Protein AF-0000000078359412 (afdb_homodimer)

Radius of gyration: 22.49 Å; Cα contacts (8 Å, |Δi|>4): 964; chains: 2; bounding box: 51×51×80 Å

Sequence (418 aa):
MTKSLPFSDDDPHHWLSSSSNHNRRIIRTLPKDHIPPPTRAHSATQLDSRILIFGGGDGPNHFDVLYYLDTISLTWTKPRVKGILPLTRRAHATVSYGTQLTIFGGGNGSRALFDAHALDLSDLSNLEWRDLAINGQSPFNRGYHSANLVGSRCIIFGGSDGGECFSDIHILDLGTFSLFRSRSGKEDPLPPQNADQMKKIKQSMGCFKMTKSLPFSDDDPHHWLSSSSNHNRRIIRTLPKDHIPPPTRAHSATQLDSRILIFGGGDGPNHFDVLYYLDTISLTWTKPRVKGILPLTRRAHATVSYGTQLTIFGGGNGSRALFDAHALDLSDLSNLEWRDLAINGQSPFNRGYHSANLVGSRCIIFGGSDGGECFSDIHILDLGTFSLFRSRSGKEDPLPPQNADQMKKIKQSMGCFK

InterPro domains:
  IPR015915 Kelch-type beta-propeller [G3DSA:2.120.10.80] (6-195)
  IPR015915 Kelch-type beta-propeller [SSF117281] (33-177)

Secondary structure (DSSP, 8-state):
--------------------------------SSSPPS-BS-EEEEETTEEEEE--BSSS-B---EEEEETTTTEEE---EEESPPPS-BS-EEEEETTEEEEE--B-SSSB---EEEEE-S-TTSEEEEEE--EES-----BS-EEEEETTEEEEE--B-SS-B---EEEEETTTTEEEEE-SSS--------THHHHHHHHT-----/--------------------------------SSSPPS-BS-EEEEETTEEEEE--BSSS-B---EEEEETTTTEEE---EEESPPPS-BS-EEEEETTEEEEE--B-SSSB---EEEEE-S-TTSEEEEEE--EES-----BS-EEEEETTEEEEE--B-SS-B---EEEEETTTTEEEEE-SSS--------THHHHHHHHT-----

Nearest PDB structures (foldseek):
  9bca-assembly2_B  TM=8.946E-01  e=3.350E-11  Homo sapiens
  6do5-assembly2_B  TM=9.035E-01  e=6.369E-11  Homo sapiens
  9d8p-assembly1_A  TM=8.694E-01  e=1.148E-10  Homo sapiens
  8ebm-assembly1_A  TM=8.588E-01  e=6.720E-11  Homo sapiens
  7kzn-assembly1_A  TM=8.459E-01  e=3.933E-11  Chlamydomonas reinhardtii

Foldseek 3Di:
DDPPPPPPLDDPCPVDDDDDPPPPPLPQPPPPDLDDDDFDQWDWDDDPQKIWTAWGDDNPAIHQFIWMARNVVRDIGGADEEEDTDAGFGQWEWDDDPQKIKIAWGDGNVWIGGWMKIWGRPDRNYIYIDTQDADDDRDDRFGNWYWDDDHQKTWIAWGDTVPDIGGWIKIQRNVVRYIDTDDPPDPPPPPPDPPVVVVVVVPPVDDPD/DPPPPPPPLDDPPPVDDDDDPPPPPLPQPPPPDLDDDDFDQWDWDDDPQKIWTAWGDDNPHIHQFIWMARNVVRDIGGADEEEDTDAGFGQWEWDDDPQKIKIAWGDGNVWIGGWMKIWGRPDRNYIYIDTQDADDDRDDRFGNWYWDDDHQKTWIAWGDTVPDIGGWIKIQRNVVRYIDTDDPPDPPPPPPPPPVVVVVVVPPVDDPD

pLDDT: mean 77.43, std 28.72, range [19.8, 98.88]

Solvent-accessible surface area (backbone atoms only — not comparable to full-atom values): 23215 Å² total; per-residue (Å²): 134,83,82,74,72,57,24,43,75,69,71,80,77,78,74,74,85,84,76,78,90,64,78,68,66,77,70,73,66,68,72,85,54,56,50,75,62,46,19,23,30,42,39,71,43,81,53,91,65,29,36,38,36,37,38,3,24,58,77,92,47,43,23,61,53,59,33,36,32,34,68,83,79,61,44,64,37,56,63,71,71,45,72,51,69,65,70,44,17,25,27,37,31,59,44,75,57,87,52,29,39,35,40,39,37,1,27,50,72,61,37,37,28,65,56,35,32,35,33,46,59,82,39,76,90,63,28,39,29,34,73,49,78,69,40,65,60,77,67,69,38,21,18,31,33,40,54,45,72,55,88,54,32,29,45,29,40,39,4,26,32,36,82,52,50,28,59,54,40,34,37,38,28,69,80,76,34,34,31,43,75,52,60,78,87,59,79,65,72,69,75,77,71,77,64,68,70,67,60,61,66,66,60,68,75,64,79,83,120,136,83,80,75,72,58,23,40,74,70,71,82,76,76,73,76,85,84,75,78,91,66,78,69,64,77,71,71,66,68,69,86,54,54,51,75,61,46,20,23,29,43,39,70,43,82,53,90,66,28,36,38,36,39,37,3,24,58,77,91,48,45,23,63,51,60,35,36,33,34,68,85,79,61,45,63,37,55,65,70,70,45,72,50,71,67,70,42,19,24,27,36,31,59,43,75,57,89,52,30,39,34,40,38,38,2,27,49,73,61,37,36,28,64,56,36,32,35,32,46,59,83,39,77,90,63,28,39,30,34,72,48,78,69,41,65,61,76,67,68,39,21,18,30,34,42,54,47,74,56,88,56,31,29,46,29,40,39,4,23,31,37,81,51,52,29,60,54,40,35,37,39,29,69,80,76,33,35,32,44,75,53,60,78,86,61,80,65,72,69,76,77,70,76,63,67,69,68,58,60,66,66,61,68,74,62,78,82,120

Structure (mmCIF, N/CA/C/O backbone):
data_AF-0000000078359412-model_v1
#
loop_
_entity.id
_entity.type
_entity.pdbx_description
1 polymer 'Uncharacterized protein'
#
loop_
_atom_site.group_PDB
_atom_site.id
_atom_site.type_symbol
_atom_site.label_atom_id
_atom_site.label_alt_id
_atom_site.label_comp_id
_atom_site.label_asym_id
_atom_site.label_entity_id
_atom_site.label_seq_id
_atom_site.pdbx_PDB_ins_code
_atom_site.Cartn_x
_atom_site.Cartn_y
_atom_site.Cartn_z
_atom_site.occupancy
_atom_site.B_iso_or_equiv
_atom_site.auth_seq_id
_atom_site.auth_comp_id
_atom_site.auth_asym_id
_atom_site.auth_atom_id
_atom_site.pdbx_PDB_model_num
ATOM 1 N N . MET A 1 1 ? 27.75 -8.844 23.922 1 19.8 1 MET A N 1
ATOM 2 C CA . MET A 1 1 ? 26.797 -9.836 23.438 1 19.8 1 MET A CA 1
ATOM 3 C C . MET A 1 1 ? 25.453 -9.188 23.094 1 19.8 1 MET A C 1
ATOM 5 O O . MET A 1 1 ? 24.734 -8.742 24 1 19.8 1 MET A O 1
ATOM 9 N N . THR A 1 2 ? 25.344 -8.375 22.016 1 21.2 2 THR A N 1
ATOM 10 C CA . THR A 1 2 ? 24.438 -7.309 21.594 1 21.2 2 THR A CA 1
ATOM 11 C C . THR A 1 2 ? 23.047 -7.859 21.281 1 21.2 2 THR A C 1
ATOM 13 O O . THR A 1 2 ? 22.906 -8.773 20.469 1 21.2 2 THR A O 1
ATOM 16 N N . LYS A 1 3 ? 22.062 -7.836 22.344 1 22.17 3 LYS A N 1
ATOM 17 C CA . LYS A 1 3 ? 20.688 -8.359 22.438 1 22.17 3 LYS A CA 1
ATOM 18 C C . LYS A 1 3 ? 19.859 -7.91 21.25 1 22.17 3 LYS A C 1
ATOM 20 O O . LYS A 1 3 ? 19.656 -6.711 21.031 1 22.17 3 LYS A O 1
ATOM 25 N N . SER A 1 4 ? 19.984 -8.547 20.141 1 25.55 4 SER A N 1
ATOM 26 C CA . SER A 1 4 ? 19.219 -8.281 18.922 1 25.55 4 SER A CA 1
ATOM 27 C C . SER A 1 4 ? 17.719 -8.391 19.172 1 25.55 4 SER A C 1
ATOM 29 O O . SER A 1 4 ? 17.234 -9.43 19.609 1 25.55 4 SER A O 1
ATOM 31 N N . LEU A 1 5 ? 17.109 -7.367 19.703 1 27.72 5 LEU A N 1
ATOM 32 C CA . LEU A 1 5 ? 15.672 -7.309 19.938 1 27.72 5 LEU A CA 1
ATOM 33 C C . LEU A 1 5 ? 14.898 -7.672 18.672 1 27.72 5 LEU A C 1
ATOM 35 O O . LEU A 1 5 ? 15.188 -7.152 17.594 1 27.72 5 LEU A O 1
ATOM 39 N N . PRO A 1 6 ? 14.281 -8.781 18.656 1 31.38 6 PRO A N 1
ATOM 40 C CA . PRO A 1 6 ? 13.5 -9.25 17.516 1 31.38 6 PRO A CA 1
ATOM 41 C C . PRO A 1 6 ? 12.453 -8.234 17.062 1 31.38 6 PRO A C 1
ATOM 43 O O . PRO A 1 6 ? 11.969 -7.438 17.859 1 31.38 6 PRO A O 1
ATOM 46 N N . PHE A 1 7 ? 12.648 -7.742 15.875 1 32.44 7 PHE A N 1
ATOM 47 C CA . PHE A 1 7 ? 11.664 -6.887 15.227 1 32.44 7 PHE A CA 1
ATOM 48 C C . PHE A 1 7 ? 10.25 -7.414 15.453 1 32.44 7 PHE A C 1
ATOM 50 O O . PHE A 1 7 ? 9.719 -8.156 14.625 1 32.44 7 PHE A O 1
ATOM 57 N N . SER A 1 8 ? 10.055 -7.848 16.812 1 28.45 8 SER A N 1
ATOM 58 C CA . SER A 1 8 ? 8.727 -8.383 17.094 1 28.45 8 SER A CA 1
ATOM 59 C C . SER A 1 8 ? 7.684 -7.273 17.172 1 28.45 8 SER A C 1
ATOM 61 O O . SER A 1 8 ? 7.922 -6.234 17.797 1 28.45 8 SER A O 1
ATOM 63 N N . ASP A 1 9 ? 6.965 -7.039 16.391 1 30.02 9 ASP A N 1
ATOM 64 C CA . ASP A 1 9 ? 5.773 -6.199 16.5 1 30.02 9 ASP A CA 1
ATOM 65 C C . ASP A 1 9 ? 4.984 -6.543 17.766 1 30.02 9 ASP A C 1
ATOM 67 O O . ASP A 1 9 ? 3.771 -6.32 17.828 1 30.02 9 ASP A O 1
ATOM 71 N N . ASP A 1 10 ? 5.637 -7.242 18.844 1 29.09 10 ASP A N 1
ATOM 72 C CA . ASP A 1 10 ? 4.805 -7.621 19.984 1 29.09 10 ASP A CA 1
ATOM 73 C C . ASP A 1 10 ? 4.523 -6.414 20.875 1 29.09 10 ASP A C 1
ATOM 75 O O . ASP A 1 10 ? 5.453 -5.789 21.391 1 29.09 10 ASP A O 1
ATOM 79 N N . ASP A 1 11 ? 3.607 -5.656 20.859 1 28.41 11 ASP A N 1
ATOM 80 C CA . ASP A 1 11 ? 3.156 -4.844 21.984 1 28.41 11 ASP A CA 1
ATOM 81 C C . ASP A 1 11 ? 2.92 -5.703 23.219 1 28.41 11 ASP A C 1
ATOM 83 O O . ASP A 1 11 ? 2.285 -6.758 23.141 1 28.41 11 ASP A O 1
ATOM 87 N N . PRO A 1 12 ? 3.703 -5.641 24.328 1 28.81 12 PRO A N 1
ATOM 88 C CA . PRO A 1 12 ? 3.4 -6.25 25.625 1 28.81 12 PRO A CA 1
ATOM 89 C C . PRO A 1 12 ? 1.941 -6.062 26.031 1 28.81 12 PRO A C 1
ATOM 91 O O . PRO A 1 12 ? 1.348 -5.016 25.766 1 28.81 12 PRO A O 1
ATOM 94 N N . HIS A 1 13 ? 1.202 -7.164 26.047 1 31.44 13 HIS A N 1
ATOM 95 C CA . HIS A 1 13 ? -0.1 -7.262 26.688 1 31.44 13 HIS A CA 1
ATOM 96 C C . HIS A 1 13 ? -0.025 -6.82 28.156 1 31.44 13 HIS A C 1
ATOM 98 O O . HIS A 1 13 ? 0.355 -7.605 29.016 1 31.44 13 HIS A O 1
ATOM 104 N N . HIS A 1 14 ? 0.466 -5.719 28.609 1 27.2 14 HIS A N 1
ATOM 105 C CA . HIS A 1 14 ? 0.038 -5.461 29.984 1 27.2 14 HIS A CA 1
ATOM 106 C C . HIS A 1 14 ? -1.481 -5.375 30.078 1 27.2 14 HIS A C 1
ATOM 108 O O . HIS A 1 14 ? -2.078 -4.371 29.688 1 27.2 14 HIS A O 1
ATOM 114 N N . TRP A 1 15 ? -2.209 -6.496 29.781 1 29.02 15 TRP A N 1
ATOM 115 C CA . TRP A 1 15 ? -3.637 -6.512 30.094 1 29.02 15 TRP A CA 1
ATOM 116 C C . TRP A 1 15 ? -3.879 -6.176 31.562 1 29.02 15 TRP A C 1
ATOM 118 O O . TRP A 1 15 ? -3.504 -6.941 32.438 1 29.02 15 TRP A O 1
ATOM 128 N N . LEU A 1 16 ? 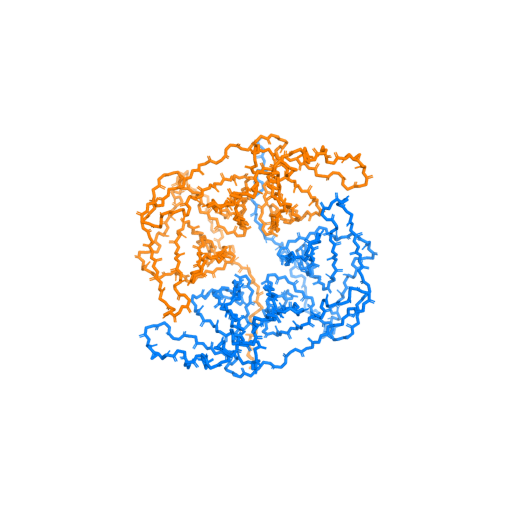-3.578 -4.965 32.125 1 25.2 16 LEU A N 1
ATOM 129 C CA . LEU A 1 16 ? -4.191 -4.738 33.438 1 25.2 16 LEU A CA 1
ATOM 130 C C . LEU A 1 16 ? -5.66 -5.156 33.438 1 25.2 16 LEU A C 1
ATOM 132 O O . LEU A 1 16 ? -6.281 -5.23 32.375 1 25.2 16 LEU A O 1
ATOM 136 N N . SER A 1 17 ? -6.367 -5.297 34.688 1 28.89 17 SER A N 1
ATOM 137 C CA . SER A 1 17 ? -7.582 -5.719 35.375 1 28.89 17 SER A CA 1
ATOM 138 C C . SER A 1 17 ? -8.828 -5.191 34.688 1 28.89 17 SER A C 1
ATOM 140 O O . SER A 1 17 ? -8.758 -4.227 33.906 1 28.89 17 SER A O 1
ATOM 142 N N . SER A 1 18 ? -10.148 -5.809 34.938 1 30.16 18 SER A N 1
ATOM 143 C CA . SER A 1 18 ? -11.594 -5.91 34.75 1 30.16 18 SER A CA 1
ATOM 144 C C . SER A 1 18 ? -12.258 -4.539 34.844 1 30.16 18 SER A C 1
ATOM 146 O O . SER A 1 18 ? -13.477 -4.441 34.938 1 30.16 18 SER A O 1
ATOM 148 N N . SER A 1 19 ? -11.641 -3.414 35.188 1 30.62 19 SER A N 1
ATOM 149 C CA . SER A 1 19 ? -12.672 -2.494 35.656 1 30.62 19 SER A CA 1
ATOM 150 C C . SER A 1 19 ? -13.727 -2.246 34.594 1 30.62 19 SER A C 1
ATOM 152 O O . SER A 1 19 ? -13.531 -2.586 33.406 1 30.62 19 SER A O 1
ATOM 154 N N . SER A 1 20 ? -14.688 -1.174 34.812 1 32.94 20 SER A N 1
ATOM 155 C CA . SER A 1 20 ? -15.969 -0.611 34.406 1 32.94 20 SER A CA 1
ATOM 156 C C . SER A 1 20 ? -16 -0.311 32.906 1 32.94 20 SER A C 1
ATOM 158 O O . SER A 1 20 ? -14.945 -0.174 32.281 1 32.94 20 SER A O 1
ATOM 160 N N . ASN A 1 21 ? -17.219 -0.463 32.219 1 34.25 21 ASN A N 1
ATOM 161 C CA . ASN A 1 21 ? -17.859 -0.141 30.938 1 34.25 21 ASN A CA 1
ATOM 162 C C . ASN A 1 21 ? -17.297 1.147 30.344 1 34.25 21 ASN A C 1
ATOM 164 O O . ASN A 1 21 ? -17.938 2.193 30.391 1 34.25 21 ASN A O 1
ATOM 168 N N . HIS A 1 22 ? -16.062 1.615 30.797 1 30.41 22 HIS A N 1
ATOM 169 C CA . HIS A 1 22 ? -15.766 2.977 30.359 1 30.41 22 HIS A CA 1
ATOM 170 C C . HIS A 1 22 ? -15.766 3.084 28.844 1 30.41 22 HIS A C 1
ATOM 172 O O . HIS A 1 22 ? -15.281 2.188 28.156 1 30.41 22 HIS A O 1
ATOM 178 N N . ASN A 1 23 ? -16.844 3.643 28.297 1 32.25 23 ASN A N 1
ATOM 179 C CA . ASN A 1 23 ? -16.922 4.324 27.016 1 32.25 23 ASN A CA 1
ATOM 180 C C . ASN A 1 23 ? -15.547 4.84 26.578 1 32.25 23 ASN A C 1
ATOM 182 O O . ASN A 1 23 ? -15.164 5.961 26.906 1 32.25 23 ASN A O 1
ATOM 186 N N . ARG A 1 24 ? -14.594 3.949 26.703 1 35.03 24 ARG A N 1
ATOM 187 C CA . ARG A 1 24 ? -13.305 4.508 26.328 1 35.03 24 ARG A CA 1
ATOM 188 C C . ARG A 1 24 ? -13.391 5.238 25 1 35.03 24 ARG A C 1
ATOM 190 O O . ARG A 1 24 ? -13.609 4.617 23.953 1 35.03 24 ARG A O 1
ATOM 197 N N . ARG A 1 25 ? -13.883 6.477 25.047 1 31.88 25 ARG A N 1
ATOM 198 C CA . ARG A 1 25 ? -13.711 7.391 23.922 1 31.88 25 ARG A CA 1
ATOM 199 C C . ARG A 1 25 ? -12.391 7.141 23.203 1 31.88 25 ARG A C 1
ATOM 201 O O . ARG A 1 25 ? -11.344 7.02 23.844 1 31.88 25 ARG A O 1
ATOM 208 N N . ILE A 1 26 ? -12.5 6.336 22.219 1 37.62 26 ILE A N 1
ATOM 209 C CA . ILE A 1 26 ? -11.336 6.285 21.344 1 37.62 26 ILE A CA 1
ATOM 210 C C . ILE A 1 26 ? -10.633 7.641 21.344 1 37.62 26 ILE A C 1
ATOM 212 O O . ILE A 1 26 ? -11.195 8.641 20.891 1 37.62 26 ILE A O 1
ATOM 216 N N . ILE A 1 27 ? -9.945 7.906 22.406 1 36.06 27 ILE A N 1
ATOM 217 C CA . ILE A 1 27 ? -9.18 9.148 22.438 1 36.06 27 ILE A CA 1
ATOM 218 C C . ILE A 1 27 ? -8.414 9.305 21.125 1 36.06 27 ILE A C 1
ATOM 220 O O . ILE A 1 27 ? -7.551 8.484 20.797 1 36.06 27 ILE A O 1
ATOM 224 N N . ARG A 1 28 ? -9.094 10.008 20.156 1 43.25 28 ARG A N 1
ATOM 225 C CA . ARG A 1 28 ? -8.414 10.516 18.969 1 43.25 28 ARG A CA 1
ATOM 226 C C . ARG A 1 28 ? -7.172 11.32 19.359 1 43.25 28 ARG A C 1
ATOM 228 O O . ARG A 1 28 ? -7.266 12.312 20.078 1 43.25 28 ARG A O 1
ATOM 235 N N . THR A 1 29 ? -6.082 10.703 19.641 1 43.22 29 THR A N 1
ATOM 236 C CA . THR A 1 29 ? -4.879 11.508 19.812 1 43.22 29 THR A CA 1
ATOM 237 C C . THR A 1 29 ? -4.527 12.25 18.531 1 43.22 29 THR A C 1
ATOM 239 O O . THR A 1 29 ? -4.32 11.633 17.484 1 43.22 29 THR A O 1
ATOM 242 N N . LEU A 1 30 ? -5.109 13.453 18.359 1 50.06 30 LEU A N 1
ATOM 243 C CA . LEU A 1 30 ? -4.738 14.297 17.219 1 50.06 30 LEU A CA 1
ATOM 244 C C . LEU A 1 30 ? -3.311 14.805 17.359 1 50.06 30 LEU A C 1
ATOM 246 O O . LEU A 1 30 ? -2.992 15.5 18.328 1 50.06 30 LEU A O 1
ATOM 250 N N . PRO A 1 31 ? -2.389 14.148 16.531 1 52.78 31 PRO A N 1
ATOM 251 C CA . PRO A 1 31 ? -1.135 14.906 16.516 1 52.78 31 PRO A CA 1
ATOM 252 C C . PRO A 1 31 ? -1.344 16.391 16.219 1 52.78 31 PRO A C 1
ATOM 254 O O . PRO A 1 31 ? -2.098 16.734 15.305 1 52.78 31 PRO A O 1
ATOM 257 N N . LYS A 1 32 ? -1.179 17.266 17.109 1 55.81 32 LYS A N 1
ATOM 258 C CA . LYS A 1 32 ? -1.361 18.703 16.969 1 55.81 32 LYS A CA 1
ATOM 259 C C . LYS A 1 32 ? -0.358 19.297 15.977 1 55.81 32 LYS A C 1
ATOM 261 O O . LYS A 1 32 ? -0.6 20.359 15.398 1 55.81 32 LYS A O 1
ATOM 266 N N . ASP A 1 33 ? 0.557 18.469 15.547 1 71.88 33 ASP A N 1
ATOM 267 C CA . ASP A 1 33 ? 1.655 19.016 14.758 1 71.88 33 ASP A CA 1
ATOM 268 C C . ASP A 1 33 ? 1.354 18.938 13.266 1 71.88 33 ASP A C 1
ATOM 270 O O . ASP A 1 33 ? 0.506 18.141 12.844 1 71.88 33 ASP A O 1
ATOM 274 N N . HIS A 1 34 ? 1.845 19.969 12.578 1 86.69 34 HIS A N 1
ATOM 275 C CA . HIS A 1 34 ? 1.709 20.062 11.133 1 86.69 34 HIS A CA 1
ATOM 276 C C . HIS A 1 34 ? 2.469 18.938 10.43 1 86.69 34 HIS A C 1
ATOM 278 O O . HIS A 1 34 ? 2.412 18.828 9.203 1 86.69 34 HIS A O 1
ATOM 284 N N . ILE A 1 35 ? 3.08 18.109 11.258 1 92 35 ILE A N 1
ATOM 285 C CA . ILE A 1 35 ? 3.84 17 10.695 1 92 35 ILE A CA 1
ATOM 286 C C . ILE A 1 35 ? 3.27 15.68 11.203 1 92 35 ILE A C 1
ATOM 288 O O . ILE A 1 35 ? 2.879 15.57 12.367 1 92 35 ILE A O 1
ATOM 292 N N . PRO A 1 36 ? 3.232 14.68 10.383 1 96 36 PRO A N 1
ATOM 293 C CA . PRO A 1 36 ? 2.746 13.383 10.859 1 96 36 PRO A CA 1
ATOM 294 C C . PRO A 1 36 ? 3.58 12.82 12.008 1 96 36 PRO A C 1
ATOM 296 O O . PRO A 1 36 ? 4.805 12.977 12.023 1 96 36 PRO A O 1
ATOM 299 N N . PRO A 1 37 ? 2.988 12.195 12.961 1 95.31 37 PRO A N 1
ATOM 300 C CA . PRO A 1 37 ? 3.752 11.453 13.969 1 95.31 37 PRO A CA 1
ATOM 301 C C . PRO A 1 37 ? 4.422 10.203 13.406 1 95.31 37 PRO A C 1
ATOM 303 O O . PRO A 1 37 ? 4.117 9.789 12.281 1 95.31 37 PRO A O 1
ATOM 306 N N . PRO A 1 38 ? 5.418 9.648 14.195 1 96 38 PRO A N 1
ATOM 307 C CA . PRO A 1 38 ? 5.867 8.312 13.789 1 96 38 PRO A CA 1
ATOM 308 C C . PRO A 1 38 ? 4.703 7.348 13.547 1 96 38 PRO A C 1
ATOM 310 O O . PRO A 1 38 ? 3.789 7.262 14.375 1 96 38 PRO A O 1
ATOM 313 N N . THR A 1 39 ? 4.707 6.707 12.391 1 98.06 39 THR A N 1
ATOM 314 C CA . THR A 1 39 ? 3.527 5.934 12.016 1 98.06 39 THR A CA 1
ATOM 315 C C . THR A 1 39 ? 3.904 4.797 11.07 1 98.06 39 THR A C 1
ATOM 317 O O . THR A 1 39 ? 4.875 4.906 10.32 1 98.06 39 THR A O 1
ATOM 320 N N . ARG A 1 40 ? 3.195 3.758 11.172 1 98.44 40 ARG A N 1
ATOM 321 C CA . ARG A 1 40 ? 3.273 2.639 10.242 1 98.44 40 ARG A CA 1
ATOM 322 C C . ARG A 1 40 ? 1.889 2.252 9.734 1 98.44 40 ARG A C 1
ATOM 324 O O . ARG A 1 40 ? 0.876 2.609 10.336 1 98.44 40 ARG A O 1
ATOM 331 N N . ALA A 1 41 ? 1.828 1.585 8.562 1 98.81 41 ALA A N 1
ATOM 332 C CA . ALA A 1 41 ? 0.606 1.026 7.988 1 98.81 41 ALA A CA 1
ATOM 333 C C . ALA A 1 41 ? -0.405 2.125 7.672 1 98.81 41 ALA A C 1
ATOM 335 O O . ALA A 1 41 ? -1.612 1.93 7.832 1 98.81 41 ALA A O 1
ATOM 336 N N . HIS A 1 42 ? 0.113 3.307 7.316 1 98.88 42 HIS A N 1
ATOM 337 C CA . HIS A 1 42 ? -0.664 4.395 6.734 1 98.88 42 HIS A CA 1
ATOM 338 C C . HIS A 1 42 ? -0.83 4.211 5.227 1 98.88 42 HIS A C 1
ATOM 340 O O . HIS A 1 42 ? -0.17 3.361 4.625 1 98.88 42 HIS A O 1
ATOM 346 N N . SER A 1 43 ? -1.779 4.906 4.668 1 98.88 43 SER A N 1
ATOM 347 C CA . SER A 1 43 ? -1.833 4.949 3.211 1 98.88 43 SER A CA 1
ATOM 348 C C . SER A 1 43 ? -1.084 6.16 2.666 1 98.88 43 SER A C 1
ATOM 350 O O . SER A 1 43 ? -0.896 7.148 3.375 1 98.88 43 SER A O 1
ATOM 352 N N . ALA A 1 44 ? -0.633 6.09 1.518 1 98.88 44 ALA A N 1
ATOM 353 C CA . ALA A 1 44 ? 0.09 7.133 0.798 1 98.88 44 ALA A CA 1
ATOM 354 C C . ALA A 1 44 ? -0.345 7.195 -0.664 1 98.88 44 ALA A C 1
ATOM 356 O O . ALA A 1 44 ? -0.082 6.27 -1.435 1 98.88 44 ALA A O 1
ATOM 357 N N . THR A 1 45 ? -0.97 8.273 -1.025 1 98.44 45 THR A N 1
ATOM 358 C CA . THR A 1 45 ? -1.498 8.43 -2.375 1 98.44 45 THR A CA 1
ATOM 359 C C . THR A 1 45 ? -0.865 9.633 -3.066 1 98.44 45 THR A C 1
ATOM 361 O O . THR A 1 45 ? -0.84 10.734 -2.51 1 98.44 45 THR A O 1
ATOM 364 N N . GLN A 1 46 ? -0.35 9.352 -4.242 1 97.12 46 GLN A N 1
ATOM 365 C CA . GLN A 1 46 ? 0.231 10.445 -5.02 1 97.12 46 GLN A CA 1
ATOM 366 C C . GLN A 1 46 ? -0.855 11.289 -5.676 1 97.12 46 GLN A C 1
ATOM 368 O O . GLN A 1 46 ? -1.797 10.758 -6.262 1 97.12 46 GLN A O 1
ATOM 373 N N . LEU A 1 47 ? -0.769 12.594 -5.516 1 96.38 47 LEU A N 1
ATOM 374 C CA . LEU A 1 47 ? -1.596 13.602 -6.172 1 96.38 47 LEU A CA 1
ATOM 375 C C . LEU A 1 47 ? -0.737 14.734 -6.719 1 96.38 47 LEU A C 1
ATOM 377 O O . LEU A 1 47 ? -0.362 15.648 -5.977 1 96.38 47 LEU A O 1
ATOM 381 N N . ASP A 1 48 ? -0.506 14.727 -8.055 1 92.94 48 ASP A N 1
ATOM 382 C CA . ASP A 1 48 ? 0.395 15.703 -8.664 1 92.94 48 ASP A CA 1
ATOM 383 C C . ASP A 1 48 ? 1.743 15.719 -7.945 1 92.94 48 ASP A C 1
ATOM 385 O O . ASP A 1 48 ? 2.432 14.703 -7.879 1 92.94 48 ASP A O 1
ATOM 389 N N . SER A 1 49 ? 2.111 16.875 -7.434 1 95.31 49 SER A N 1
ATOM 390 C CA . SER A 1 49 ? 3.404 17 -6.77 1 95.31 49 SER A CA 1
ATOM 391 C C . SER A 1 49 ? 3.275 16.797 -5.266 1 95.31 49 SER A C 1
ATOM 393 O O . SER A 1 49 ? 4.137 17.234 -4.496 1 95.31 49 SER A O 1
ATOM 395 N N . ARG A 1 50 ? 2.232 16.109 -4.879 1 97.38 50 ARG A N 1
ATOM 396 C CA . ARG A 1 50 ? 2.006 15.859 -3.459 1 97.38 50 ARG A CA 1
ATOM 397 C C . ARG A 1 50 ? 1.799 14.375 -3.189 1 97.38 50 ARG A C 1
ATOM 399 O O . ARG A 1 50 ? 1.422 13.617 -4.09 1 97.38 50 ARG A O 1
ATOM 406 N N . ILE A 1 51 ? 2.066 14.016 -1.983 1 98.25 51 ILE A N 1
ATOM 407 C CA . ILE A 1 51 ? 1.703 12.703 -1.456 1 98.25 51 ILE A CA 1
ATOM 408 C C . ILE A 1 51 ? 0.761 12.867 -0.266 1 98.25 51 ILE A C 1
ATOM 410 O O . ILE A 1 51 ? 1.105 13.523 0.721 1 98.25 51 ILE A O 1
ATOM 414 N N . LEU A 1 52 ? -0.454 12.344 -0.359 1 98.62 52 LEU A N 1
ATOM 415 C CA . LEU A 1 52 ? -1.428 12.344 0.727 1 98.62 52 LEU A CA 1
ATOM 416 C C . LEU A 1 52 ? -1.207 11.156 1.659 1 98.62 52 LEU A C 1
ATOM 418 O O . LEU A 1 52 ? -1.187 10.008 1.214 1 98.62 52 LEU A O 1
ATOM 422 N N . ILE A 1 53 ? -1.019 11.43 2.92 1 98.44 53 ILE A N 1
ATOM 423 C CA . ILE A 1 53 ? -0.838 10.422 3.955 1 98.44 53 ILE A CA 1
ATOM 424 C C . ILE A 1 53 ? -2.068 10.375 4.859 1 98.44 53 ILE A C 1
ATOM 426 O O . ILE A 1 53 ? -2.543 11.422 5.32 1 98.44 53 ILE A O 1
ATOM 430 N N . PHE A 1 54 ? -2.588 9.211 5.086 1 98.5 54 PHE A N 1
ATOM 431 C CA . PHE A 1 54 ? -3.746 9.109 5.961 1 98.5 54 PHE A CA 1
ATOM 432 C C . PHE A 1 54 ? -3.611 7.91 6.898 1 98.5 54 PHE A C 1
ATOM 434 O O . PHE A 1 54 ? -3.225 6.824 6.473 1 98.5 54 PHE A O 1
ATOM 441 N N . GLY A 1 55 ? -3.975 8.125 8.148 1 98.31 55 GLY A N 1
ATOM 442 C CA . GLY A 1 55 ? -4.094 7.062 9.133 1 98.31 55 GLY A CA 1
ATOM 443 C C . GLY A 1 55 ? -2.754 6.512 9.578 1 98.31 55 GLY A C 1
ATOM 444 O O . GLY A 1 55 ? -1.791 7.266 9.742 1 98.31 55 GLY A O 1
ATOM 445 N N . GLY A 1 56 ? -2.732 5.25 9.828 1 98.5 56 GLY A N 1
ATOM 446 C CA . GLY A 1 56 ? -1.579 4.598 10.43 1 98.5 56 GLY A CA 1
ATOM 447 C C . GLY A 1 56 ? -1.631 4.574 11.945 1 98.5 56 GLY A C 1
ATOM 448 O O . GLY A 1 56 ? -2.678 4.84 12.539 1 98.5 56 GLY A O 1
ATOM 449 N N . GLY A 1 57 ? -0.507 4.129 12.484 1 97.62 57 GLY A N 1
ATOM 450 C CA . GLY A 1 57 ? -0.389 4.059 13.93 1 97.62 57 GLY A CA 1
ATOM 451 C C . GLY A 1 57 ? 1.036 3.84 14.398 1 97.62 57 GLY A C 1
ATOM 452 O O . GLY A 1 57 ? 1.943 3.652 13.586 1 97.62 57 GLY A O 1
ATOM 453 N N . ASP A 1 58 ? 1.143 3.9 15.727 1 95.62 58 ASP A N 1
ATOM 454 C CA . ASP A 1 58 ? 2.471 3.736 16.312 1 95.62 58 ASP A CA 1
ATOM 455 C C . ASP A 1 58 ? 2.473 2.637 17.375 1 95.62 58 ASP A C 1
ATOM 457 O O . ASP A 1 58 ? 3.232 2.703 18.344 1 95.62 58 ASP A O 1
ATOM 461 N N . GLY A 1 59 ? 1.689 1.703 17.172 1 92.19 59 GLY A N 1
ATOM 462 C CA . GLY A 1 59 ? 1.446 0.65 18.156 1 92.19 59 GLY A CA 1
ATOM 463 C C . GLY A 1 59 ? 0.123 0.803 18.875 1 92.19 59 GLY A C 1
ATOM 464 O O . GLY A 1 59 ? -0.932 0.472 18.328 1 92.19 59 GLY A O 1
ATOM 465 N N . PRO A 1 60 ? 0.182 1.456 20.016 1 90.75 60 PRO A N 1
ATOM 466 C CA . PRO A 1 60 ? -1.081 1.598 20.75 1 90.75 60 PRO A CA 1
ATOM 467 C C . PRO A 1 60 ? -2.016 2.625 20.109 1 90.75 60 PRO A C 1
ATOM 469 O O . PRO A 1 60 ? -3.234 2.549 20.281 1 90.75 60 PRO A O 1
ATOM 472 N N . ASN A 1 61 ? -1.418 3.525 19.422 1 94.12 61 ASN A N 1
ATOM 473 C CA . ASN A 1 61 ? -2.23 4.598 18.859 1 94.12 61 ASN A CA 1
ATOM 474 C C . ASN A 1 61 ? -2.545 4.348 17.391 1 94.12 61 ASN A C 1
ATOM 476 O O . ASN A 1 61 ? -1.692 3.861 16.641 1 94.12 61 ASN A O 1
ATOM 480 N N . HIS A 1 62 ? -3.762 4.625 17.047 1 96.81 62 HIS A N 1
ATOM 481 C CA . HIS A 1 62 ? -4.219 4.672 15.664 1 96.81 62 HIS A CA 1
ATOM 482 C C . HIS A 1 62 ? -4.621 6.09 15.266 1 96.81 62 HIS A C 1
ATOM 484 O O . HIS A 1 62 ? -5.148 6.844 16.078 1 96.81 62 HIS A O 1
ATOM 490 N N . PHE A 1 63 ? -4.406 6.426 14.008 1 97.25 63 PHE A N 1
ATOM 491 C CA . PHE A 1 63 ? -4.598 7.816 13.602 1 97.25 63 PHE A CA 1
ATOM 492 C C . PHE A 1 63 ? -5.691 7.93 12.555 1 97.25 63 PHE A C 1
ATOM 494 O O . PHE A 1 63 ? -6.051 6.941 11.914 1 97.25 63 PHE A O 1
ATOM 501 N N . ASP A 1 64 ? -6.266 9.109 12.375 1 97.44 64 ASP A N 1
ATOM 502 C CA . ASP A 1 64 ? -7.312 9.414 11.406 1 97.44 64 ASP A CA 1
ATOM 503 C C . ASP A 1 64 ? -7.098 10.789 10.773 1 97.44 64 ASP A C 1
ATOM 505 O O . ASP A 1 64 ? -8.062 11.484 10.445 1 97.44 64 ASP A O 1
ATOM 509 N N . VAL A 1 65 ? -5.887 11.18 10.664 1 97 65 VAL A N 1
ATOM 510 C CA . VAL A 1 65 ? -5.539 12.523 10.203 1 97 65 VAL A CA 1
ATOM 511 C C . VAL A 1 65 ? -4.98 12.453 8.789 1 97 65 VAL A C 1
ATOM 513 O O . VAL A 1 65 ? -4.23 11.531 8.453 1 97 65 VAL A O 1
ATOM 516 N N . LEU A 1 66 ? -5.328 13.469 8.047 1 97.94 66 LEU A N 1
ATOM 517 C CA . LEU A 1 66 ? -4.781 13.656 6.707 1 97.94 66 LEU A CA 1
ATOM 518 C C . LEU A 1 66 ? -3.627 14.656 6.73 1 97.94 66 LEU A C 1
ATOM 520 O O . LEU A 1 66 ? -3.725 15.711 7.367 1 97.94 66 LEU A O 1
ATOM 524 N N . TYR A 1 67 ? -2.543 14.281 6.074 1 97.44 67 TYR A N 1
ATOM 525 C CA . TYR A 1 67 ? -1.43 15.172 5.766 1 97.44 67 TYR A CA 1
ATOM 526 C C . TYR A 1 67 ? -1.092 15.125 4.277 1 97.44 67 TYR A C 1
ATOM 528 O O . TYR A 1 67 ? -1.416 14.156 3.594 1 97.44 67 TYR A O 1
ATOM 536 N N . TYR A 1 68 ? -0.556 16.109 3.779 1 96.25 68 TYR A N 1
ATOM 537 C CA . TYR A 1 68 ? 0.114 15.867 2.508 1 96.25 68 TYR A CA 1
ATOM 538 C C . TYR A 1 68 ? 1.504 16.484 2.494 1 96.25 68 TYR A C 1
ATOM 540 O O . TYR A 1 68 ? 1.753 17.484 3.186 1 96.25 68 TYR A O 1
ATOM 548 N N . LEU A 1 69 ? 2.383 15.867 1.821 1 96.25 69 LEU A N 1
ATOM 549 C CA . LEU A 1 69 ? 3.775 16.234 1.595 1 96.25 69 LEU A CA 1
ATOM 550 C C . LEU A 1 69 ? 3.953 16.859 0.212 1 96.25 69 LEU A C 1
ATOM 552 O O . LEU A 1 69 ? 3.566 16.266 -0.795 1 96.25 69 LEU A O 1
ATOM 556 N N . ASP A 1 70 ? 4.504 18.109 0.176 1 94.94 70 ASP A N 1
ATOM 557 C CA . ASP A 1 70 ? 4.992 18.641 -1.092 1 94.94 70 ASP A CA 1
ATOM 558 C C . ASP A 1 70 ? 6.285 17.953 -1.515 1 94.94 70 ASP A C 1
ATOM 560 O O . ASP A 1 70 ? 7.277 17.969 -0.781 1 94.94 70 ASP A O 1
ATOM 564 N N . THR A 1 71 ? 6.285 17.344 -2.689 1 94.62 71 THR A N 1
ATOM 565 C CA . THR A 1 71 ? 7.402 16.469 -3.031 1 94.62 71 THR A CA 1
ATOM 566 C C . THR A 1 71 ? 8.578 17.281 -3.574 1 94.62 71 THR A C 1
ATOM 568 O O . THR A 1 71 ? 9.68 16.75 -3.742 1 94.62 71 THR A O 1
ATOM 571 N N . ILE A 1 72 ? 8.359 18.469 -3.85 1 90.69 72 ILE A N 1
ATOM 572 C CA . ILE A 1 72 ? 9.43 19.344 -4.309 1 90.69 72 ILE A CA 1
ATOM 573 C C . ILE A 1 72 ? 10.141 19.969 -3.109 1 90.69 72 ILE A C 1
ATOM 575 O O . ILE A 1 72 ? 11.359 19.828 -2.955 1 90.69 72 ILE A O 1
ATOM 579 N N . SER A 1 73 ? 9.398 20.547 -2.197 1 90.38 73 SER A N 1
ATOM 580 C CA . SER A 1 73 ? 9.984 21.234 -1.05 1 90.38 73 SER A CA 1
ATOM 581 C C . SER A 1 73 ? 10.141 20.281 0.137 1 90.38 73 SER A C 1
ATOM 583 O O . SER A 1 73 ? 10.82 20.609 1.109 1 90.38 73 SER A O 1
ATOM 585 N N . LEU A 1 74 ? 9.477 19.156 0.088 1 92.44 74 LEU A N 1
ATOM 586 C CA . LEU A 1 74 ? 9.438 18.172 1.172 1 92.44 74 LEU A CA 1
ATOM 587 C C . LEU A 1 74 ? 8.93 18.812 2.461 1 92.44 74 LEU A C 1
ATOM 589 O O . LEU A 1 74 ? 9.523 18.625 3.525 1 92.44 74 LEU A O 1
ATOM 593 N N . THR A 1 75 ? 7.898 19.594 2.305 1 92.56 75 THR A N 1
ATOM 594 C CA . THR A 1 75 ? 7.23 20.203 3.443 1 92.56 75 THR A CA 1
ATOM 595 C C . THR A 1 75 ? 5.844 19.594 3.654 1 92.56 75 THR A C 1
ATOM 597 O O . THR A 1 75 ? 5.133 19.312 2.689 1 92.56 75 THR A O 1
ATOM 600 N N . TRP A 1 76 ? 5.477 19.531 4.953 1 95.31 76 TRP A N 1
ATOM 601 C CA . TRP A 1 76 ? 4.199 18.922 5.332 1 95.31 76 TRP A CA 1
ATOM 602 C C . TRP A 1 76 ? 3.123 19.984 5.492 1 95.31 76 TRP A C 1
ATOM 604 O O . TRP A 1 76 ? 3.412 21.125 5.898 1 95.31 76 TRP A O 1
ATOM 614 N N . THR A 1 77 ? 1.969 19.594 5.188 1 94.81 77 THR A N 1
ATOM 615 C CA . THR A 1 77 ? 0.774 20.375 5.488 1 94.81 77 THR A CA 1
ATOM 616 C C . THR A 1 77 ? -0.304 19.5 6.113 1 94.81 77 THR A C 1
ATOM 618 O O . THR A 1 77 ? -0.528 18.375 5.664 1 94.81 77 THR A O 1
ATOM 621 N N . LYS A 1 78 ? -0.843 20 7.168 1 96.81 78 LYS A N 1
ATOM 622 C CA . LYS A 1 78 ? -2.07 19.422 7.719 1 96.81 78 LYS A CA 1
ATOM 623 C C . LYS A 1 78 ? -3.289 20.25 7.301 1 96.81 78 LYS A C 1
ATOM 625 O O . LYS A 1 78 ? -3.588 21.281 7.91 1 96.81 78 LYS A O 1
ATOM 630 N N . PRO A 1 79 ? -3.98 19.734 6.332 1 96.5 79 PRO A N 1
ATOM 631 C CA . PRO A 1 79 ? -5.094 20.562 5.844 1 96.5 79 PRO A CA 1
ATOM 632 C C . PRO A 1 79 ? -6.305 20.516 6.773 1 96.5 79 PRO A C 1
ATOM 634 O O . PRO A 1 79 ? -6.453 19.594 7.562 1 96.5 79 PRO A O 1
ATOM 637 N N . ARG A 1 80 ? -7.074 21.562 6.613 1 95.44 80 ARG A N 1
ATOM 638 C CA . ARG A 1 80 ? -8.398 21.516 7.227 1 95.44 80 ARG A CA 1
ATOM 639 C C . ARG A 1 80 ? -9.328 20.594 6.441 1 95.44 80 ARG A C 1
ATOM 641 O O . ARG A 1 80 ? -9.391 20.672 5.211 1 95.44 80 ARG A O 1
ATOM 648 N N . VAL A 1 81 ? -9.977 19.703 7.145 1 97.31 81 VAL A N 1
ATOM 649 C CA . VAL A 1 81 ? -10.914 18.781 6.512 1 97.31 81 VAL A CA 1
ATOM 650 C C . VAL A 1 81 ? -12.25 18.812 7.25 1 97.31 81 VAL A C 1
ATOM 652 O O . VAL A 1 81 ? -12.281 19 8.469 1 97.31 81 VAL A O 1
ATOM 655 N N . LYS A 1 82 ? -13.32 18.688 6.535 1 97.81 82 LYS A N 1
ATOM 656 C CA . LYS A 1 82 ? -14.656 18.656 7.121 1 97.81 82 LYS A CA 1
ATOM 657 C C . LYS A 1 82 ? -15.406 17.391 6.695 1 97.81 82 LYS A C 1
ATOM 659 O O . LYS A 1 82 ? -14.836 16.516 6.039 1 97.81 82 LYS A O 1
ATOM 664 N N . GLY A 1 83 ? -16.656 17.219 7.207 1 97.81 83 GLY A N 1
ATOM 665 C CA . GLY A 1 83 ? -17.516 16.109 6.844 1 97.81 83 GLY A CA 1
ATOM 666 C C . GLY A 1 83 ? -17.453 14.945 7.812 1 97.81 83 GLY A C 1
ATOM 667 O O . GLY A 1 83 ? -17.172 15.141 9 1 97.81 83 GLY A O 1
ATOM 668 N N . ILE A 1 84 ? -17.781 13.75 7.281 1 97.56 84 ILE A N 1
ATOM 669 C CA . ILE A 1 84 ? -17.812 12.547 8.102 1 97.56 84 ILE A CA 1
ATOM 670 C C . ILE A 1 84 ? -16.453 11.852 8.047 1 97.56 84 ILE A C 1
ATOM 672 O O . ILE A 1 84 ? -16.172 11.086 7.125 1 97.56 84 ILE A O 1
ATOM 676 N N . LEU A 1 85 ? -15.672 12.039 9.016 1 96.12 85 LEU A N 1
ATOM 677 C CA . LEU A 1 85 ? -14.305 11.539 9.047 1 96.12 85 LEU A CA 1
ATOM 678 C C . LEU A 1 85 ? -14.281 10.031 9.242 1 96.12 85 LEU A C 1
ATOM 680 O O . LEU A 1 85 ? -15.047 9.484 10.031 1 96.12 85 LEU A O 1
ATOM 684 N N . PRO A 1 86 ? -13.406 9.344 8.5 1 97.44 86 PRO A N 1
ATOM 685 C CA . PRO A 1 86 ? -13.211 7.926 8.812 1 97.44 86 PRO A CA 1
ATOM 686 C C . PRO A 1 86 ? -12.734 7.699 10.242 1 97.44 86 PRO A C 1
ATOM 688 O O . PRO A 1 86 ? -12.062 8.555 10.82 1 97.44 86 PRO A O 1
ATOM 691 N N . LEU A 1 87 ? -13.008 6.551 10.82 1 96.38 87 LEU A N 1
ATOM 692 C CA . LEU A 1 87 ? -12.438 6.137 12.102 1 96.38 87 LEU A CA 1
ATOM 693 C C . LEU A 1 87 ? -10.922 6.02 12.008 1 96.38 87 LEU A C 1
ATOM 695 O O . LEU A 1 87 ? -10.375 5.84 10.914 1 96.38 87 LEU A O 1
ATOM 699 N N . THR A 1 88 ? -10.336 6.141 13.203 1 97.88 88 THR A N 1
ATOM 700 C CA . THR A 1 88 ? -8.906 5.836 13.242 1 97.88 88 THR A CA 1
ATOM 701 C C . THR A 1 88 ? -8.641 4.449 12.664 1 97.88 88 THR A C 1
ATOM 703 O O . THR A 1 88 ? -9.406 3.516 12.898 1 97.88 88 THR A O 1
ATOM 706 N N . ARG A 1 89 ? -7.531 4.379 11.898 1 98.25 89 ARG A N 1
ATOM 707 C CA . ARG A 1 89 ? -7.27 3.08 11.289 1 98.25 89 ARG A CA 1
ATOM 708 C C . ARG A 1 89 ? -5.82 2.977 10.828 1 98.25 89 ARG A C 1
ATOM 710 O O . ARG A 1 89 ? -5.176 3.992 10.555 1 98.25 89 ARG A O 1
ATOM 717 N N . ARG A 1 90 ? -5.324 1.782 10.766 1 98.44 90 ARG A N 1
ATOM 718 C CA . ARG A 1 90 ? -4.137 1.394 10.016 1 98.44 90 ARG A CA 1
ATOM 719 C C . ARG A 1 90 ? -4.445 0.253 9.055 1 98.44 90 ARG A C 1
ATOM 721 O O . ARG A 1 90 ? -5.531 -0.327 9.094 1 98.44 90 ARG A O 1
ATOM 728 N N . ALA A 1 91 ? -3.584 0.021 8.078 1 98.75 91 ALA A N 1
ATOM 729 C CA . ALA A 1 91 ? -3.627 -1.152 7.207 1 98.75 91 ALA A CA 1
ATOM 730 C C . ALA A 1 91 ? -4.852 -1.118 6.301 1 98.75 91 ALA A C 1
ATOM 732 O O . ALA A 1 91 ? -5.375 -2.166 5.914 1 98.75 91 ALA A O 1
ATOM 733 N N . HIS A 1 92 ? -5.379 0.078 6.051 1 98.81 92 HIS A N 1
ATOM 734 C CA . HIS A 1 92 ? -6.426 0.274 5.055 1 98.81 92 HIS A CA 1
ATOM 735 C C . HIS A 1 92 ? -5.836 0.445 3.658 1 98.81 92 HIS A C 1
ATOM 737 O O . HIS A 1 92 ? -4.617 0.543 3.504 1 98.81 92 HIS A O 1
ATOM 743 N N . ALA A 1 93 ? -6.699 0.394 2.666 1 98.56 93 ALA A N 1
ATOM 744 C CA . ALA A 1 93 ? -6.289 0.668 1.291 1 98.56 93 ALA A CA 1
ATOM 745 C C . ALA A 1 93 ? -6.949 1.942 0.768 1 98.56 93 ALA A C 1
ATOM 747 O O . ALA A 1 93 ? -8.031 2.322 1.224 1 98.56 93 ALA A O 1
ATOM 748 N N . THR A 1 94 ? -6.281 2.574 -0.143 1 98.69 94 THR A N 1
ATOM 749 C CA . THR A 1 94 ? -6.82 3.746 -0.822 1 98.69 94 THR A CA 1
ATOM 750 C C . THR A 1 94 ? -6.773 3.564 -2.336 1 98.69 94 THR A C 1
ATOM 752 O O . THR A 1 94 ? -5.848 2.943 -2.863 1 98.69 94 THR A O 1
ATOM 755 N N . VAL A 1 95 ? -7.754 4.059 -3.023 1 97.88 95 VAL A N 1
ATOM 756 C CA . VAL A 1 95 ? -7.75 4.148 -4.48 1 97.88 95 VAL A CA 1
ATOM 757 C C . VAL A 1 95 ? -8.273 5.516 -4.914 1 97.88 95 VAL A C 1
ATOM 759 O O . VAL A 1 95 ? -9.117 6.105 -4.238 1 97.88 95 VAL A O 1
ATOM 762 N N . SER A 1 96 ? -7.715 6 -6.008 1 97.38 96 SER A N 1
ATOM 763 C CA . SER A 1 96 ? -8.18 7.246 -6.609 1 97.38 96 SER A CA 1
ATOM 764 C C . SER A 1 96 ? -9.062 6.977 -7.824 1 97.38 96 SER A C 1
ATOM 766 O O . SER A 1 96 ? -8.609 6.371 -8.805 1 97.38 96 SER A O 1
ATOM 768 N N . TYR A 1 97 ? -10.289 7.402 -7.789 1 97.31 97 TYR A N 1
ATOM 769 C CA . TYR A 1 97 ? -11.25 7.312 -8.883 1 97.31 97 TYR A CA 1
ATOM 770 C C . TYR A 1 97 ? -11.742 8.695 -9.281 1 97.31 97 TYR A C 1
ATOM 772 O O . TYR A 1 97 ? -12.547 9.305 -8.578 1 97.31 97 TYR A O 1
ATOM 780 N N . GLY A 1 98 ? -11.242 9.18 -10.445 1 96 98 GLY A N 1
ATOM 781 C CA . GLY A 1 98 ? -11.461 10.578 -10.742 1 96 98 GLY A CA 1
ATOM 782 C C . GLY A 1 98 ? -10.812 11.516 -9.734 1 96 98 GLY A C 1
ATOM 783 O O . GLY A 1 98 ? -9.617 11.422 -9.477 1 96 98 GLY A O 1
ATOM 784 N N . THR A 1 99 ? -11.664 12.414 -9.164 1 96.81 99 THR A N 1
ATOM 785 C CA . THR A 1 99 ? -11.141 13.352 -8.172 1 96.81 99 THR A CA 1
ATOM 786 C C . THR A 1 99 ? -11.398 12.836 -6.758 1 96.81 99 THR A C 1
ATOM 788 O O . THR A 1 99 ? -11.148 13.539 -5.777 1 96.81 99 THR A O 1
ATOM 791 N N . GLN A 1 100 ? -11.836 11.602 -6.684 1 97.75 100 GLN A N 1
ATOM 792 C CA . GLN A 1 100 ? -12.188 11.078 -5.371 1 97.75 100 GLN A CA 1
ATOM 793 C C . GLN A 1 100 ? -11.125 10.109 -4.855 1 97.75 100 GLN A C 1
ATOM 795 O O . GLN A 1 100 ? -10.742 9.172 -5.559 1 97.75 100 GLN A O 1
ATOM 800 N N . LEU A 1 101 ? -10.688 10.375 -3.682 1 98.44 101 LEU A N 1
ATOM 801 C CA . LEU A 1 101 ? -9.906 9.391 -2.941 1 98.44 101 LEU A CA 1
ATOM 802 C C . LEU A 1 101 ? -10.812 8.523 -2.07 1 98.44 101 LEU A C 1
ATOM 804 O O . LEU A 1 101 ? -11.539 9.039 -1.219 1 98.44 101 LEU A O 1
ATOM 808 N N . THR A 1 102 ? -10.812 7.23 -2.312 1 98.31 102 THR A N 1
ATOM 809 C CA . THR A 1 102 ? -11.594 6.309 -1.501 1 98.31 102 THR A CA 1
ATOM 810 C C . THR A 1 102 ? -10.695 5.527 -0.543 1 98.31 102 THR A C 1
ATOM 812 O O . THR A 1 102 ? -9.648 5.027 -0.942 1 98.31 102 THR A O 1
ATOM 815 N N . ILE A 1 103 ? -11.031 5.504 0.706 1 98.12 103 ILE A N 1
ATOM 816 C CA . ILE A 1 103 ? -10.383 4.691 1.727 1 98.12 103 ILE A CA 1
ATOM 817 C C . ILE A 1 103 ? -11.297 3.529 2.115 1 98.12 103 ILE A C 1
ATOM 819 O O . ILE A 1 103 ? -12.508 3.703 2.252 1 98.12 103 ILE A O 1
ATOM 823 N N . PHE A 1 104 ? -10.719 2.363 2.258 1 96.38 104 PHE A N 1
ATOM 824 C CA . PHE A 1 104 ? -11.508 1.183 2.576 1 96.38 104 PHE A CA 1
ATOM 825 C C . PHE A 1 104 ? -10.75 0.26 3.521 1 96.38 104 PHE A C 1
ATOM 827 O O . PHE A 1 104 ? -9.57 -0.015 3.314 1 96.38 104 PHE A O 1
ATOM 834 N N . GLY A 1 105 ? -11.5 -0.209 4.547 1 97.44 105 GLY A N 1
ATOM 835 C CA . GLY A 1 105 ? -11 -1.26 5.418 1 97.44 105 GLY A CA 1
ATOM 836 C C . GLY A 1 105 ? -9.969 -0.766 6.414 1 97.44 105 GLY A C 1
ATOM 837 O O . GLY A 1 105 ? -10.031 0.376 6.871 1 97.44 105 GLY A O 1
ATOM 838 N N . GLY A 1 106 ? -9.086 -1.656 6.816 1 98.25 106 GLY A N 1
ATOM 839 C CA . GLY A 1 106 ? -8.133 -1.411 7.887 1 98.25 106 GLY A CA 1
ATOM 840 C C . GLY A 1 106 ? -8.609 -1.917 9.234 1 98.25 106 GLY A C 1
ATOM 841 O O . GLY A 1 106 ? -9.5 -2.771 9.305 1 98.25 106 GLY A O 1
ATOM 842 N N . GLY A 1 107 ? -7.895 -1.46 10.188 1 98.06 107 GLY A N 1
ATOM 843 C CA . GLY A 1 107 ? -8.25 -1.78 11.562 1 98.06 107 GLY A CA 1
ATOM 844 C C . GLY A 1 107 ? -8.055 -0.618 12.516 1 98.06 107 GLY A C 1
ATOM 845 O O . GLY A 1 107 ? -7.113 0.165 12.359 1 98.06 107 GLY A O 1
ATOM 846 N N . ASN A 1 108 ? -8.836 -0.611 13.523 1 96.62 108 ASN A N 1
ATOM 847 C CA . ASN A 1 108 ? -8.781 0.524 14.445 1 96.62 108 ASN A CA 1
ATOM 848 C C . ASN A 1 108 ? -8.211 0.127 15.797 1 96.62 108 ASN A C 1
ATOM 850 O O . ASN A 1 108 ? -8.406 0.83 16.797 1 96.62 108 ASN A O 1
ATOM 854 N N . GLY A 1 109 ? -7.543 -0.979 15.836 1 93.25 109 GLY A N 1
ATOM 855 C CA . GLY A 1 109 ? -6.996 -1.497 17.078 1 93.25 109 GLY A CA 1
ATOM 856 C C . GLY A 1 109 ? -7.898 -2.521 17.75 1 93.25 109 GLY A C 1
ATOM 857 O O . GLY A 1 109 ? -7.434 -3.578 18.172 1 93.25 109 GLY A O 1
ATOM 858 N N . SER A 1 110 ? -9.18 -2.258 17.719 1 93.44 110 SER A N 1
ATOM 859 C CA . SER A 1 110 ? -10.148 -3.152 18.344 1 93.44 110 SER A CA 1
ATOM 860 C C . SER A 1 110 ? -10.68 -4.172 17.344 1 93.44 110 SER A C 1
ATOM 862 O O . SER A 1 110 ? -11.016 -5.301 17.719 1 93.44 110 SER A O 1
ATOM 864 N N . ARG A 1 111 ? -10.812 -3.783 16.125 1 94.62 111 ARG A N 1
ATOM 865 C CA . ARG A 1 111 ? -11.367 -4.68 15.117 1 94.62 111 ARG A CA 1
ATOM 866 C C . ARG A 1 111 ? -10.945 -4.254 13.719 1 94.62 111 ARG A C 1
ATOM 868 O O . ARG A 1 111 ? -10.562 -3.102 13.5 1 94.62 111 ARG A O 1
ATOM 875 N N . ALA A 1 112 ? -11.047 -5.219 12.812 1 97.19 112 ALA A N 1
ATOM 876 C CA . ALA A 1 112 ? -10.969 -4.891 11.391 1 97.19 112 ALA A CA 1
ATOM 877 C C . ALA A 1 112 ? -12.219 -4.152 10.922 1 97.19 112 ALA A C 1
ATOM 879 O O . ALA A 1 112 ? -13.312 -4.383 11.445 1 97.19 112 ALA A O 1
ATOM 880 N N . LEU A 1 113 ? -12.039 -3.275 9.992 1 96.06 113 LEU A N 1
ATOM 881 C CA . LEU A 1 113 ? -13.109 -2.412 9.508 1 96.06 113 LEU A CA 1
ATOM 882 C C . LEU A 1 113 ? -13.562 -2.832 8.109 1 96.06 113 LEU A C 1
ATOM 884 O O . LEU A 1 113 ? -12.797 -3.449 7.367 1 96.06 113 LEU A O 1
ATOM 888 N N . PHE A 1 114 ? -14.789 -2.518 7.75 1 93.12 114 PHE A N 1
ATOM 889 C CA . PHE A 1 114 ? -15.359 -2.771 6.434 1 93.12 114 PHE A CA 1
ATOM 890 C C . PHE A 1 114 ? -15.969 -1.502 5.855 1 93.12 114 PHE A C 1
ATOM 892 O O . PHE A 1 114 ? -16.562 -1.529 4.773 1 93.12 114 PHE A O 1
ATOM 899 N N . ASP A 1 115 ? -15.727 -0.422 6.398 1 94.56 115 ASP A N 1
ATOM 900 C CA . ASP A 1 115 ? -16.328 0.824 5.941 1 94.56 115 ASP A CA 1
ATOM 901 C C . ASP A 1 115 ? -15.508 1.46 4.824 1 94.56 115 ASP A C 1
ATOM 903 O O . ASP A 1 115 ? -14.344 1.106 4.629 1 94.56 115 ASP A O 1
ATOM 907 N N . ALA A 1 116 ? -16.172 2.301 4.098 1 96.06 116 ALA A N 1
ATOM 908 C CA . ALA A 1 116 ? -15.555 3.076 3.023 1 96.06 116 ALA A CA 1
ATOM 909 C C . ALA A 1 116 ? -15.906 4.555 3.139 1 96.06 116 ALA A C 1
ATOM 911 O O . ALA A 1 116 ? -17.047 4.906 3.471 1 96.06 116 ALA A O 1
ATOM 912 N N . HIS A 1 117 ? -14.922 5.387 2.902 1 98.12 117 HIS A N 1
ATOM 913 C CA . HIS A 1 117 ? -15.094 6.836 2.859 1 98.12 117 HIS A CA 1
ATOM 914 C C . HIS A 1 117 ? -14.445 7.43 1.615 1 98.12 117 HIS A C 1
ATOM 916 O O . HIS A 1 117 ? -13.477 6.875 1.089 1 98.12 117 HIS A O 1
ATOM 922 N N . ALA A 1 118 ? -14.977 8.531 1.198 1 98.38 118 ALA A N 1
ATOM 923 C CA . ALA A 1 118 ? -14.422 9.234 0.047 1 98.38 118 ALA A CA 1
ATOM 924 C C . ALA A 1 118 ? -14.047 10.672 0.408 1 98.38 118 ALA A C 1
ATOM 926 O O . ALA A 1 118 ? -14.734 11.312 1.207 1 98.38 118 ALA A O 1
ATOM 927 N N . LEU A 1 119 ? -13 11.086 -0.136 1 98.75 119 LEU A N 1
ATOM 928 C CA . LEU A 1 119 ? -12.523 12.461 -0.042 1 98.75 119 LEU A CA 1
ATOM 929 C C . LEU A 1 119 ? -12.445 13.109 -1.422 1 98.75 119 LEU A C 1
ATOM 931 O O . LEU A 1 119 ? -11.797 12.578 -2.324 1 98.75 119 LEU A O 1
ATOM 935 N N . ASP A 1 120 ? -13.094 14.258 -1.57 1 97.62 120 ASP A N 1
ATOM 936 C CA . ASP A 1 120 ? -13.047 14.992 -2.834 1 97.62 120 ASP A CA 1
ATOM 937 C C . ASP A 1 120 ? -11.766 15.82 -2.938 1 97.62 120 ASP A C 1
ATOM 939 O O . ASP A 1 120 ? -11.555 16.75 -2.152 1 97.62 120 ASP A O 1
ATOM 943 N N . LEU A 1 121 ? -10.953 15.531 -3.969 1 97.88 121 LEU A N 1
ATOM 944 C CA . LEU A 1 121 ? -9.641 16.156 -4.078 1 97.88 121 LEU A CA 1
ATOM 945 C C . LEU A 1 121 ? -9.633 17.234 -5.145 1 97.88 121 LEU A C 1
ATOM 947 O O . LEU A 1 121 ? -8.578 17.75 -5.516 1 97.88 121 LEU A O 1
ATOM 951 N N . SER A 1 122 ? -10.789 17.625 -5.625 1 96.62 122 SER A N 1
ATOM 952 C CA . SER A 1 122 ? -10.875 18.609 -6.691 1 96.62 122 SER A CA 1
ATOM 953 C C . SER A 1 122 ? -10.406 19.984 -6.211 1 96.62 122 SER A C 1
ATOM 955 O O . SER A 1 122 ? -9.961 20.797 -7.012 1 96.62 122 SER A O 1
ATOM 957 N N . ASP A 1 123 ? -10.562 20.234 -4.867 1 97.12 123 ASP A N 1
ATOM 958 C CA . ASP A 1 123 ? -10.164 21.484 -4.238 1 97.12 123 ASP A CA 1
ATOM 959 C C . ASP A 1 123 ? -9.539 21.234 -2.865 1 97.12 123 ASP A C 1
ATOM 961 O O . ASP A 1 123 ? -10.258 21.016 -1.884 1 97.12 123 ASP A O 1
ATOM 965 N N . LEU A 1 124 ? -8.242 21.391 -2.822 1 95.56 124 LEU A N 1
ATOM 966 C CA . LEU A 1 124 ? -7.527 21.047 -1.595 1 95.56 124 LEU A CA 1
ATOM 967 C C . LEU A 1 124 ? -7.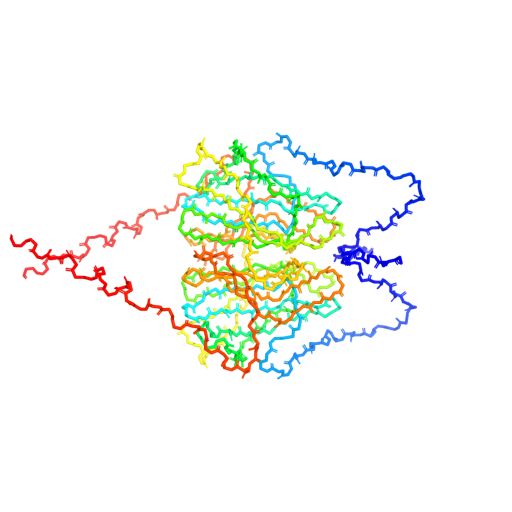836 22.062 -0.495 1 95.56 124 LEU A C 1
ATOM 969 O O . LEU A 1 124 ? -7.531 21.828 0.677 1 95.56 124 LEU A O 1
ATOM 973 N N . SER A 1 125 ? -8.398 23.188 -0.794 1 96.06 125 SER A N 1
ATOM 974 C CA . SER A 1 125 ? -8.773 24.188 0.207 1 96.06 125 SER A CA 1
ATOM 975 C C . SER A 1 125 ? -10.156 23.891 0.779 1 96.06 125 SER A C 1
ATOM 977 O O . SER A 1 125 ? -10.602 24.531 1.727 1 96.06 125 SER A O 1
ATOM 979 N N . ASN A 1 126 ? -10.805 22.922 0.18 1 97.62 126 ASN A N 1
ATOM 980 C CA . ASN A 1 126 ? -12.148 22.562 0.605 1 97.62 126 ASN A CA 1
ATOM 981 C C . ASN A 1 126 ? -12.328 21.047 0.659 1 97.62 126 ASN A C 1
ATOM 983 O O . ASN A 1 126 ? -13.242 20.5 0.037 1 97.62 126 ASN A O 1
ATOM 987 N N . LEU A 1 127 ? -11.625 20.422 1.519 1 98.31 127 LEU A N 1
ATOM 988 C CA . LEU A 1 127 ? -11.641 18.969 1.618 1 98.31 127 LEU A CA 1
ATOM 989 C C . LEU A 1 127 ? -12.789 18.484 2.498 1 98.31 127 LEU A C 1
ATOM 991 O O . LEU A 1 127 ? -12.961 18.969 3.619 1 98.31 127 LEU A O 1
ATOM 995 N N . GLU A 1 128 ? -13.516 17.516 1.969 1 98.25 128 GLU A N 1
ATOM 996 C CA . GLU A 1 128 ? -14.664 17 2.703 1 98.25 128 GLU A CA 1
ATOM 997 C C . GLU A 1 128 ? -14.75 15.484 2.588 1 98.25 128 GLU A C 1
ATOM 999 O O . GLU A 1 128 ? -14.836 14.938 1.483 1 98.25 128 GLU A O 1
ATOM 1004 N N . TRP A 1 129 ? -14.773 14.82 3.754 1 98.44 129 TRP A N 1
ATOM 1005 C CA . TRP A 1 129 ? -14.984 13.375 3.803 1 98.44 129 TRP A CA 1
ATOM 1006 C C . TRP A 1 129 ? -16.469 13.039 3.732 1 98.44 129 TRP A C 1
ATOM 1008 O O . TRP A 1 129 ? -17.297 13.719 4.348 1 98.44 129 TRP A O 1
ATOM 1018 N N . ARG A 1 130 ? -16.719 11.984 3.084 1 97.88 130 ARG A N 1
ATOM 1019 C CA . ARG A 1 130 ? -18.062 11.422 3.061 1 97.88 130 ARG A CA 1
ATOM 1020 C C . ARG A 1 130 ? -18.031 9.914 3.314 1 97.88 130 ARG A C 1
ATOM 1022 O O . ARG A 1 130 ? -17.141 9.219 2.84 1 97.88 130 ARG A O 1
ATOM 1029 N N . ASP A 1 131 ? -19.047 9.508 4.004 1 96.94 131 ASP A N 1
ATOM 1030 C CA . ASP A 1 131 ? -19.234 8.07 4.152 1 96.94 131 ASP A CA 1
ATOM 1031 C C . ASP A 1 131 ? -19.844 7.465 2.893 1 96.94 131 ASP A C 1
ATOM 1033 O O . ASP A 1 131 ? -20.75 8.047 2.285 1 96.94 131 ASP A O 1
ATOM 1037 N N . LEU A 1 132 ? -19.25 6.344 2.473 1 94.75 132 LEU A N 1
ATOM 1038 C CA . LEU A 1 132 ? -19.812 5.645 1.318 1 94.75 132 LEU A CA 1
ATOM 1039 C C . LEU A 1 132 ? -20.672 4.461 1.759 1 94.75 132 LEU A C 1
ATOM 1041 O O . LEU A 1 132 ? -20.188 3.57 2.463 1 94.75 132 LEU A O 1
ATOM 1045 N N . ALA A 1 133 ? -21.891 4.457 1.382 1 93.12 133 ALA A N 1
ATOM 1046 C CA . ALA A 1 133 ? -22.75 3.299 1.595 1 93.12 133 ALA A CA 1
ATOM 1047 C C . ALA A 1 133 ? -22.516 2.229 0.536 1 93.12 133 ALA A C 1
ATOM 1049 O O . ALA A 1 133 ? -22.844 2.416 -0.636 1 93.12 133 ALA A O 1
ATOM 1050 N N . ILE A 1 134 ? -21.844 1.21 0.925 1 91.94 134 ILE A N 1
ATOM 1051 C CA . ILE A 1 134 ? -21.531 0.13 -0.002 1 91.94 134 ILE A CA 1
ATOM 1052 C C . ILE A 1 134 ? -22.609 -0.943 0.061 1 91.94 134 ILE A C 1
ATOM 1054 O O . ILE A 1 134 ? -22.938 -1.446 1.14 1 91.94 134 ILE A O 1
ATOM 1058 N N . ASN A 1 135 ? -23.188 -1.256 -1.146 1 89.44 135 ASN A N 1
ATOM 1059 C CA . ASN A 1 135 ? -24.172 -2.32 -1.248 1 89.44 135 ASN A CA 1
ATOM 1060 C C . ASN A 1 135 ? -23.531 -3.67 -1.529 1 89.44 135 ASN A C 1
ATOM 1062 O O . ASN A 1 135 ? -22.5 -3.738 -2.211 1 89.44 135 ASN A O 1
ATOM 1066 N N . GLY A 1 136 ? -24.297 -4.738 -1.165 1 82.69 136 GLY A N 1
ATOM 1067 C CA . GLY A 1 136 ? -23.828 -6.078 -1.487 1 82.69 136 GLY A CA 1
ATOM 1068 C C . GLY A 1 136 ? -23.422 -6.879 -0.264 1 82.69 136 GLY A C 1
ATOM 1069 O O . GLY A 1 136 ? -23.812 -6.555 0.857 1 82.69 136 GLY A O 1
ATOM 1070 N N . GLN A 1 137 ? -22.859 -8.047 -0.667 1 68.12 137 GLN A N 1
ATOM 1071 C CA . GLN A 1 137 ? -22.469 -8.969 0.389 1 68.12 137 GLN A CA 1
ATOM 1072 C C . GLN A 1 137 ? -21.406 -8.352 1.296 1 68.12 137 GLN A C 1
ATOM 1074 O O . GLN A 1 137 ? -20.562 -7.582 0.836 1 68.12 137 GLN A O 1
ATOM 1079 N N . SER A 1 138 ? -21.781 -8.539 2.504 1 60.75 138 SER A N 1
ATOM 1080 C CA . SER A 1 138 ? -20.922 -7.906 3.5 1 60.75 138 SER A CA 1
ATOM 1081 C C . SER A 1 138 ? -19.453 -8.234 3.242 1 60.75 138 SER A C 1
ATOM 1083 O O . SER A 1 138 ? -19.078 -9.398 3.143 1 60.75 138 SER A O 1
ATOM 1085 N N . PRO A 1 139 ? -18.875 -7.207 2.695 1 60.69 139 PRO A N 1
ATOM 1086 C CA . PRO A 1 139 ? -17.422 -7.359 2.818 1 60.69 139 PRO A CA 1
ATOM 1087 C C . PRO A 1 139 ? -16.984 -7.695 4.242 1 60.69 139 PRO A C 1
ATOM 1089 O O . PRO A 1 139 ? -17.719 -7.422 5.199 1 60.69 139 PRO A O 1
ATOM 1092 N N . PHE A 1 140 ? -16.016 -8.508 4.223 1 78.81 140 PHE A N 1
ATOM 1093 C CA . PHE A 1 140 ? -15.523 -8.945 5.523 1 78.81 140 PHE A CA 1
ATOM 1094 C C . PHE A 1 140 ? -14.445 -8 6.043 1 78.81 140 PHE A C 1
ATOM 1096 O O . PHE A 1 140 ? -13.633 -7.492 5.266 1 78.81 140 PHE A O 1
ATOM 1103 N N . ASN A 1 141 ? -14.648 -7.547 7.176 1 94.5 141 ASN A N 1
ATOM 1104 C CA . ASN A 1 141 ? -13.672 -6.738 7.902 1 94.5 141 ASN A CA 1
ATOM 1105 C C . ASN A 1 141 ? -12.25 -7.246 7.676 1 94.5 141 ASN A C 1
ATOM 1107 O O . ASN A 1 141 ? -11.953 -8.414 7.934 1 94.5 141 ASN A O 1
ATOM 1111 N N . ARG A 1 142 ? -11.445 -6.293 7.082 1 97.44 142 ARG A N 1
ATOM 1112 C CA . ARG A 1 142 ? -10.062 -6.723 6.891 1 97.44 142 ARG A CA 1
ATOM 1113 C C . ARG A 1 142 ? -9.117 -5.527 6.805 1 97.44 142 ARG A C 1
ATOM 1115 O O . ARG A 1 142 ? -9.531 -4.43 6.422 1 97.44 142 ARG A O 1
ATOM 1122 N N . GLY A 1 143 ? -7.957 -5.715 7.211 1 98.31 143 GLY A N 1
ATOM 1123 C CA . GLY A 1 143 ? -6.809 -4.863 6.941 1 98.31 143 GLY A CA 1
ATOM 1124 C C . GLY A 1 143 ? -5.68 -5.59 6.234 1 98.31 143 GLY A C 1
ATOM 1125 O O . GLY A 1 143 ? -5.777 -6.793 5.969 1 98.31 143 GLY A O 1
ATOM 1126 N N . TYR A 1 144 ? -4.699 -4.84 5.789 1 98.62 144 TYR A N 1
ATOM 1127 C CA . TYR A 1 144 ? -3.502 -5.375 5.148 1 98.62 144 TYR A CA 1
ATOM 1128 C C . TYR A 1 144 ? -3.852 -6.086 3.848 1 98.62 144 TYR A C 1
ATOM 1130 O O . TYR A 1 144 ? -3.152 -7.012 3.43 1 98.62 144 TYR A O 1
ATOM 1138 N N . HIS A 1 145 ? -4.973 -5.707 3.264 1 98.44 145 HIS A N 1
ATOM 1139 C CA . HIS A 1 145 ? -5.371 -6.121 1.922 1 98.44 145 HIS A CA 1
ATOM 1140 C C . HIS A 1 145 ? -4.852 -5.145 0.871 1 98.44 145 HIS A C 1
ATOM 1142 O O . HIS A 1 145 ? -4.395 -4.051 1.206 1 98.44 145 HIS A O 1
ATOM 1148 N N . SER A 1 146 ? -4.828 -5.598 -0.315 1 98.5 146 SER A N 1
ATOM 1149 C CA . SER A 1 146 ? -4.531 -4.684 -1.412 1 98.5 146 SER A CA 1
ATOM 1150 C C . SER A 1 146 ? -5.805 -4.223 -2.111 1 98.5 146 SER A C 1
ATOM 1152 O O . SER A 1 146 ? -6.852 -4.863 -1.992 1 98.5 146 SER A O 1
ATOM 1154 N N . ALA A 1 147 ? -5.75 -3.164 -2.75 1 98.19 147 ALA A N 1
ATOM 1155 C CA . ALA A 1 147 ? -6.801 -2.605 -3.594 1 98.19 147 ALA A CA 1
ATOM 1156 C C . ALA A 1 147 ? -6.215 -1.938 -4.832 1 98.19 147 ALA A C 1
ATOM 1158 O O . ALA A 1 147 ? -5.352 -1.062 -4.727 1 98.19 147 ALA A O 1
ATOM 1159 N N . ASN A 1 148 ? -6.621 -2.395 -5.988 1 98.06 148 ASN A N 1
ATOM 1160 C CA . ASN A 1 148 ? -6.203 -1.821 -7.262 1 98.06 148 ASN A CA 1
ATOM 1161 C C . ASN A 1 148 ? -7.406 -1.408 -8.109 1 98.06 148 ASN A C 1
ATOM 1163 O O . ASN A 1 148 ? -8.352 -2.182 -8.273 1 98.06 148 ASN A O 1
ATOM 1167 N N . LEU A 1 149 ? -7.32 -0.2 -8.625 1 97.31 149 LEU A N 1
ATOM 1168 C CA . LEU A 1 149 ? -8.43 0.299 -9.422 1 97.31 149 LEU A CA 1
ATOM 1169 C C . LEU A 1 149 ? -8.25 -0.065 -10.891 1 97.31 149 LEU A C 1
ATOM 1171 O O . LEU A 1 149 ? -7.199 0.21 -11.477 1 97.31 149 LEU A O 1
ATOM 1175 N N . VAL A 1 150 ? -9.219 -0.708 -11.516 1 96.06 150 VAL A N 1
ATOM 1176 C CA . VAL A 1 150 ? -9.344 -0.98 -12.945 1 96.06 150 VAL A CA 1
ATOM 1177 C C . VAL A 1 150 ? -10.68 -0.447 -13.453 1 96.06 150 VAL A C 1
ATOM 1179 O O . VAL A 1 150 ? -11.727 -1.05 -13.211 1 96.06 150 VAL A O 1
ATOM 1182 N N . GLY A 1 151 ? -10.594 0.656 -14.258 1 95.56 151 GLY A N 1
ATOM 1183 C CA . GLY A 1 151 ? -11.836 1.372 -14.5 1 95.56 151 GLY A CA 1
ATOM 1184 C C . GLY A 1 151 ? -12.477 1.905 -13.234 1 95.56 151 GLY A C 1
ATOM 1185 O O . GLY A 1 151 ? -11.844 2.641 -12.477 1 95.56 151 GLY A O 1
ATOM 1186 N N . SER A 1 152 ? -13.766 1.524 -13.039 1 97.06 152 SER A N 1
ATOM 1187 C CA . SER A 1 152 ? -14.445 1.922 -11.805 1 97.06 152 SER A CA 1
ATOM 1188 C C . SER A 1 152 ? -14.367 0.82 -10.758 1 97.06 152 SER A C 1
ATOM 1190 O O . SER A 1 152 ? -14.852 0.993 -9.633 1 97.06 152 SER A O 1
ATOM 1192 N N . ARG A 1 153 ? -13.703 -0.248 -11.086 1 95.56 153 ARG A N 1
ATOM 1193 C CA . ARG A 1 153 ? -13.711 -1.415 -10.211 1 95.56 153 ARG A CA 1
ATOM 1194 C C . ARG A 1 153 ? -12.43 -1.484 -9.383 1 95.56 153 ARG A C 1
ATOM 1196 O O . ARG A 1 153 ? -11.328 -1.495 -9.938 1 95.56 153 ARG A O 1
ATOM 1203 N N . CYS A 1 154 ? -12.656 -1.488 -8.133 1 96.06 154 CYS A N 1
ATOM 1204 C CA . CYS A 1 154 ? -11.562 -1.725 -7.195 1 96.06 154 CYS A CA 1
ATOM 1205 C C . CYS A 1 154 ? -11.43 -3.207 -6.871 1 96.06 154 CYS A C 1
ATOM 1207 O O . CYS A 1 154 ? -12.32 -3.795 -6.258 1 96.06 154 CYS A O 1
ATOM 1209 N N . ILE A 1 155 ? -10.367 -3.826 -7.324 1 96.19 155 ILE A N 1
ATOM 1210 C CA . ILE A 1 155 ? -10.094 -5.234 -7.055 1 96.19 155 ILE A CA 1
ATOM 1211 C C . ILE A 1 155 ? -9.352 -5.375 -5.727 1 96.19 155 ILE A C 1
ATOM 1213 O O . ILE A 1 155 ? -8.219 -4.922 -5.594 1 96.19 155 ILE A O 1
ATOM 1217 N N . ILE A 1 156 ? -9.984 -5.973 -4.766 1 96.44 156 ILE A N 1
ATOM 1218 C CA . ILE A 1 156 ? -9.469 -6.156 -3.412 1 96.44 156 ILE A CA 1
ATOM 1219 C C . ILE A 1 156 ? -9.008 -7.598 -3.225 1 96.44 156 ILE A C 1
ATOM 1221 O O . ILE A 1 156 ? -9.727 -8.539 -3.564 1 96.44 156 ILE A O 1
ATOM 1225 N N . PHE A 1 157 ? -7.801 -7.754 -2.711 1 96.31 157 PHE A N 1
ATOM 1226 C CA . PHE A 1 157 ? -7.27 -9.102 -2.523 1 96.31 157 PHE A CA 1
ATOM 1227 C C . PHE A 1 157 ? -6.633 -9.242 -1.146 1 96.31 157 PHE A C 1
ATOM 1229 O O . PHE A 1 157 ? -5.898 -8.359 -0.702 1 96.31 157 PHE A O 1
ATOM 1236 N N . GLY A 1 158 ? -6.895 -10.352 -0.512 1 97.12 158 GLY A N 1
ATOM 1237 C CA . GLY A 1 158 ? -6.191 -10.773 0.691 1 97.12 158 GLY A CA 1
ATOM 1238 C C . GLY A 1 158 ? -6.566 -9.953 1.914 1 97.12 158 GLY A C 1
ATOM 1239 O O . GLY A 1 158 ? -7.695 -9.477 2.023 1 97.12 158 GLY A O 1
ATOM 1240 N N . GLY A 1 159 ? -5.648 -9.891 2.811 1 97.88 159 GLY A N 1
ATOM 1241 C CA . GLY A 1 159 ? -5.867 -9.211 4.078 1 97.88 159 GLY A CA 1
ATOM 1242 C C . GLY A 1 159 ? -6.203 -10.156 5.215 1 97.88 159 GLY A C 1
ATOM 1243 O O . GLY A 1 159 ? -6.062 -11.375 5.078 1 97.88 159 GLY A O 1
ATOM 1244 N N . SER A 1 160 ? -6.504 -9.531 6.27 1 97.69 160 SER A N 1
ATOM 1245 C CA . SER A 1 160 ? -6.812 -10.273 7.488 1 97.69 160 SER A CA 1
ATOM 1246 C C . SER A 1 160 ? -7.809 -9.516 8.359 1 97.69 160 SER A C 1
ATOM 1248 O O . SER A 1 160 ? -7.84 -8.281 8.352 1 97.69 160 SER A O 1
ATOM 1250 N N . ASP A 1 161 ? -8.539 -10.297 9.156 1 95.31 161 ASP A N 1
ATOM 1251 C CA . ASP A 1 161 ? -9.414 -9.664 10.133 1 95.31 161 ASP A CA 1
ATOM 1252 C C . ASP A 1 161 ? -8.82 -9.742 11.531 1 95.31 161 ASP A C 1
ATOM 1254 O O . ASP A 1 161 ? -9.492 -9.438 12.523 1 95.31 161 ASP A O 1
ATOM 1258 N N . GLY A 1 162 ? -7.582 -10.094 11.602 1 92.56 162 GLY A N 1
ATOM 1259 C CA . GLY A 1 162 ? -6.922 -10.273 12.883 1 92.56 162 GLY A CA 1
ATOM 1260 C C . GLY A 1 162 ? -6.855 -11.727 13.312 1 92.56 162 GLY A C 1
ATOM 1261 O O . GLY A 1 162 ? -5.887 -12.148 13.953 1 92.56 162 GLY A O 1
ATOM 1262 N N . GLY A 1 163 ? -7.832 -12.484 12.969 1 90.56 163 GLY A N 1
ATOM 1263 C CA . GLY A 1 163 ? -7.875 -13.906 13.273 1 90.56 163 GLY A CA 1
ATOM 1264 C C . GLY A 1 163 ? -7.445 -14.773 12.109 1 90.56 163 GLY A C 1
ATOM 1265 O O . GLY A 1 163 ? -6.652 -15.703 12.281 1 90.56 163 GLY A O 1
ATOM 1266 N N . GLU A 1 164 ? -7.887 -14.469 10.984 1 93.81 164 GLU A N 1
ATOM 1267 C CA . GLU A 1 164 ? -7.582 -15.242 9.781 1 93.81 164 GLU A CA 1
ATOM 1268 C C . GLU A 1 164 ? -7.051 -14.336 8.672 1 93.81 164 GLU A C 1
ATOM 1270 O O . GLU A 1 164 ? -7.328 -13.141 8.648 1 93.81 164 GLU A O 1
ATOM 1275 N N . CYS A 1 165 ? -6.27 -14.953 7.805 1 96 165 CYS A N 1
ATOM 1276 C CA . CYS A 1 165 ? -5.895 -14.305 6.547 1 96 165 CYS A CA 1
ATOM 1277 C C . CYS A 1 165 ? -6.75 -14.828 5.395 1 96 165 CYS A C 1
ATOM 1279 O O . CYS A 1 165 ? -7.297 -15.93 5.469 1 96 165 CYS A O 1
ATOM 1281 N N . PHE A 1 166 ? -6.82 -14.039 4.352 1 94.19 166 PHE A N 1
ATOM 1282 C CA . PHE A 1 166 ? -7.723 -14.359 3.252 1 94.19 166 PHE A CA 1
ATOM 1283 C C . PHE A 1 166 ? -6.957 -14.453 1.937 1 94.19 166 PHE A C 1
ATOM 1285 O O . PHE A 1 166 ? -5.883 -13.867 1.796 1 94.19 166 PHE A O 1
ATOM 1292 N N . SER A 1 167 ? -7.492 -15.195 0.983 1 94.12 167 SER A N 1
ATOM 1293 C CA . SER A 1 167 ? -6.98 -15.25 -0.383 1 94.12 167 SER A CA 1
ATOM 1294 C C . SER A 1 167 ? -8.086 -14.984 -1.397 1 94.12 167 SER A C 1
ATOM 1296 O O . SER A 1 167 ? -7.957 -15.336 -2.572 1 94.12 167 SER A O 1
ATOM 1298 N N . ASP A 1 168 ? -9.156 -14.391 -0.944 1 92.12 168 ASP A N 1
ATOM 1299 C CA . ASP A 1 168 ? -10.297 -14.133 -1.819 1 92.12 168 ASP A CA 1
ATOM 1300 C C . ASP A 1 168 ? -10.141 -12.797 -2.547 1 92.12 168 ASP A C 1
ATOM 1302 O O . ASP A 1 168 ? -9.297 -11.977 -2.174 1 92.12 168 ASP A O 1
ATOM 1306 N N . ILE A 1 169 ? -10.891 -12.688 -3.623 1 94.12 169 ILE A N 1
ATOM 1307 C CA . ILE A 1 169 ? -10.992 -11.461 -4.406 1 94.12 169 ILE A CA 1
ATOM 1308 C C . ILE A 1 169 ? -12.383 -10.852 -4.234 1 94.12 169 ILE A C 1
ATOM 1310 O O . ILE A 1 169 ? -13.391 -11.539 -4.387 1 94.12 169 ILE A O 1
ATOM 1314 N N . HIS A 1 170 ? -12.43 -9.633 -3.834 1 94 170 HIS A N 1
ATOM 1315 C CA . HIS A 1 170 ? -13.648 -8.828 -3.855 1 94 170 HIS A CA 1
ATOM 1316 C C . HIS A 1 170 ? -13.531 -7.676 -4.848 1 94 170 HIS A C 1
ATOM 1318 O O . HIS A 1 170 ? -12.445 -7.137 -5.051 1 94 170 HIS A O 1
ATOM 1324 N N . ILE A 1 171 ? -14.664 -7.355 -5.41 1 93.31 171 ILE A N 1
ATOM 1325 C CA . ILE A 1 171 ? -14.711 -6.211 -6.316 1 93.31 171 ILE A CA 1
ATOM 1326 C C . ILE A 1 171 ? -15.625 -5.129 -5.73 1 93.31 171 ILE A C 1
ATOM 1328 O O . ILE A 1 171 ? -16.812 -5.367 -5.504 1 93.31 171 ILE A O 1
ATOM 1332 N N . LEU A 1 172 ? -15.086 -4.027 -5.441 1 94.25 172 LEU A N 1
ATOM 1333 C CA . LEU A 1 172 ? -15.852 -2.834 -5.09 1 94.25 172 LEU A CA 1
ATOM 1334 C C . LEU A 1 172 ? -16.016 -1.915 -6.293 1 94.25 172 LEU A C 1
ATOM 1336 O O . LEU A 1 172 ? -15.039 -1.313 -6.754 1 94.25 172 LEU A O 1
ATOM 1340 N N . ASP A 1 173 ? -17.188 -1.819 -6.82 1 94.62 173 ASP A N 1
ATOM 1341 C CA . ASP A 1 173 ? -17.469 -0.935 -7.949 1 94.62 173 ASP A CA 1
ATOM 1342 C C . ASP A 1 173 ? -17.781 0.481 -7.473 1 94.62 173 ASP A C 1
ATOM 1344 O O . ASP A 1 173 ? -18.812 0.708 -6.824 1 94.62 173 ASP A O 1
ATOM 1348 N N . LEU A 1 174 ? -16.969 1.416 -7.785 1 96.5 174 LEU A N 1
ATOM 1349 C CA . LEU A 1 174 ? -17.109 2.783 -7.293 1 96.5 174 LEU A CA 1
ATOM 1350 C C . LEU A 1 174 ? -18.078 3.578 -8.164 1 96.5 174 LEU A C 1
ATOM 1352 O O . LEU A 1 174 ? -18.453 4.699 -7.812 1 96.5 174 LEU A O 1
ATOM 1356 N N . GLY A 1 175 ? -18.469 2.992 -9.281 1 96.12 175 GLY A N 1
ATOM 1357 C CA . GLY A 1 175 ? -19.531 3.592 -10.07 1 96.12 175 GLY A CA 1
ATOM 1358 C C . GLY A 1 175 ? -20.906 3.34 -9.492 1 96.12 175 GLY A C 1
ATOM 1359 O O . GLY A 1 175 ? -21.781 4.219 -9.531 1 96.12 175 GLY A O 1
ATOM 1360 N N . THR A 1 176 ? -21.078 2.182 -8.891 1 94.69 176 THR A N 1
ATOM 1361 C CA . THR A 1 176 ? -22.391 1.805 -8.383 1 94.69 176 THR A CA 1
ATOM 1362 C C . THR A 1 176 ? -22.359 1.673 -6.859 1 94.69 176 THR A C 1
ATOM 1364 O O . THR A 1 176 ? -23.406 1.484 -6.227 1 94.69 176 THR A O 1
ATOM 1367 N N . PHE A 1 177 ? -21.234 1.743 -6.305 1 94.38 177 PHE A N 1
ATOM 1368 C CA . PHE A 1 177 ? -21.016 1.561 -4.875 1 94.38 177 PHE A CA 1
ATOM 1369 C C . PHE A 1 177 ? -21.562 0.215 -4.414 1 94.38 177 PHE A C 1
ATOM 1371 O O . PHE A 1 177 ? -22.312 0.147 -3.443 1 94.38 177 PHE A O 1
ATOM 1378 N N . SER A 1 178 ? -21.109 -0.769 -5.113 1 93.06 178 SER A N 1
ATOM 1379 C CA . SER A 1 178 ? -21.469 -2.145 -4.793 1 93.06 178 SER A CA 1
ATOM 1380 C C . SER A 1 178 ? -20.234 -3.025 -4.629 1 93.06 178 SER A C 1
ATOM 1382 O O . SER A 1 178 ? -19.234 -2.832 -5.32 1 93.06 178 SER A O 1
ATOM 1384 N N . LEU A 1 179 ? -20.391 -3.949 -3.717 1 92.88 179 LEU A N 1
ATOM 1385 C CA . LEU A 1 179 ? -19.328 -4.891 -3.416 1 92.88 179 LEU A CA 1
ATOM 1386 C C . LEU A 1 179 ? -19.766 -6.328 -3.664 1 92.88 179 LEU A C 1
ATOM 1388 O O . LEU A 1 179 ? -20.859 -6.727 -3.229 1 92.88 179 LEU A O 1
ATOM 1392 N N . PHE A 1 180 ? -18.891 -7.094 -4.367 1 88.56 180 PHE A N 1
ATOM 1393 C CA . PHE A 1 180 ? -19.203 -8.508 -4.551 1 88.56 180 PHE A CA 1
ATOM 1394 C C . PHE A 1 180 ? -17.953 -9.359 -4.477 1 88.56 180 PHE A C 1
ATOM 1396 O O . PHE A 1 180 ? -16.859 -8.891 -4.801 1 88.56 180 PHE A O 1
ATOM 1403 N N . ARG A 1 181 ? -18.109 -10.57 -4.012 1 89.56 181 ARG A N 1
ATOM 1404 C CA . ARG A 1 181 ? -17.016 -11.531 -3.934 1 89.56 181 ARG A CA 1
ATOM 1405 C C . ARG A 1 181 ? -16.875 -12.297 -5.246 1 89.56 181 ARG A C 1
ATOM 1407 O O . ARG A 1 181 ? -17.859 -12.766 -5.816 1 89.56 181 ARG A O 1
ATOM 1414 N N . SER A 1 182 ? -15.539 -12.211 -5.668 1 81.94 182 SER A N 1
ATOM 1415 C CA . SER A 1 182 ? -15.312 -13 -6.875 1 81.94 182 SER A CA 1
ATOM 1416 C C . SER A 1 182 ? -15.07 -14.469 -6.535 1 81.94 182 SER A C 1
ATOM 1418 O O . SER A 1 182 ? -14.391 -14.781 -5.559 1 81.94 182 SER A O 1
ATOM 1420 N N . ARG A 1 183 ? -15.836 -15.391 -7.012 1 62.44 183 ARG A N 1
ATOM 1421 C CA . ARG A 1 183 ? -15.625 -16.828 -6.82 1 62.44 183 ARG A CA 1
ATOM 1422 C C . ARG A 1 183 ? -14.539 -17.344 -7.754 1 62.44 183 ARG A C 1
ATOM 1424 O O . ARG A 1 183 ? -14.562 -17.078 -8.953 1 62.44 183 ARG A O 1
ATOM 1431 N N . SER A 1 184 ? -13.32 -17.328 -7.289 1 51.69 184 SER A N 1
ATOM 1432 C CA . SER A 1 184 ? -12.273 -18 -8.062 1 51.69 184 SER A CA 1
ATOM 1433 C C . SER A 1 184 ? -12.805 -19.281 -8.703 1 51.69 184 SER A C 1
ATOM 1435 O O . SER A 1 184 ? -13.602 -20 -8.102 1 51.69 184 SER A O 1
ATOM 1437 N N . GLY A 1 185 ? -12.773 -19.562 -10.133 1 46.25 185 GLY A N 1
ATOM 1438 C CA . GLY A 1 185 ? -13.086 -20.734 -10.945 1 46.25 185 GLY A CA 1
ATOM 1439 C C . GLY A 1 185 ? -14.453 -20.656 -11.594 1 46.25 185 GLY A C 1
ATOM 1440 O O . GLY A 1 185 ? -14.742 -21.391 -12.539 1 46.25 185 GLY A O 1
ATOM 1441 N N . LYS A 1 186 ? -15.492 -20.281 -10.781 1 39.88 186 LYS A N 1
ATOM 1442 C CA . LYS A 1 186 ? -16.719 -20.297 -11.562 1 39.88 186 LYS A CA 1
ATOM 1443 C C . LYS A 1 186 ? -16.875 -19 -12.352 1 39.88 186 LYS A C 1
ATOM 1445 O O . LYS A 1 186 ? -16.609 -17.906 -11.828 1 39.88 186 LYS A O 1
ATOM 1450 N N . GLU A 1 187 ? -16.688 -19.078 -13.617 1 39.62 187 GLU A N 1
ATOM 1451 C CA . GLU A 1 187 ? -16.922 -18.078 -14.656 1 39.62 187 GLU A CA 1
ATOM 1452 C C . GLU A 1 187 ? -18.109 -17.188 -14.328 1 39.62 187 GLU A C 1
ATOM 1454 O O . GLU A 1 187 ? -19.25 -17.531 -14.672 1 39.62 187 GLU A O 1
ATOM 1459 N N . ASP A 1 188 ? -18.391 -16.797 -13.297 1 38.25 188 ASP A N 1
ATOM 1460 C CA . ASP A 1 188 ? -19.422 -15.781 -13.484 1 38.25 188 ASP A CA 1
ATOM 1461 C C . ASP A 1 188 ? -18.859 -14.555 -14.195 1 38.25 188 ASP A C 1
ATOM 1463 O O . ASP A 1 188 ? -17.938 -13.906 -13.695 1 38.25 188 ASP A O 1
ATOM 1467 N N . PRO A 1 189 ? -19.047 -14.461 -15.516 1 39.28 189 PRO A N 1
ATOM 1468 C CA . PRO A 1 189 ? -18.609 -13.266 -16.234 1 39.28 189 PRO A CA 1
ATOM 1469 C C . PRO A 1 189 ? -18.953 -11.977 -15.508 1 39.28 189 PRO A C 1
ATOM 1471 O O . PRO A 1 189 ? -19.984 -11.898 -14.828 1 39.28 189 PRO A O 1
ATOM 1474 N N . LEU A 1 190 ? -17.938 -11.273 -15.07 1 46.16 190 LEU A N 1
ATOM 1475 C CA . LEU A 1 190 ? -18.297 -9.906 -14.703 1 46.16 190 LEU A CA 1
ATOM 1476 C C . LEU A 1 190 ? -19.359 -9.352 -15.648 1 46.16 190 LEU A C 1
ATOM 1478 O O . LEU A 1 190 ? -19.344 -9.656 -16.844 1 46.16 190 LEU A O 1
ATOM 1482 N N . PRO A 1 191 ? -20.469 -8.992 -15.32 1 41.41 191 PRO A N 1
ATOM 1483 C CA . PRO A 1 191 ? -21.359 -8.391 -16.312 1 41.41 191 PRO A CA 1
ATOM 1484 C C . PRO A 1 191 ? -20.625 -7.469 -17.281 1 41.41 191 PRO A C 1
ATOM 1486 O O . PRO A 1 191 ? -19.641 -6.836 -16.906 1 41.41 191 PRO A O 1
ATOM 1489 N N . PRO A 1 192 ? -20.734 -7.723 -18.656 1 34.88 192 PRO A N 1
ATOM 1490 C CA . PRO A 1 192 ? -20.094 -6.871 -19.672 1 34.88 192 PRO A CA 1
ATOM 1491 C C . PRO A 1 192 ? -20.141 -5.391 -19.297 1 34.88 192 PRO A C 1
ATOM 1493 O O . PRO A 1 192 ? -21.141 -4.926 -18.734 1 34.88 192 PRO A O 1
ATOM 1496 N N . GLN A 1 193 ? -19.016 -4.824 -19.078 1 36.16 193 GLN A N 1
ATOM 1497 C CA . GLN A 1 193 ? -18.984 -3.367 -19.094 1 36.16 193 GLN A CA 1
ATOM 1498 C C . GLN A 1 193 ? -19.734 -2.805 -20.297 1 36.16 193 GLN A C 1
ATOM 1500 O O . GLN A 1 193 ? -19.547 -3.273 -21.422 1 36.16 193 GLN A O 1
ATOM 1505 N N . ASN A 1 194 ? -20.812 -2.328 -20.281 1 31.08 194 ASN A N 1
ATOM 1506 C CA . ASN A 1 194 ? -21.344 -1.594 -21.422 1 31.08 194 ASN A CA 1
ATOM 1507 C C . ASN A 1 194 ? -20.25 -0.815 -22.141 1 31.08 194 ASN A C 1
ATOM 1509 O O . ASN A 1 194 ? -19.688 0.136 -21.594 1 31.08 194 ASN A O 1
ATOM 1513 N N . ALA A 1 195 ? -19.469 -1.381 -23.047 1 33.38 195 ALA A N 1
ATOM 1514 C CA . ALA A 1 195 ? -18.594 -0.791 -24.062 1 33.38 195 ALA A CA 1
ATOM 1515 C C . ALA A 1 195 ? -19.266 0.38 -24.766 1 33.38 195 ALA A C 1
ATOM 1517 O O . ALA A 1 195 ? -18.641 1.069 -25.578 1 33.38 195 ALA A O 1
ATOM 1518 N N . ASP A 1 196 ? -20.484 0.579 -24.75 1 30.95 196 ASP A N 1
ATOM 1519 C CA . ASP A 1 196 ? -21.172 1.637 -25.484 1 30.95 196 ASP A CA 1
ATOM 1520 C C . ASP A 1 196 ? -20.672 3.016 -25.047 1 30.95 196 ASP A C 1
ATOM 1522 O O . ASP A 1 196 ? -20.797 3.988 -25.797 1 30.95 196 ASP A O 1
ATOM 1526 N N . GLN A 1 197 ? -20.234 3.162 -23.844 1 28.84 197 GLN A N 1
ATOM 1527 C CA . GLN A 1 197 ? -19.969 4.566 -23.562 1 28.84 197 GLN A CA 1
ATOM 1528 C C . GLN A 1 197 ? -18.594 4.98 -24.078 1 28.84 197 GLN A C 1
ATOM 1530 O O . GLN A 1 197 ? -18.266 6.168 -24.109 1 28.84 197 GLN A O 1
ATOM 1535 N N . MET A 1 198 ? -17.625 3.975 -24.359 1 27.05 198 MET A N 1
ATOM 1536 C CA . MET A 1 198 ? -16.359 4.512 -24.844 1 27.05 198 MET A CA 1
ATOM 1537 C C . MET A 1 198 ? -16.438 4.781 -26.344 1 27.05 198 MET A C 1
ATOM 1539 O O . MET A 1 198 ? -15.508 5.355 -26.922 1 27.05 198 MET A O 1
ATOM 1543 N N . LYS A 1 199 ? -17.312 4.188 -27.094 1 27.84 199 LYS A N 1
ATOM 1544 C CA . LYS A 1 199 ? -17.312 4.492 -28.531 1 27.84 199 LYS A CA 1
ATOM 1545 C C . LYS A 1 199 ? -17.641 5.961 -28.781 1 27.84 199 LYS A C 1
ATOM 1547 O O . LYS A 1 199 ? -17.344 6.496 -29.844 1 27.84 199 LYS A O 1
ATOM 1552 N N . LYS A 1 200 ? -18.531 6.504 -27.953 1 27.67 200 LYS A N 1
ATOM 1553 C CA . LYS A 1 200 ? -19.031 7.785 -28.438 1 27.67 200 LYS A CA 1
ATOM 1554 C C . LYS A 1 200 ? -17.984 8.875 -28.312 1 27.67 200 LYS A C 1
ATOM 1556 O O . LYS A 1 200 ? -18.172 9.992 -28.812 1 27.67 200 LYS A O 1
ATOM 1561 N N . ILE A 1 201 ? -16.938 8.648 -27.484 1 25.14 201 ILE A N 1
ATOM 1562 C CA . ILE A 1 201 ? -16.141 9.875 -27.406 1 25.14 201 ILE A CA 1
ATOM 1563 C C . ILE A 1 201 ? -15.242 9.984 -28.641 1 25.14 201 ILE A C 1
ATOM 1565 O O . ILE A 1 201 ? -14.508 10.961 -28.797 1 25.14 201 ILE A O 1
ATOM 1569 N N . LYS A 1 202 ? -15.039 8.852 -29.406 1 27.72 202 LYS A N 1
ATOM 1570 C CA . LYS A 1 202 ? -14.141 9.102 -30.531 1 27.72 202 LYS A CA 1
ATOM 1571 C C . LYS A 1 202 ? -14.805 10.008 -31.578 1 27.72 202 LYS A C 1
ATOM 1573 O O . LYS A 1 202 ? -14.133 10.531 -32.469 1 27.72 202 LYS A O 1
ATOM 1578 N N . GLN A 1 203 ? -16.125 9.961 -31.625 1 27.62 203 GLN A N 1
ATOM 1579 C CA . GLN A 1 203 ? -16.625 10.586 -32.844 1 27.62 203 GLN A CA 1
ATOM 1580 C C . GLN A 1 203 ? -16.484 12.109 -32.781 1 27.62 203 GLN A C 1
ATOM 1582 O O . GLN A 1 203 ? -16.547 12.781 -33.812 1 27.62 203 GLN A O 1
ATOM 1587 N N . SER A 1 204 ? -16.609 12.68 -31.609 1 29.02 204 SER A N 1
ATOM 1588 C CA . SER A 1 204 ? -16.922 14.102 -31.75 1 29.02 204 SER A CA 1
ATOM 1589 C C . SER A 1 204 ? -15.672 14.914 -32.094 1 29.02 204 SER A C 1
ATOM 1591 O O . SER A 1 204 ? -15.742 16.141 -32.219 1 29.02 204 SER A O 1
ATOM 1593 N N . MET A 1 205 ? -14.438 14.398 -32.031 1 25.09 205 MET A N 1
ATOM 1594 C CA . MET A 1 205 ? -13.438 15.391 -32.406 1 25.09 205 MET A CA 1
ATOM 1595 C C . MET A 1 205 ? -13.359 15.555 -33.906 1 25.09 205 MET A C 1
ATOM 1597 O O . MET A 1 205 ? -12.828 14.68 -34.594 1 25.09 205 MET A O 1
ATOM 1601 N N . GLY A 1 206 ? -14.609 15.82 -34.562 1 25.83 206 GLY A N 1
ATOM 1602 C CA . GLY A 1 206 ? -14.602 16.266 -35.938 1 25.83 206 GLY A CA 1
ATOM 1603 C C . GLY A 1 206 ? -13.586 17.359 -36.219 1 25.83 206 GLY A C 1
ATOM 1604 O O . GLY A 1 206 ? -13.148 18.047 -35.281 1 25.83 206 GLY A O 1
ATOM 1605 N N . CYS A 1 207 ? -12.984 17.328 -37.531 1 23.22 207 CYS A N 1
ATOM 1606 C CA . CYS A 1 207 ? -12.062 18.047 -38.375 1 23.22 207 CYS A CA 1
ATOM 1607 C C . CYS A 1 207 ? -12.523 19.484 -38.594 1 23.22 207 CYS A C 1
ATOM 1609 O O . CYS A 1 207 ? -13.625 19.734 -39.062 1 23.22 207 CYS A O 1
ATOM 1611 N N . PHE A 1 208 ? -12.484 20.344 -37.531 1 21.73 208 PHE A N 1
ATOM 1612 C CA . PHE A 1 208 ? -12.609 21.703 -38 1 21.73 208 PHE A CA 1
ATOM 1613 C C . PHE A 1 208 ? -11.617 21.984 -39.125 1 21.73 208 PHE A C 1
ATOM 1615 O O . PHE A 1 208 ? -10.406 21.875 -38.938 1 21.73 208 PHE A O 1
ATOM 1622 N N . LYS A 1 209 ? -12.141 21.531 -40.375 1 22.09 209 LYS A N 1
ATOM 1623 C CA . LYS A 1 209 ? -11.695 22.234 -41.562 1 22.09 209 LYS A CA 1
ATOM 1624 C C . LYS A 1 209 ? -12.016 23.719 -41.5 1 22.09 209 LYS A C 1
ATOM 1626 O O . LYS A 1 209 ? -13.07 24.109 -40.969 1 22.09 209 LYS A O 1
ATOM 1631 N N . MET B 1 1 ? -23.703 -15.414 24.281 1 20.08 1 MET B N 1
ATOM 1632 C CA . MET B 1 1 ? -22.797 -14.312 24.625 1 20.08 1 MET B CA 1
ATOM 1633 C C . MET B 1 1 ? -21.531 -14.367 23.781 1 20.08 1 MET B C 1
ATOM 1635 O O . MET B 1 1 ? -20.703 -15.258 23.953 1 20.08 1 MET B O 1
ATOM 1639 N N . THR B 1 2 ? -21.578 -14.047 22.453 1 21.44 2 THR B N 1
ATOM 1640 C CA . THR B 1 2 ? -20.734 -14.328 21.297 1 21.44 2 THR B CA 1
ATOM 1641 C C . THR B 1 2 ? -19.391 -13.602 21.422 1 21.44 2 THR B C 1
ATOM 1643 O O . THR B 1 2 ? -19.359 -12.383 21.578 1 21.44 2 THR B O 1
ATOM 1646 N N . LYS B 1 3 ? -18.266 -14.305 22 1 22.42 3 LYS B N 1
ATOM 1647 C CA . LYS B 1 3 ? -16.906 -13.891 22.328 1 22.42 3 LYS B CA 1
ATOM 1648 C C . LYS B 1 3 ? -16.234 -13.211 21.141 1 22.42 3 LYS B C 1
ATOM 1650 O O . LYS B 1 3 ? -16.062 -13.82 20.094 1 22.42 3 LYS B O 1
ATOM 1655 N N . SER B 1 4 ? -16.516 -11.969 20.938 1 25.77 4 SER B N 1
ATOM 1656 C CA . SER B 1 4 ? -15.906 -11.148 19.891 1 25.77 4 SER B CA 1
ATOM 1657 C C . SER B 1 4 ? -14.383 -11.156 19.984 1 25.77 4 SER B C 1
ATOM 1659 O O . SER B 1 4 ? -13.828 -10.789 21.031 1 25.77 4 SER B O 1
ATOM 1661 N N . LEU B 1 5 ? -13.727 -12.133 19.469 1 28.14 5 LEU B N 1
ATOM 1662 C CA . LEU B 1 5 ? -12.273 -12.227 19.422 1 28.14 5 LEU B CA 1
ATOM 1663 C C . LEU B 1 5 ? -11.664 -10.953 18.859 1 28.14 5 LEU B C 1
ATOM 1665 O O . LEU B 1 5 ? -12.102 -10.461 17.812 1 28.14 5 LEU B O 1
ATOM 1669 N N . PRO B 1 6 ? -11.023 -10.203 19.656 1 31.5 6 PRO B N 1
ATOM 1670 C CA . PRO B 1 6 ? -10.383 -8.953 19.234 1 31.5 6 PRO B CA 1
ATOM 1671 C C . PRO B 1 6 ? -9.453 -9.148 18.031 1 31.5 6 PRO B C 1
ATOM 1673 O O . PRO B 1 6 ? -8.891 -10.227 17.844 1 31.5 6 PRO B O 1
ATOM 1676 N N . PHE B 1 7 ? -9.828 -8.539 16.953 1 32.81 7 PHE B N 1
ATOM 1677 C CA . PHE B 1 7 ? -8.969 -8.484 15.766 1 32.81 7 PHE B CA 1
ATOM 1678 C C . PHE B 1 7 ? -7.52 -8.234 16.156 1 32.81 7 PHE B C 1
ATOM 1680 O O . PHE B 1 7 ? -7.07 -7.086 16.188 1 32.81 7 PHE B O 1
ATOM 1687 N N . SER B 1 8 ? -7.148 -9 17.312 1 28.7 8 SER B N 1
ATOM 1688 C CA . SER B 1 8 ? -5.77 -8.805 17.75 1 28.7 8 SER B CA 1
ATOM 1689 C C . SER B 1 8 ? -4.789 -9.508 16.812 1 28.7 8 SER B C 1
ATOM 1691 O O . SER B 1 8 ? -5.012 -10.656 16.422 1 28.7 8 SER B O 1
ATOM 1693 N N . ASP B 1 9 ? -4.18 -9.008 16.062 1 30.33 9 ASP B N 1
ATOM 1694 C CA . ASP B 1 9 ? -3.039 -9.562 15.344 1 30.33 9 ASP B CA 1
ATOM 1695 C C . ASP B 1 9 ? -2.1 -10.305 16.297 1 30.33 9 ASP B C 1
ATOM 1697 O O . ASP B 1 9 ? -0.904 -10.43 16.016 1 30.33 9 ASP B O 1
ATOM 1701 N N . ASP B 1 10 ? -2.572 -10.688 17.594 1 29.19 10 ASP B N 1
ATOM 1702 C CA . ASP B 1 10 ? -1.594 -11.312 18.469 1 29.19 10 ASP B CA 1
ATOM 1703 C C . ASP B 1 10 ? -1.342 -12.766 18.078 1 29.19 10 ASP B C 1
ATOM 1705 O O . ASP B 1 10 ? -2.273 -13.57 18.031 1 29.19 10 ASP B O 1
ATOM 1709 N N . ASP B 1 11 ? -0.474 -13.227 17.375 1 28.09 11 ASP B N 1
ATOM 1710 C CA . ASP B 1 11 ? 0.001 -14.602 17.391 1 28.09 11 ASP B CA 1
ATOM 1711 C C . ASP B 1 11 ? 0.383 -15.047 18.797 1 28.09 11 ASP B C 1
ATOM 1713 O O . ASP B 1 11 ? 1.069 -14.312 19.516 1 28.09 11 ASP B O 1
ATOM 1717 N N . PRO B 1 12 ? -0.314 -15.953 19.516 1 28.61 12 PRO B N 1
ATOM 1718 C CA . PRO B 1 12 ? 0.123 -16.594 20.766 1 28.61 12 PRO B CA 1
ATOM 1719 C C . PRO B 1 12 ? 1.595 -17 20.734 1 28.61 12 PRO B C 1
ATOM 1721 O O . PRO B 1 12 ? 2.098 -17.438 19.688 1 28.61 12 PRO B O 1
ATOM 1724 N N . HIS B 1 13 ? 2.42 -16.297 21.5 1 31.42 13 HIS B N 1
ATOM 1725 C CA . HIS B 1 13 ? 3.771 -16.719 21.844 1 31.42 13 HIS B CA 1
ATOM 1726 C C . HIS B 1 13 ? 3.771 -18.125 22.438 1 31.42 13 HIS B C 1
ATOM 1728 O O . HIS B 1 13 ? 3.535 -18.297 23.625 1 31.42 13 HIS B O 1
ATOM 1734 N N . HIS B 1 14 ? 3.238 -19.172 21.922 1 27.3 14 HIS B N 1
ATOM 1735 C CA . HIS B 1 14 ? 3.725 -20.391 22.547 1 27.3 14 HIS B CA 1
ATOM 1736 C C . HIS B 1 14 ? 5.227 -20.562 22.359 1 27.3 14 HIS B C 1
ATOM 1738 O O . HIS B 1 14 ? 5.672 -21.047 21.312 1 27.3 14 HIS B O 1
ATOM 1744 N N . TRP B 1 15 ? 6.074 -19.531 22.656 1 29.28 15 TRP B N 1
ATOM 1745 C CA . TRP B 1 15 ? 7.492 -19.875 22.625 1 29.28 15 TRP B CA 1
ATOM 1746 C C . TRP B 1 15 ? 7.812 -20.969 23.641 1 29.28 15 TRP B C 1
ATOM 1748 O O . TRP B 1 15 ? 7.73 -20.734 24.859 1 29.28 15 TRP B O 1
ATOM 1758 N N . LEU B 1 16 ? 7.324 -22.25 23.562 1 25.48 16 LEU B N 1
ATOM 1759 C CA . LEU B 1 16 ? 7.984 -23.25 24.406 1 25.48 16 LEU B CA 1
ATOM 1760 C C . LEU B 1 16 ? 9.492 -23.031 24.422 1 25.48 16 LEU B C 1
ATOM 1762 O O . LEU B 1 16 ? 10.039 -22.344 23.547 1 25.48 16 LEU B O 1
ATOM 1766 N N . SER B 1 17 ? 10.367 -24.094 25.031 1 28.5 17 SER B N 1
ATOM 1767 C CA . SER B 1 17 ? 11.641 -24.453 25.641 1 28.5 17 SER B CA 1
ATOM 1768 C C . SER B 1 17 ? 12.805 -24.203 24.688 1 28.5 17 SER B C 1
ATOM 1770 O O . SER B 1 17 ? 12.609 -24.094 23.469 1 28.5 17 SER B O 1
ATOM 1772 N N . SER B 1 18 ? 14.219 -24.125 25.203 1 29.73 18 SER B N 1
ATOM 1773 C CA . SER B 1 18 ? 15.664 -24 25.047 1 29.73 18 SER B CA 1
ATOM 1774 C C . SER B 1 18 ? 16.172 -24.844 23.891 1 29.73 18 SER B C 1
ATOM 1776 O O . SER B 1 18 ? 17.375 -25.047 23.734 1 29.73 18 SER B O 1
ATOM 1778 N N . SER B 1 19 ? 15.422 -25.734 23.234 1 30.47 19 SER B N 1
ATOM 1779 C CA . SER B 1 19 ? 16.359 -26.688 22.641 1 30.47 19 SER B CA 1
ATOM 1780 C C . SER B 1 19 ? 17.328 -26 21.688 1 30.47 19 SER B C 1
ATOM 1782 O O . SER B 1 19 ? 17.094 -24.844 21.281 1 30.47 19 SER B O 1
ATOM 1784 N N . SER B 1 20 ? 18.203 -26.828 20.859 1 32.69 20 SER B N 1
ATOM 1785 C CA . SER B 1 20 ? 19.406 -26.875 20.031 1 32.69 20 SER B CA 1
ATOM 1786 C C . SER B 1 20 ? 19.328 -25.891 18.875 1 32.69 20 SER B C 1
ATOM 1788 O O . SER B 1 20 ? 18.234 -25.469 18.484 1 32.69 20 SER B O 1
ATOM 1790 N N . ASN B 1 21 ? 20.531 -25.375 18.328 1 33.81 21 ASN B N 1
ATOM 1791 C CA . ASN B 1 21 ? 21.094 -24.609 17.219 1 33.81 21 ASN B CA 1
ATOM 1792 C C . ASN B 1 21 ? 20.312 -24.828 15.93 1 33.81 21 ASN B C 1
ATOM 1794 O O . ASN B 1 21 ? 20.781 -25.531 15.031 1 33.81 21 ASN B O 1
ATOM 1798 N N . HIS B 1 22 ? 19.031 -25.391 15.984 1 30.36 22 HIS B N 1
ATOM 1799 C CA . HIS B 1 22 ? 18.547 -25.844 14.688 1 30.36 22 HIS B CA 1
ATOM 1800 C C . HIS B 1 22 ? 18.453 -24.688 13.695 1 30.36 22 HIS B C 1
ATOM 1802 O O . HIS B 1 22 ? 17.969 -23.609 14.039 1 30.36 22 HIS B O 1
ATOM 1808 N N . ASN B 1 23 ? 19.422 -24.594 12.812 1 31.98 23 ASN B N 1
ATOM 1809 C CA . ASN B 1 23 ? 19.391 -23.953 11.5 1 31.98 23 ASN B CA 1
ATOM 1810 C C . ASN B 1 23 ? 17.969 -23.922 10.938 1 31.98 23 ASN B C 1
ATOM 1812 O O . ASN B 1 23 ? 17.516 -24.875 10.289 1 31.98 23 ASN B O 1
ATOM 1816 N N . ARG B 1 24 ? 17.094 -23.469 11.797 1 34.69 24 ARG B N 1
ATOM 1817 C CA . ARG B 1 24 ? 15.742 -23.516 11.234 1 34.69 24 ARG B CA 1
ATOM 1818 C C . ARG B 1 24 ? 15.711 -22.891 9.836 1 34.69 24 ARG B C 1
ATOM 1820 O O . ARG B 1 24 ? 15.953 -21.703 9.68 1 34.69 24 ARG B O 1
ATOM 1827 N N . ARG B 1 25 ? 16.094 -23.688 8.82 1 31.25 25 ARG B N 1
ATOM 1828 C CA . ARG B 1 25 ? 15.836 -23.375 7.422 1 31.25 25 ARG B CA 1
ATOM 1829 C C . ARG B 1 25 ? 14.516 -22.625 7.258 1 31.25 25 ARG B C 1
ATOM 1831 O O . ARG B 1 25 ? 13.508 -23 7.852 1 31.25 25 ARG B O 1
ATOM 1838 N N . ILE B 1 26 ? 14.656 -21.344 7.242 1 35.81 26 ILE B N 1
ATOM 1839 C CA . ILE B 1 26 ? 13.477 -20.594 6.805 1 35.81 26 ILE B CA 1
ATOM 1840 C C . ILE B 1 26 ? 12.68 -21.438 5.809 1 35.81 26 ILE B C 1
ATOM 1842 O O . ILE B 1 26 ? 13.164 -21.734 4.715 1 35.81 26 ILE B O 1
ATOM 1846 N N . ILE B 1 27 ? 12.047 -22.453 6.297 1 33.91 27 ILE B N 1
ATOM 1847 C CA . ILE B 1 27 ? 11.203 -23.25 5.41 1 33.91 27 ILE B CA 1
ATOM 1848 C C . ILE B 1 27 ? 10.359 -22.328 4.539 1 33.91 27 ILE B C 1
ATOM 1850 O O . ILE B 1 27 ? 9.523 -21.578 5.047 1 33.91 27 ILE B O 1
ATOM 1854 N N . ARG B 1 28 ? 10.938 -21.953 3.359 1 39.81 28 ARG B N 1
ATOM 1855 C CA . ARG B 1 28 ? 10.164 -21.359 2.275 1 39.81 28 ARG B CA 1
ATOM 1856 C C . ARG B 1 28 ? 8.93 -22.203 1.962 1 39.81 28 ARG B C 1
ATOM 1858 O O . ARG B 1 28 ? 9.039 -23.375 1.607 1 39.81 28 ARG B O 1
ATOM 1865 N N . THR B 1 29 ? 7.914 -22.109 2.721 1 40.5 29 THR B N 1
ATOM 1866 C CA . THR B 1 29 ? 6.695 -22.781 2.293 1 40.5 29 THR B CA 1
ATOM 1867 C C . THR B 1 29 ? 6.227 -22.25 0.944 1 40.5 29 THR B C 1
ATOM 1869 O O . THR B 1 29 ? 5.945 -21.062 0.808 1 40.5 29 THR B O 1
ATOM 1872 N N . LEU B 1 30 ? 6.785 -22.781 -0.158 1 47.25 30 LEU B N 1
ATOM 1873 C CA . LEU B 1 30 ? 6.301 -22.438 -1.49 1 47.25 30 LEU B CA 1
ATOM 1874 C C . LEU B 1 30 ? 4.863 -22.906 -1.684 1 47.25 30 LEU B C 1
ATOM 1876 O O . LEU B 1 30 ? 4.578 -24.094 -1.599 1 47.25 30 LEU B O 1
ATOM 1880 N N . PRO B 1 31 ? 3.924 -21.859 -1.529 1 50.34 31 PRO B N 1
ATOM 1881 C CA . PRO B 1 31 ? 2.629 -22.328 -2.016 1 50.34 31 PRO B CA 1
ATOM 1882 C C . PRO B 1 31 ? 2.725 -23 -3.387 1 50.34 31 PRO B C 1
ATOM 1884 O O . PRO B 1 31 ? 3.387 -22.469 -4.289 1 50.34 31 PRO B O 1
ATOM 1887 N N . LYS B 1 32 ? 2.686 -24.25 -3.527 1 54.12 32 LYS B N 1
ATOM 1888 C CA . LYS B 1 32 ? 2.789 -25.031 -4.762 1 54.12 32 LYS B CA 1
ATOM 1889 C C . LYS B 1 32 ? 1.682 -24.641 -5.742 1 54.12 32 LYS B C 1
ATOM 1891 O O . LYS B 1 32 ? 1.837 -24.812 -6.953 1 54.12 32 LYS B O 1
ATOM 1896 N N . ASP B 1 33 ? 0.719 -23.859 -5.258 1 68.94 33 ASP B N 1
ATOM 1897 C CA . ASP B 1 33 ? -0.471 -23.656 -6.078 1 68.94 33 ASP B CA 1
ATOM 1898 C C . ASP B 1 33 ? -0.342 -22.391 -6.93 1 68.94 33 ASP B C 1
ATOM 1900 O O . ASP B 1 33 ? 0.487 -21.531 -6.641 1 68.94 33 ASP B O 1
ATOM 1904 N N . HIS B 1 34 ? -0.957 -22.5 -8.109 1 85.38 34 HIS B N 1
ATOM 1905 C CA . HIS B 1 34 ? -1.007 -21.406 -9.062 1 85.38 34 HIS B CA 1
ATOM 1906 C C . HIS B 1 34 ? -1.786 -20.219 -8.5 1 85.38 34 HIS B C 1
ATOM 1908 O O . HIS B 1 34 ? -1.879 -19.172 -9.141 1 85.38 34 HIS B O 1
ATOM 1914 N N . ILE B 1 35 ? -2.236 -20.422 -7.242 1 91.62 35 ILE B N 1
ATOM 1915 C CA . ILE B 1 35 ? -3.004 -19.344 -6.613 1 91.62 35 ILE B CA 1
ATOM 1916 C C . ILE B 1 35 ? -2.309 -18.906 -5.328 1 91.62 35 ILE B C 1
ATOM 1918 O O . ILE B 1 35 ? -1.799 -19.734 -4.57 1 91.62 35 ILE B O 1
ATOM 1922 N N . PRO B 1 36 ? -2.311 -17.641 -5.023 1 95.94 36 PRO B N 1
ATOM 1923 C CA . PRO B 1 36 ? -1.702 -17.203 -3.771 1 95.94 36 PRO B CA 1
ATOM 1924 C C . PRO B 1 36 ? -2.377 -17.797 -2.539 1 95.94 36 PRO B C 1
ATOM 1926 O O . PRO B 1 36 ? -3.6 -17.969 -2.521 1 95.94 36 PRO B O 1
ATOM 1929 N N . PRO B 1 37 ? -1.657 -18.125 -1.525 1 95.19 37 PRO B N 1
ATOM 1930 C CA . PRO B 1 37 ? -2.264 -18.5 -0.245 1 95.19 37 PRO B CA 1
ATOM 1931 C C . PRO B 1 37 ? -2.92 -17.312 0.465 1 95.19 37 PRO B C 1
ATOM 1933 O O . PRO B 1 37 ? -2.713 -16.172 0.074 1 95.19 37 PRO B O 1
ATOM 1936 N N . PRO B 1 38 ? -3.785 -17.656 1.495 1 95.94 38 PRO B N 1
ATOM 1937 C CA . PRO B 1 38 ? -4.203 -16.531 2.342 1 95.94 38 PRO B CA 1
ATOM 1938 C C . PRO B 1 38 ? -3.025 -15.688 2.822 1 95.94 38 PRO B C 1
ATOM 1940 O O . PRO B 1 38 ? -2.018 -16.234 3.285 1 95.94 38 PRO B O 1
ATOM 1943 N N . THR B 1 39 ? -3.119 -14.375 2.629 1 98.06 39 THR B N 1
ATOM 1944 C CA . THR B 1 39 ? -1.951 -13.539 2.877 1 98.06 39 THR B CA 1
ATOM 1945 C C . THR B 1 39 ? -2.373 -12.117 3.232 1 98.06 39 THR B C 1
ATOM 1947 O O . THR B 1 39 ? -3.43 -11.648 2.803 1 98.06 39 THR B O 1
ATOM 1950 N N . ARG B 1 40 ? -1.602 -11.523 4.035 1 98.44 40 ARG B N 1
ATOM 1951 C CA . ARG B 1 40 ? -1.725 -10.102 4.355 1 98.44 40 ARG B CA 1
ATOM 1952 C C . ARG B 1 40 ? -0.388 -9.391 4.195 1 98.44 40 ARG B C 1
ATOM 1954 O O . ARG B 1 40 ? 0.665 -10.031 4.168 1 98.44 40 ARG B O 1
ATOM 1961 N N . ALA B 1 41 ? -0.43 -8.055 4.004 1 98.81 41 ALA B N 1
ATOM 1962 C CA . ALA B 1 41 ? 0.748 -7.188 3.953 1 98.81 41 ALA B CA 1
ATOM 1963 C C . ALA B 1 41 ? 1.657 -7.57 2.789 1 98.81 41 ALA B C 1
ATOM 1965 O O . ALA B 1 41 ? 2.883 -7.496 2.9 1 98.81 41 ALA B O 1
ATOM 1966 N N . HIS B 1 42 ? 1.037 -8.055 1.7 1 98.88 42 HIS B N 1
ATOM 1967 C CA . HIS B 1 42 ? 1.685 -8.227 0.405 1 98.88 42 HIS B CA 1
ATOM 1968 C C . HIS B 1 42 ? 1.694 -6.922 -0.385 1 98.88 42 HIS B C 1
ATOM 1970 O O . HIS B 1 42 ? 1.021 -5.961 -0.01 1 98.88 42 HIS B O 1
ATOM 1976 N N . SER B 1 43 ? 2.541 -6.867 -1.368 1 98.88 43 SER B N 1
ATOM 1977 C CA . SER B 1 43 ? 2.434 -5.746 -2.295 1 98.88 43 SER B CA 1
ATOM 1978 C C . SER B 1 43 ? 1.564 -6.102 -3.498 1 98.88 43 SER B C 1
ATOM 1980 O O . SER B 1 43 ? 1.405 -7.281 -3.826 1 98.88 43 SER B O 1
ATOM 1982 N N . ALA B 1 44 ? 0.988 -5.176 -4.086 1 98.88 44 ALA B N 1
ATOM 1983 C CA . ALA B 1 44 ? 0.136 -5.293 -5.266 1 98.88 44 ALA B CA 1
ATOM 1984 C C . ALA B 1 44 ? 0.405 -4.156 -6.25 1 98.88 44 ALA B C 1
ATOM 1986 O O . ALA B 1 44 ? 0.115 -2.994 -5.961 1 98.88 44 ALA B O 1
ATOM 1987 N N . THR B 1 45 ? 0.924 -4.512 -7.387 1 98.44 45 THR B N 1
ATOM 1988 C CA . THR B 1 45 ? 1.289 -3.521 -8.391 1 98.44 45 THR B CA 1
ATOM 1989 C C . THR B 1 45 ? 0.518 -3.754 -9.688 1 98.44 45 THR B C 1
ATOM 1991 O O . THR B 1 45 ? 0.494 -4.871 -10.211 1 98.44 45 THR B O 1
ATOM 1994 N N . GLN B 1 46 ? -0.108 -2.688 -10.133 1 97.19 46 GLN B N 1
ATOM 1995 C CA . GLN B 1 46 ? -0.831 -2.781 -11.398 1 97.19 46 GLN B CA 1
ATOM 1996 C C . GLN B 1 46 ? 0.128 -2.729 -12.586 1 97.19 46 GLN B C 1
ATOM 1998 O O . GLN B 1 46 ? 1.028 -1.888 -12.625 1 97.19 46 GLN B O 1
ATOM 2003 N N . LEU B 1 47 ? -0.005 -3.664 -13.508 1 96.38 47 LEU B N 1
ATOM 2004 C CA . LEU B 1 47 ? 0.687 -3.721 -14.789 1 96.38 47 LEU B CA 1
ATOM 2005 C C . LEU B 1 47 ? -0.289 -4.039 -15.914 1 96.38 47 LEU B C 1
ATOM 2007 O O . LEU B 1 47 ? -0.627 -5.203 -16.141 1 96.38 47 LEU B O 1
ATOM 2011 N N . ASP B 1 48 ? -0.667 -2.986 -16.688 1 92.88 48 ASP B N 1
ATOM 2012 C CA . ASP B 1 48 ? -1.685 -3.162 -17.719 1 92.88 48 ASP B CA 1
ATOM 2013 C C . ASP B 1 48 ? -2.943 -3.811 -17.141 1 92.88 48 ASP B C 1
ATOM 2015 O O . ASP B 1 48 ? -3.557 -3.275 -16.219 1 92.88 48 ASP B O 1
ATOM 2019 N N . SER B 1 49 ? -3.322 -4.938 -17.719 1 95.25 49 SER B N 1
ATOM 2020 C CA . SER B 1 49 ? -4.535 -5.613 -17.266 1 95.25 49 SER B CA 1
ATOM 2021 C C . SER B 1 49 ? -4.227 -6.668 -16.203 1 95.25 49 SER B C 1
ATOM 2023 O O . SER B 1 49 ? -5.016 -7.59 -15.992 1 95.25 49 SER B O 1
ATOM 2025 N N . ARG B 1 50 ? -3.107 -6.48 -15.531 1 97.31 50 ARG B N 1
ATOM 2026 C CA . ARG B 1 50 ? -2.709 -7.43 -14.5 1 97.31 50 ARG B CA 1
ATOM 2027 C C . ARG B 1 50 ? -2.395 -6.715 -13.188 1 97.31 50 ARG B C 1
ATOM 2029 O O . ARG B 1 50 ? -2.076 -5.523 -13.188 1 97.31 50 ARG B O 1
ATOM 2036 N N . ILE B 1 51 ? -2.508 -7.457 -12.141 1 98.25 51 ILE B N 1
ATOM 2037 C CA . ILE B 1 51 ? -2.018 -7.043 -10.828 1 98.25 51 ILE B CA 1
ATOM 2038 C C . ILE B 1 51 ? -0.96 -8.031 -10.344 1 98.25 51 ILE B C 1
ATOM 2040 O O . ILE B 1 51 ? -1.232 -9.227 -10.211 1 98.25 51 ILE B O 1
ATOM 2044 N N . LEU B 1 52 ? 0.271 -7.566 -10.125 1 98.56 52 LEU B N 1
ATOM 2045 C CA . LEU B 1 52 ? 1.357 -8.367 -9.578 1 98.56 52 LEU B CA 1
ATOM 2046 C C . LEU B 1 52 ? 1.308 -8.383 -8.055 1 98.56 52 LEU B C 1
ATOM 2048 O O . LEU B 1 52 ? 1.303 -7.328 -7.418 1 98.56 52 LEU B O 1
ATOM 2052 N N . ILE B 1 53 ? 1.24 -9.555 -7.48 1 98.44 53 ILE B N 1
ATOM 2053 C CA . ILE B 1 53 ? 1.232 -9.758 -6.035 1 98.44 53 ILE B CA 1
ATOM 2054 C C . ILE B 1 53 ? 2.555 -10.375 -5.59 1 98.44 53 ILE B C 1
ATOM 2056 O O . ILE B 1 53 ? 3.02 -11.352 -6.184 1 98.44 53 ILE B O 1
ATOM 2060 N N . PHE B 1 54 ? 3.164 -9.805 -4.59 1 98.5 54 PHE B N 1
ATOM 2061 C CA . PHE B 1 54 ? 4.418 -10.367 -4.102 1 98.5 54 PHE B CA 1
ATOM 2062 C C . PHE B 1 54 ? 4.453 -10.375 -2.578 1 98.5 54 PHE B C 1
ATOM 2064 O O . PHE B 1 54 ? 4.074 -9.391 -1.939 1 98.5 54 PHE B O 1
ATOM 2071 N N . GLY B 1 55 ? 4.93 -11.469 -2.031 1 98.31 55 GLY B N 1
ATOM 2072 C CA . GLY B 1 55 ? 5.211 -11.57 -0.609 1 98.31 55 GLY B CA 1
ATOM 2073 C C . GLY B 1 55 ? 3.961 -11.648 0.243 1 98.31 55 GLY B C 1
ATOM 2074 O O . GLY B 1 55 ? 2.98 -12.289 -0.142 1 98.31 55 GLY B O 1
ATOM 2075 N N . GLY B 1 56 ? 4.031 -11.07 1.382 1 98.5 56 GLY B N 1
ATOM 2076 C CA . GLY B 1 56 ? 2.99 -11.203 2.389 1 98.5 56 GLY B CA 1
ATOM 2077 C C . GLY B 1 56 ? 3.215 -12.367 3.328 1 98.5 56 GLY B C 1
ATOM 2078 O O . GLY B 1 56 ? 4.312 -12.93 3.381 1 98.5 56 GLY B O 1
ATOM 2079 N N . GLY B 1 57 ? 2.188 -12.586 4.125 1 97.62 57 GLY B N 1
ATOM 2080 C CA . GLY B 1 57 ? 2.238 -13.68 5.074 1 97.62 57 GLY B CA 1
ATOM 2081 C C . GLY B 1 57 ? 0.889 -14 5.695 1 97.62 57 GLY B C 1
ATOM 2082 O O . GLY B 1 57 ? -0.092 -13.289 5.449 1 97.62 57 GLY B O 1
ATOM 2083 N N . ASP B 1 58 ? 0.932 -15.086 6.473 1 95.75 58 ASP B N 1
ATOM 2084 C CA . ASP B 1 58 ? -0.311 -15.508 7.105 1 95.75 58 ASP B CA 1
ATOM 2085 C C . ASP B 1 58 ? -0.136 -15.656 8.617 1 95.75 58 ASP B C 1
ATOM 2087 O O . ASP B 1 58 ? -0.791 -16.5 9.242 1 95.75 58 ASP B O 1
ATOM 2091 N N . GLY B 1 59 ? 0.669 -14.883 9.133 1 92.06 59 GLY B N 1
ATOM 2092 C CA . GLY B 1 59 ? 1.078 -14.977 10.531 1 92.06 59 GLY B CA 1
ATOM 2093 C C . GLY B 1 59 ? 2.461 -15.57 10.703 1 92.06 59 GLY B C 1
ATOM 2094 O O . GLY B 1 59 ? 3.467 -14.891 10.508 1 92.06 59 GLY B O 1
ATOM 2095 N N . PRO B 1 60 ? 2.484 -16.875 10.898 1 90.94 60 PRO B N 1
ATOM 2096 C CA . PRO B 1 60 ? 3.809 -17.469 11.094 1 90.94 60 PRO B CA 1
ATOM 2097 C C . PRO B 1 60 ? 4.609 -17.547 9.797 1 90.94 60 PRO B C 1
ATOM 2099 O O . PRO B 1 60 ? 5.844 -17.594 9.828 1 90.94 60 PRO B O 1
ATOM 2102 N N . ASN B 1 61 ? 3.893 -17.609 8.742 1 94.38 61 ASN B N 1
ATOM 2103 C CA . ASN B 1 61 ? 4.578 -17.781 7.461 1 94.38 61 ASN B CA 1
ATOM 2104 C C . ASN B 1 61 ? 4.742 -16.453 6.727 1 94.38 61 ASN B C 1
ATOM 2106 O O . ASN B 1 61 ? 3.844 -15.609 6.75 1 94.38 61 ASN B O 1
ATOM 2110 N N . HIS B 1 62 ? 5.898 -16.297 6.156 1 96.88 62 HIS B N 1
ATOM 2111 C CA . HIS B 1 62 ? 6.195 -15.211 5.223 1 96.88 62 HIS B CA 1
ATOM 2112 C C . HIS B 1 62 ? 6.473 -15.758 3.824 1 96.88 62 HIS B C 1
ATOM 2114 O O . HIS B 1 62 ? 7.043 -16.844 3.674 1 96.88 62 HIS B O 1
ATOM 2120 N N . PHE B 1 63 ? 6.098 -14.984 2.822 1 97.25 63 PHE B N 1
ATOM 2121 C CA . PHE B 1 63 ? 6.168 -15.516 1.467 1 97.25 63 PHE B CA 1
ATOM 2122 C C . PHE B 1 63 ? 7.133 -14.703 0.614 1 97.25 63 PHE B C 1
ATOM 2124 O O . PHE B 1 63 ? 7.469 -13.57 0.955 1 97.25 63 PHE B O 1
ATOM 2131 N N . ASP B 1 64 ? 7.625 -15.273 -0.49 1 97.38 64 ASP B N 1
ATOM 2132 C CA . ASP B 1 64 ? 8.539 -14.648 -1.436 1 97.38 64 ASP B CA 1
ATOM 2133 C C . ASP B 1 64 ? 8.188 -15.016 -2.873 1 97.38 64 ASP B C 1
ATOM 2135 O O . ASP B 1 64 ? 9.07 -15.133 -3.727 1 97.38 64 ASP B O 1
ATOM 2139 N N . VAL B 1 65 ? 6.945 -15.219 -3.113 1 97 65 VAL B N 1
ATOM 2140 C CA . VAL B 1 65 ? 6.477 -15.703 -4.41 1 97 65 VAL B CA 1
ATOM 2141 C C . VAL B 1 65 ? 5.77 -14.578 -5.156 1 97 65 VAL B C 1
ATOM 2143 O O . VAL B 1 65 ? 5.035 -13.789 -4.551 1 97 65 VAL B O 1
ATOM 2146 N N . LEU B 1 66 ? 5.98 -14.602 -6.441 1 97.88 66 LEU B N 1
ATOM 2147 C CA . LEU B 1 66 ? 5.277 -13.703 -7.352 1 97.88 66 LEU B CA 1
ATOM 2148 C C . LEU B 1 66 ? 4.082 -14.398 -7.992 1 97.88 66 LEU B C 1
ATOM 2150 O O . LEU B 1 66 ? 4.195 -15.539 -8.438 1 97.88 66 LEU B O 1
ATOM 2154 N N . TYR B 1 67 ? 2.953 -13.711 -7.977 1 97.38 67 TYR B N 1
ATOM 2155 C CA . TYR B 1 67 ? 1.764 -14.07 -8.742 1 97.38 67 TYR B CA 1
ATOM 2156 C C . TYR B 1 67 ? 1.265 -12.898 -9.57 1 97.38 67 TYR B C 1
ATOM 2158 O O . TYR B 1 67 ? 1.562 -11.742 -9.258 1 97.38 67 TYR B O 1
ATOM 2166 N N . TYR B 1 68 ? 0.623 -13.141 -10.586 1 96.12 68 TYR B N 1
ATOM 2167 C CA . TYR B 1 68 ? -0.17 -12.023 -11.094 1 96.12 68 TYR B CA 1
ATOM 2168 C C . TYR B 1 68 ? -1.586 -12.477 -11.438 1 96.12 68 TYR B C 1
ATOM 2170 O O . TYR B 1 68 ? -1.812 -13.641 -11.766 1 96.12 68 TYR B O 1
ATOM 2178 N N . LEU B 1 69 ? -2.5 -11.609 -11.25 1 96.12 69 LEU B N 1
ATOM 2179 C CA . LEU B 1 69 ? -3.928 -11.734 -11.523 1 96.12 69 LEU B CA 1
ATOM 2180 C C . LEU B 1 69 ? -4.293 -11.039 -12.836 1 96.12 69 LEU B C 1
ATOM 2182 O O . LEU B 1 69 ? -3.988 -9.859 -13.023 1 96.12 69 LEU B O 1
ATOM 2186 N N . ASP B 1 70 ? -4.906 -11.812 -13.781 1 94.62 70 ASP B N 1
ATOM 2187 C CA . ASP B 1 70 ? -5.566 -11.164 -14.914 1 94.62 70 ASP B CA 1
ATOM 2188 C C . ASP B 1 70 ? -6.859 -10.477 -14.484 1 94.62 70 ASP B C 1
ATOM 2190 O O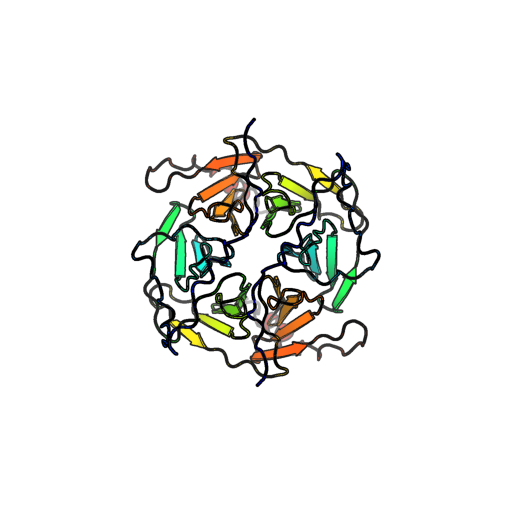 . ASP B 1 70 ? -7.758 -11.125 -13.938 1 94.62 70 ASP B O 1
ATOM 2194 N N . THR B 1 71 ? -6.961 -9.188 -14.719 1 94.38 71 THR B N 1
ATOM 2195 C CA . THR B 1 71 ? -8.062 -8.438 -14.117 1 94.38 71 THR B CA 1
ATOM 2196 C C . THR B 1 71 ? -9.328 -8.578 -14.945 1 94.38 71 THR B C 1
ATOM 2198 O O . THR B 1 71 ? -10.414 -8.188 -14.508 1 94.38 71 THR B O 1
ATOM 2201 N N . ILE B 1 72 ? -9.211 -9.062 -16.078 1 90.62 72 ILE B N 1
ATOM 2202 C CA . ILE B 1 72 ? -10.375 -9.297 -16.922 1 90.62 72 ILE B CA 1
ATOM 2203 C C . ILE B 1 72 ? -10.977 -10.664 -16.609 1 90.62 72 ILE B C 1
ATOM 2205 O O . ILE B 1 72 ? -12.156 -10.766 -16.266 1 90.62 72 ILE B O 1
ATOM 2209 N N . SER B 1 73 ? -10.164 -11.703 -16.578 1 89.81 73 SER B N 1
ATOM 2210 C CA . SER B 1 73 ? -10.656 -13.055 -16.359 1 89.81 73 SER B CA 1
ATOM 2211 C C . SER B 1 73 ? -10.625 -13.414 -14.875 1 89.81 73 SER B C 1
ATOM 2213 O O . SER B 1 73 ? -11.211 -14.422 -14.461 1 89.81 73 SER B O 1
ATOM 2215 N N . LEU B 1 74 ? -9.914 -12.648 -14.094 1 91.88 74 LEU B N 1
ATOM 2216 C CA . LEU B 1 74 ? -9.711 -12.898 -12.672 1 91.88 74 LEU B CA 1
ATOM 2217 C C . LEU B 1 74 ? -9.094 -14.273 -12.445 1 91.88 74 LEU B C 1
ATOM 2219 O O . LEU B 1 74 ? -9.547 -15.031 -11.586 1 91.88 74 LEU B O 1
ATOM 2223 N N . THR B 1 75 ? -8.125 -14.57 -13.266 1 92.12 75 THR B N 1
ATOM 2224 C CA . THR B 1 75 ? -7.371 -15.812 -13.141 1 92.12 75 THR B CA 1
ATOM 2225 C C . THR B 1 75 ? -5.941 -15.523 -12.688 1 92.12 75 THR B C 1
ATOM 2227 O O . THR B 1 75 ? -5.324 -14.555 -13.133 1 92.12 75 THR B O 1
ATOM 2230 N N . TRP B 1 76 ? -5.422 -16.484 -11.891 1 95.06 76 TRP B N 1
ATOM 2231 C CA . TRP B 1 76 ? -4.078 -16.344 -11.328 1 95.06 76 TRP B CA 1
ATOM 2232 C C . TRP B 1 76 ? -3.051 -17.062 -12.195 1 95.06 76 TRP B C 1
ATOM 2234 O O . TRP B 1 76 ? -3.357 -18.094 -12.805 1 95.06 76 TRP B O 1
ATOM 2244 N N . THR B 1 77 ? -1.911 -16.516 -12.18 1 94.56 77 THR B N 1
ATOM 2245 C CA . THR B 1 77 ? -0.735 -17.172 -12.742 1 94.56 77 THR B CA 1
ATOM 2246 C C . THR B 1 77 ? 0.453 -17.062 -11.797 1 94.56 77 THR B C 1
ATOM 2248 O O . THR B 1 77 ? 0.687 -16 -11.211 1 94.56 77 THR B O 1
ATOM 2251 N N . LYS B 1 78 ? 1.084 -18.172 -11.609 1 96.69 78 LYS B N 1
ATOM 2252 C CA . LYS B 1 78 ? 2.395 -18.188 -10.961 1 96.69 78 LYS B CA 1
ATOM 2253 C C . LYS B 1 78 ? 3.512 -18.297 -12 1 96.69 78 LYS B C 1
ATOM 2255 O O . LYS B 1 78 ? 3.818 -19.391 -12.469 1 96.69 78 LYS B O 1
ATOM 2260 N N . PRO B 1 79 ? 4.113 -17.188 -12.266 1 96.44 79 PRO B N 1
ATOM 2261 C CA . PRO B 1 79 ? 5.121 -17.25 -13.328 1 96.44 79 PRO B CA 1
ATOM 2262 C C . PRO B 1 79 ? 6.426 -17.891 -12.859 1 96.44 79 PRO B C 1
ATOM 2264 O O . PRO B 1 79 ? 6.707 -17.938 -11.664 1 96.44 79 PRO B O 1
ATOM 2267 N N . ARG B 1 80 ? 7.117 -18.375 -13.867 1 95.38 80 ARG B N 1
ATOM 2268 C CA . ARG B 1 80 ? 8.5 -18.75 -13.594 1 95.38 80 ARG B CA 1
ATOM 2269 C C . ARG B 1 80 ? 9.383 -17.516 -13.461 1 95.38 80 ARG B C 1
ATOM 2271 O O . ARG B 1 80 ? 9.305 -16.594 -14.273 1 95.38 80 ARG B O 1
ATOM 2278 N N . VAL B 1 81 ? 10.148 -17.484 -12.398 1 97.25 81 VAL B N 1
ATOM 2279 C CA . VAL B 1 81 ? 11.055 -16.375 -12.164 1 97.25 81 VAL B CA 1
ATOM 2280 C C . VAL B 1 81 ? 12.461 -16.891 -11.891 1 97.25 81 VAL B C 1
ATOM 2282 O O . VAL B 1 81 ? 12.633 -17.969 -11.305 1 97.25 81 VAL B O 1
ATOM 2285 N N . LYS B 1 82 ? 13.445 -16.203 -12.359 1 97.81 82 LYS B N 1
ATOM 2286 C CA . LYS B 1 82 ? 14.844 -16.562 -12.117 1 97.81 82 LYS B CA 1
ATOM 2287 C C . LYS B 1 82 ? 15.602 -15.414 -11.469 1 97.81 82 LYS B C 1
ATOM 2289 O O . LYS B 1 82 ? 15.008 -14.383 -11.125 1 97.81 82 LYS B O 1
ATOM 2294 N N . GLY B 1 83 ? 16.922 -15.633 -11.164 1 97.81 83 GLY B N 1
ATOM 2295 C CA . GLY B 1 83 ? 17.797 -14.609 -10.609 1 97.81 83 GLY B CA 1
ATOM 2296 C C . GLY B 1 83 ? 17.891 -14.664 -9.094 1 97.81 83 GLY B C 1
ATOM 2297 O O . GLY B 1 83 ? 17.734 -15.734 -8.5 1 97.81 83 GLY B O 1
ATOM 2298 N N . ILE B 1 84 ? 18.234 -13.492 -8.508 1 97.56 84 ILE B N 1
ATOM 2299 C CA . ILE B 1 84 ? 18.406 -13.391 -7.066 1 97.56 84 ILE B CA 1
ATOM 2300 C C . ILE B 1 84 ? 17.094 -13 -6.406 1 97.56 84 ILE B C 1
ATOM 2302 O O . ILE B 1 84 ? 16.75 -11.812 -6.332 1 97.56 84 ILE B O 1
ATOM 2306 N N . LEU B 1 85 ? 16.422 -13.922 -5.871 1 96.19 85 LEU B N 1
ATOM 2307 C CA . LEU B 1 85 ? 15.086 -13.719 -5.309 1 96.19 85 LEU B CA 1
ATOM 2308 C C . LEU B 1 85 ? 15.164 -12.93 -4.004 1 96.19 85 LEU B C 1
ATOM 2310 O O . LEU B 1 85 ? 16.047 -13.18 -3.176 1 96.19 85 LEU B O 1
ATOM 2314 N N . PRO B 1 86 ? 14.25 -11.969 -3.818 1 97.5 86 PRO B N 1
ATOM 2315 C CA . PRO B 1 86 ? 14.172 -11.352 -2.492 1 97.5 86 PRO B CA 1
ATOM 2316 C C . PRO B 1 86 ? 13.867 -12.367 -1.39 1 97.5 86 PRO B C 1
ATOM 2318 O O . PRO B 1 86 ? 13.211 -13.383 -1.64 1 97.5 86 PRO B O 1
ATOM 2321 N N . LEU B 1 87 ? 14.266 -12.102 -0.164 1 96.25 87 LEU B N 1
ATOM 2322 C CA . LEU B 1 87 ? 13.859 -12.883 0.999 1 96.25 87 LEU B CA 1
ATOM 2323 C C . LEU B 1 87 ? 12.352 -12.82 1.203 1 96.25 87 LEU B C 1
ATOM 2325 O O . LEU B 1 87 ? 11.703 -11.883 0.743 1 96.25 87 LEU B O 1
ATOM 2329 N N . THR B 1 88 ? 11.898 -13.867 1.898 1 97.94 88 THR B N 1
ATOM 2330 C CA . THR B 1 88 ? 10.5 -13.781 2.322 1 97.94 88 THR B CA 1
ATOM 2331 C C . THR B 1 88 ? 10.25 -12.484 3.09 1 97.94 88 THR B C 1
ATOM 2333 O O . THR B 1 88 ? 11.094 -12.047 3.877 1 97.94 88 THR B O 1
ATOM 2336 N N . ARG B 1 89 ? 9.078 -11.898 2.807 1 98.31 89 ARG B N 1
ATOM 2337 C CA . ARG B 1 89 ? 8.82 -10.633 3.48 1 98.31 89 ARG B CA 1
ATOM 2338 C C . ARG B 1 89 ? 7.34 -10.281 3.443 1 98.31 89 ARG B C 1
ATOM 2340 O O . ARG B 1 89 ? 6.613 -10.734 2.553 1 98.31 89 ARG B O 1
ATOM 2347 N N . ARG B 1 90 ? 6.906 -9.523 4.387 1 98.44 90 ARG B N 1
ATOM 2348 C CA . ARG B 1 90 ? 5.664 -8.758 4.359 1 98.44 90 ARG B CA 1
ATOM 2349 C C . ARG B 1 90 ? 5.922 -7.281 4.637 1 98.44 90 ARG B C 1
ATOM 2351 O O . ARG B 1 90 ? 7.035 -6.895 4.992 1 98.44 90 ARG B O 1
ATOM 2358 N N . ALA B 1 91 ? 4.965 -6.422 4.34 1 98.75 91 ALA B N 1
ATOM 2359 C CA . ALA B 1 91 ? 4.977 -5.012 4.727 1 98.75 91 ALA B CA 1
ATOM 2360 C C . ALA B 1 91 ? 6.09 -4.254 4.012 1 98.75 91 ALA B C 1
ATOM 2362 O O . ALA B 1 91 ? 6.625 -3.279 4.543 1 98.75 91 ALA B O 1
ATOM 2363 N N . HIS B 1 92 ? 6.523 -4.77 2.852 1 98.81 92 HIS B N 1
ATOM 2364 C CA . HIS B 1 92 ? 7.441 -4.055 1.976 1 98.81 92 HIS B CA 1
ATOM 2365 C C . HIS B 1 92 ? 6.695 -3.1 1.052 1 98.81 92 HIS B C 1
ATOM 2367 O O . HIS B 1 92 ? 5.461 -3.109 1.009 1 98.81 92 HIS B O 1
ATOM 2373 N N . ALA B 1 93 ? 7.434 -2.24 0.404 1 98.5 93 ALA B N 1
ATOM 2374 C CA . ALA B 1 93 ? 6.863 -1.353 -0.605 1 98.5 93 ALA B CA 1
ATOM 2375 C C . ALA B 1 93 ? 7.391 -1.692 -1.996 1 98.5 93 ALA B C 1
ATOM 2377 O O . ALA B 1 93 ? 8.492 -2.23 -2.135 1 98.5 93 ALA B O 1
ATOM 2378 N N . THR B 1 94 ? 6.598 -1.402 -2.975 1 98.69 94 THR B N 1
ATOM 2379 C CA . THR B 1 94 ? 6.992 -1.564 -4.371 1 98.69 94 THR B CA 1
ATOM 2380 C C . THR B 1 94 ? 6.785 -0.267 -5.145 1 98.69 94 THR B C 1
ATOM 2382 O O . THR B 1 94 ? 5.844 0.483 -4.871 1 98.69 94 THR B O 1
ATOM 2385 N N . VAL B 1 95 ? 7.656 0.018 -6.059 1 97.88 95 VAL B N 1
ATOM 2386 C CA . VAL B 1 95 ? 7.484 1.108 -7.016 1 97.88 95 VAL B CA 1
ATOM 2387 C C . VAL B 1 95 ? 7.883 0.638 -8.414 1 97.88 95 VAL B C 1
ATOM 2389 O O . VAL B 1 95 ? 8.766 -0.21 -8.562 1 97.88 95 VAL B O 1
ATOM 2392 N N . SER B 1 96 ? 7.18 1.168 -9.391 1 97.31 96 SER B N 1
ATOM 2393 C CA . SER B 1 96 ? 7.508 0.9 -10.789 1 97.31 96 SER B CA 1
ATOM 2394 C C . SER B 1 96 ? 8.258 2.07 -11.414 1 97.31 96 SER B C 1
ATOM 2396 O O . SER B 1 96 ? 7.738 3.188 -11.477 1 97.31 96 SER B O 1
ATOM 2398 N N . TYR B 1 97 ? 9.453 1.843 -11.867 1 97.25 97 TYR B N 1
ATOM 2399 C CA . TYR B 1 97 ? 10.289 2.809 -12.57 1 97.25 97 TYR B CA 1
ATOM 2400 C C . TYR B 1 97 ? 10.664 2.297 -13.953 1 97.25 97 TYR B C 1
ATOM 2402 O O . TYR B 1 97 ? 11.508 1.406 -14.086 1 97.25 97 TYR B O 1
ATOM 2410 N N . GLY B 1 98 ? 10.016 2.889 -14.977 1 95.94 98 GLY B N 1
ATOM 2411 C CA . GLY B 1 98 ? 10.125 2.271 -16.297 1 95.94 98 GLY B CA 1
ATOM 2412 C C . GLY B 1 98 ? 9.547 0.87 -16.344 1 95.94 98 GLY B C 1
ATOM 2413 O O . GLY B 1 98 ? 8.391 0.657 -15.977 1 95.94 98 GLY B O 1
ATOM 2414 N N . THR B 1 99 ? 10.406 -0.088 -16.797 1 96.81 99 THR B N 1
ATOM 2415 C CA . THR B 1 99 ? 9.953 -1.474 -16.875 1 96.81 99 THR B CA 1
ATOM 2416 C C . THR B 1 99 ? 10.398 -2.252 -15.633 1 96.81 99 THR B C 1
ATOM 2418 O O . THR B 1 99 ? 10.234 -3.473 -15.57 1 96.81 99 THR B O 1
ATOM 2421 N N . GLN B 1 100 ? 10.891 -1.529 -14.672 1 97.75 100 GLN B N 1
ATOM 2422 C CA . GLN B 1 100 ? 11.422 -2.213 -13.492 1 97.75 100 GLN B CA 1
ATOM 2423 C C . GLN B 1 100 ? 10.469 -2.08 -12.305 1 97.75 100 GLN B C 1
ATOM 2425 O O . GLN B 1 100 ? 10.062 -0.973 -11.953 1 97.75 100 GLN B O 1
ATOM 2430 N N . LEU B 1 101 ? 10.156 -3.189 -11.742 1 98.44 101 LEU B N 1
ATOM 2431 C CA . LEU B 1 101 ? 9.516 -3.205 -10.438 1 98.44 101 LEU B CA 1
ATOM 2432 C C . LEU B 1 101 ? 10.555 -3.309 -9.32 1 98.44 101 LEU B C 1
ATOM 2434 O O . LEU B 1 101 ? 11.344 -4.258 -9.289 1 98.44 101 LEU B O 1
ATOM 2438 N N . THR B 1 102 ? 10.602 -2.32 -8.461 1 98.31 102 THR B N 1
ATOM 2439 C CA . THR B 1 102 ? 11.523 -2.346 -7.332 1 98.31 102 THR B CA 1
ATOM 2440 C C . THR B 1 102 ? 10.781 -2.664 -6.035 1 98.31 102 THR B C 1
ATOM 2442 O O . THR B 1 102 ? 9.719 -2.092 -5.766 1 98.31 102 THR B O 1
ATOM 2445 N N . ILE B 1 103 ? 11.25 -3.615 -5.289 1 98.12 103 ILE B N 1
ATOM 2446 C CA . ILE B 1 103 ? 10.758 -3.943 -3.955 1 98.12 103 ILE B CA 1
ATOM 2447 C C . ILE B 1 103 ? 11.773 -3.484 -2.908 1 98.12 103 ILE B C 1
ATOM 2449 O O . ILE B 1 103 ? 12.984 -3.635 -3.096 1 98.12 103 ILE B O 1
ATOM 2453 N N . PHE B 1 104 ? 11.281 -2.906 -1.842 1 96.31 104 PHE B N 1
ATOM 2454 C CA . PHE B 1 104 ? 12.164 -2.389 -0.805 1 96.31 104 PHE B CA 1
ATOM 2455 C C . PHE B 1 104 ? 11.562 -2.611 0.579 1 96.31 104 PHE B C 1
ATOM 2457 O O . PHE B 1 104 ? 10.383 -2.352 0.796 1 96.31 104 PHE B O 1
ATOM 2464 N N . GLY B 1 105 ? 12.445 -3.084 1.484 1 97.44 105 GLY B N 1
ATOM 2465 C CA . GLY B 1 105 ? 12.102 -3.148 2.896 1 97.44 105 GLY B CA 1
ATOM 2466 C C . GLY B 1 105 ? 11.164 -4.289 3.229 1 97.44 105 GLY B C 1
ATOM 2467 O O . GLY B 1 105 ? 11.211 -5.348 2.598 1 97.44 105 GLY B O 1
ATOM 2468 N N . GLY B 1 106 ? 10.398 -4.105 4.273 1 98.25 106 GLY B N 1
ATOM 2469 C CA . GLY B 1 106 ? 9.555 -5.148 4.84 1 98.25 106 GLY B CA 1
ATOM 2470 C C . GLY B 1 106 ? 10.203 -5.867 6.008 1 98.25 106 GLY B C 1
ATOM 2471 O O . GLY B 1 106 ? 11.148 -5.352 6.613 1 98.25 106 GLY B O 1
ATOM 2472 N N . GLY B 1 107 ? 9.562 -6.926 6.316 1 98.06 107 GLY B N 1
ATOM 2473 C CA . GLY B 1 107 ? 10.078 -7.789 7.363 1 98.06 107 GLY B CA 1
ATOM 2474 C C . GLY B 1 107 ? 9.922 -9.266 7.055 1 98.06 107 GLY B C 1
ATOM 2475 O O . GLY B 1 107 ? 8.93 -9.68 6.449 1 98.06 107 GLY B O 1
ATOM 2476 N N . ASN B 1 108 ? 10.812 -10.023 7.59 1 96.69 108 ASN B N 1
ATOM 2477 C CA . ASN B 1 108 ? 10.797 -11.445 7.258 1 96.69 108 ASN B CA 1
ATOM 2478 C C . ASN B 1 108 ? 10.398 -12.297 8.461 1 96.69 108 ASN B C 1
ATOM 2480 O O . ASN B 1 108 ? 10.664 -13.5 8.492 1 96.69 108 ASN B O 1
ATOM 2484 N N . GLY B 1 109 ? 9.812 -11.688 9.422 1 93.31 109 GLY B N 1
ATOM 2485 C CA . GLY B 1 109 ? 9.445 -12.375 10.648 1 93.31 109 GLY B CA 1
ATOM 2486 C C . GLY B 1 109 ? 10.469 -12.219 11.758 1 93.31 109 GLY B C 1
ATOM 2487 O O . GLY B 1 109 ? 10.109 -11.945 12.906 1 93.31 109 GLY B O 1
ATOM 2488 N N . SER B 1 110 ? 11.711 -12.273 11.391 1 93.5 110 SER B N 1
ATOM 2489 C CA . SER B 1 110 ? 12.797 -12.164 12.359 1 93.5 110 SER B CA 1
ATOM 2490 C C . SER B 1 110 ? 13.273 -10.719 12.484 1 93.5 110 SER B C 1
ATOM 2492 O O . SER B 1 110 ? 13.711 -10.297 13.555 1 93.5 110 SER B O 1
ATOM 2494 N N . ARG B 1 111 ? 13.242 -10.008 11.43 1 94.56 111 ARG B N 1
ATOM 2495 C CA . ARG B 1 111 ? 13.734 -8.633 11.453 1 94.56 111 ARG B CA 1
ATOM 2496 C C . ARG B 1 111 ? 13.141 -7.816 10.312 1 94.56 111 ARG B C 1
ATOM 2498 O O . ARG B 1 111 ? 12.664 -8.375 9.32 1 94.56 111 ARG B O 1
ATOM 2505 N N . ALA B 1 112 ? 13.195 -6.5 10.508 1 97.06 112 ALA B N 1
ATOM 2506 C CA . ALA B 1 112 ? 12.938 -5.59 9.391 1 97.06 112 ALA B CA 1
ATOM 2507 C C . ALA B 1 112 ? 14.086 -5.613 8.391 1 97.06 112 ALA B C 1
ATOM 2509 O O . ALA B 1 112 ? 15.234 -5.828 8.766 1 97.06 112 ALA B O 1
ATOM 2510 N N . LEU B 1 113 ? 13.75 -5.43 7.156 1 96.06 113 LEU B N 1
ATOM 2511 C CA . LEU B 1 113 ? 14.719 -5.527 6.066 1 96.06 113 LEU B CA 1
ATOM 2512 C C . LEU B 1 113 ? 15.031 -4.148 5.496 1 96.06 113 LEU B C 1
ATOM 2514 O O . LEU B 1 113 ? 14.227 -3.221 5.617 1 96.06 113 LEU B O 1
ATOM 2518 N N . PHE B 1 114 ? 16.188 -4 4.883 1 93.06 114 PHE B N 1
ATOM 2519 C CA . PHE B 1 114 ? 16.625 -2.777 4.219 1 93.06 114 PHE B CA 1
ATOM 2520 C C . PHE B 1 114 ? 17.094 -3.072 2.799 1 93.06 114 PHE B C 1
ATOM 2522 O O . PHE B 1 114 ? 17.562 -2.172 2.096 1 93.06 114 PHE B O 1
ATOM 2529 N N . ASP B 1 115 ? 16.859 -4.18 2.314 1 94.56 115 ASP B N 1
ATOM 2530 C CA . ASP B 1 115 ? 17.344 -4.555 0.988 1 94.56 115 ASP B CA 1
ATOM 2531 C C . ASP B 1 115 ? 16.359 -4.117 -0.096 1 94.56 115 ASP B C 1
ATOM 2533 O O . ASP B 1 115 ? 15.203 -3.818 0.193 1 94.56 115 ASP B O 1
ATOM 2537 N N . ALA B 1 116 ? 16.906 -4.023 -1.271 1 96 116 ALA B N 1
ATOM 2538 C CA . ALA B 1 116 ? 16.125 -3.691 -2.463 1 96 116 ALA B CA 1
ATOM 2539 C C . ALA B 1 116 ? 16.406 -4.672 -3.594 1 96 116 ALA B C 1
ATOM 2541 O O . ALA B 1 116 ? 17.547 -5.086 -3.797 1 96 116 ALA B O 1
ATOM 2542 N N . HIS B 1 117 ? 15.359 -5.043 -4.281 1 98.12 117 HIS B N 1
ATOM 2543 C CA . HIS B 1 117 ? 15.445 -5.895 -5.461 1 98.12 117 HIS B CA 1
ATOM 2544 C C . HIS B 1 117 ? 14.633 -5.324 -6.617 1 98.12 117 HIS B C 1
ATOM 2546 O O . HIS B 1 117 ? 13.641 -4.621 -6.395 1 98.12 117 HIS B O 1
ATOM 2552 N N . ALA B 1 118 ? 15.055 -5.652 -7.797 1 98.31 118 ALA B N 1
ATOM 2553 C CA . ALA B 1 118 ? 14.336 -5.211 -8.984 1 98.31 118 ALA B CA 1
ATOM 2554 C C . ALA B 1 118 ? 13.93 -6.402 -9.852 1 98.31 118 ALA B C 1
ATOM 2556 O O . ALA B 1 118 ? 14.664 -7.387 -9.945 1 98.31 118 ALA B O 1
ATOM 2557 N N . LEU B 1 119 ? 12.805 -6.281 -10.398 1 98.69 119 LEU B N 1
ATOM 2558 C CA . LEU B 1 119 ? 12.273 -7.23 -11.367 1 98.69 119 LEU B CA 1
ATOM 2559 C C . LEU B 1 119 ? 12.016 -6.547 -12.711 1 98.69 119 LEU B C 1
ATOM 2561 O O . LEU B 1 119 ? 11.297 -5.547 -12.773 1 98.69 119 LEU B O 1
ATOM 2565 N N . ASP B 1 120 ? 12.578 -7.117 -13.781 1 97.56 120 ASP B N 1
ATOM 2566 C CA . ASP B 1 120 ? 12.344 -6.574 -15.117 1 97.56 120 ASP B CA 1
ATOM 2567 C C . ASP B 1 120 ? 11.023 -7.074 -15.695 1 97.56 120 ASP B C 1
ATOM 2569 O O . ASP B 1 120 ? 10.852 -8.273 -15.93 1 97.56 120 ASP B O 1
ATOM 2573 N N . LEU B 1 121 ? 10.117 -6.133 -16 1 97.81 121 LEU B N 1
ATOM 2574 C CA . LEU B 1 121 ? 8.766 -6.504 -16.406 1 97.81 121 LEU B CA 1
ATOM 2575 C C . LEU B 1 121 ? 8.586 -6.34 -17.906 1 97.81 121 LEU B C 1
ATOM 2577 O O . LEU B 1 121 ? 7.469 -6.43 -18.422 1 97.81 121 LEU B O 1
ATOM 2581 N N . SER B 1 122 ? 9.672 -6.129 -18.641 1 96.56 122 SER B N 1
ATOM 2582 C CA . SER B 1 122 ? 9.586 -5.902 -20.078 1 96.56 122 SER B CA 1
ATOM 2583 C C . SER B 1 122 ? 9.109 -7.148 -20.797 1 96.56 122 SER B C 1
ATOM 2585 O O . SER B 1 122 ? 8.523 -7.055 -21.891 1 96.56 122 SER B O 1
ATOM 2587 N N . ASP B 1 123 ? 9.391 -8.352 -20.203 1 97 123 ASP B N 1
ATOM 2588 C CA . ASP B 1 123 ? 8.992 -9.641 -20.75 1 97 123 ASP B CA 1
ATOM 2589 C C . ASP B 1 123 ? 8.539 -10.594 -19.656 1 97 123 ASP B C 1
ATOM 2591 O O . ASP B 1 123 ? 9.367 -11.188 -18.953 1 97 123 ASP B O 1
ATOM 2595 N N . LEU B 1 124 ? 7.242 -10.789 -19.609 1 95.44 124 LEU B N 1
ATOM 2596 C CA . LEU B 1 124 ? 6.684 -11.586 -18.516 1 95.44 124 LEU B CA 1
ATOM 2597 C C . LEU B 1 124 ? 7.051 -13.055 -18.672 1 95.44 124 LEU B C 1
ATOM 2599 O O . LEU B 1 124 ? 6.891 -13.844 -17.75 1 95.44 124 LEU B O 1
ATOM 2603 N N . SER B 1 125 ? 7.504 -13.484 -19.812 1 95.81 125 SER B N 1
ATOM 2604 C CA . SER B 1 125 ? 7.938 -14.867 -20.016 1 95.81 125 SER B CA 1
ATOM 2605 C C . SER B 1 125 ? 9.391 -15.062 -19.578 1 95.81 125 SER B C 1
ATOM 2607 O O . SER B 1 125 ? 9.891 -16.188 -19.562 1 95.81 125 SER B O 1
ATOM 2609 N N . ASN B 1 126 ? 10.016 -13.961 -19.266 1 97.56 126 ASN B N 1
ATOM 2610 C CA . ASN B 1 126 ? 11.414 -14 -18.875 1 97.56 126 ASN B CA 1
ATOM 2611 C C . ASN B 1 126 ? 11.68 -13.102 -17.672 1 97.56 126 ASN B C 1
ATOM 2613 O O . ASN B 1 126 ? 12.547 -12.227 -17.734 1 97.56 126 ASN B O 1
ATOM 2617 N N . LEU B 1 127 ? 11.117 -13.422 -16.578 1 98.25 127 LEU B N 1
ATOM 2618 C CA . LEU B 1 127 ? 11.227 -12.594 -15.375 1 98.25 127 LEU B CA 1
ATOM 2619 C C . LEU B 1 127 ? 12.492 -12.93 -14.594 1 98.25 127 LEU B C 1
ATOM 2621 O O . LEU B 1 127 ? 12.766 -14.102 -14.312 1 98.25 127 LEU B O 1
ATOM 2625 N N . GLU B 1 128 ? 13.203 -11.875 -14.234 1 98.25 128 GLU B N 1
ATOM 2626 C CA . GLU B 1 128 ? 14.461 -12.062 -13.508 1 98.25 128 GLU B CA 1
ATOM 2627 C C . GLU B 1 128 ? 14.609 -11.031 -12.391 1 98.25 128 GLU B C 1
ATOM 2629 O O . GLU B 1 128 ? 14.602 -9.828 -12.648 1 98.25 128 GLU B O 1
ATOM 2634 N N . TRP B 1 129 ? 14.789 -11.547 -11.156 1 98.44 129 TRP B N 1
ATOM 2635 C CA . TRP B 1 129 ? 15.078 -10.688 -10.016 1 98.44 129 TRP B CA 1
ATOM 2636 C C . TRP B 1 129 ? 16.562 -10.344 -9.953 1 98.44 129 TRP B C 1
ATOM 2638 O O . TRP B 1 129 ? 17.406 -11.195 -10.211 1 98.44 129 TRP B O 1
ATOM 2648 N N . ARG B 1 130 ? 16.797 -9.156 -9.547 1 97.88 130 ARG B N 1
ATOM 2649 C CA . ARG B 1 130 ? 18.172 -8.719 -9.273 1 97.88 130 ARG B CA 1
ATOM 2650 C C . ARG B 1 130 ? 18.25 -7.996 -7.934 1 97.88 130 ARG B C 1
ATOM 2652 O O . ARG B 1 130 ? 17.344 -7.242 -7.574 1 97.88 130 ARG B O 1
ATOM 2659 N N . ASP B 1 131 ? 19.344 -8.242 -7.309 1 96.88 131 ASP B N 1
ATOM 2660 C CA . ASP B 1 131 ? 19.625 -7.465 -6.109 1 96.88 131 ASP B CA 1
ATOM 2661 C C . ASP B 1 131 ? 20.125 -6.062 -6.465 1 96.88 131 ASP B C 1
ATOM 2663 O O . ASP B 1 131 ? 20.922 -5.898 -7.395 1 96.88 131 ASP B O 1
ATOM 2667 N N . LEU B 1 132 ? 19.547 -5.07 -5.777 1 94.75 132 LEU B N 1
ATOM 2668 C CA . LEU B 1 132 ? 20.016 -3.703 -5.992 1 94.75 132 LEU B CA 1
ATOM 2669 C C . LEU B 1 132 ? 20.984 -3.275 -4.898 1 94.75 132 LEU B C 1
ATOM 2671 O O . LEU B 1 132 ? 20.641 -3.303 -3.713 1 94.75 132 LEU B O 1
ATOM 2675 N N . ALA B 1 133 ? 22.156 -2.926 -5.262 1 93 133 ALA B N 1
ATOM 2676 C CA . ALA B 1 133 ? 23.094 -2.332 -4.32 1 93 133 ALA B CA 1
ATOM 2677 C C . ALA B 1 133 ? 22.797 -0.854 -4.094 1 93 133 ALA B C 1
ATOM 2679 O O . ALA B 1 133 ? 22.984 -0.031 -4.992 1 93 133 ALA B O 1
ATOM 2680 N N . ILE B 1 134 ? 22.234 -0.562 -2.979 1 91.75 134 ILE B N 1
ATOM 2681 C CA . ILE B 1 134 ? 21.859 0.815 -2.656 1 91.75 134 ILE B CA 1
ATOM 2682 C C . ILE B 1 134 ? 23 1.484 -1.893 1 91.75 134 ILE B C 1
ATOM 2684 O O . ILE B 1 134 ? 23.469 0.959 -0.88 1 91.75 134 ILE B O 1
ATOM 2688 N N . ASN B 1 135 ? 23.469 2.656 -2.439 1 89.06 135 ASN B N 1
ATOM 2689 C CA . ASN B 1 135 ? 24.5 3.445 -1.771 1 89.06 135 ASN B CA 1
ATOM 2690 C C . ASN B 1 135 ? 23.891 4.461 -0.81 1 89.06 135 ASN B C 1
ATOM 2692 O O . ASN B 1 135 ? 22.812 5.004 -1.073 1 89.06 135 ASN B O 1
ATOM 2696 N N . GLY B 1 136 ? 24.75 4.848 0.181 1 82.19 136 GLY B N 1
ATOM 2697 C CA . GLY B 1 136 ? 24.328 5.898 1.089 1 82.19 136 GLY B CA 1
ATOM 2698 C C . GLY B 1 136 ? 24.078 5.402 2.502 1 82.19 136 GLY B C 1
ATOM 2699 O O . GLY B 1 136 ? 24.562 4.332 2.881 1 82.19 136 GLY B O 1
ATOM 2700 N N . GLN B 1 137 ? 23.609 6.43 3.252 1 66.62 137 GLN B N 1
ATOM 2701 C CA . GLN B 1 137 ? 23.391 6.16 4.668 1 66.62 137 GLN B CA 1
ATOM 2702 C C . GLN B 1 137 ? 22.375 5.027 4.859 1 66.62 137 GLN B C 1
ATOM 2704 O O . GLN B 1 137 ? 21.438 4.883 4.07 1 66.62 137 GLN B O 1
ATOM 2709 N N . SER B 1 138 ? 22.906 4.145 5.648 1 60.97 138 SER B N 1
ATOM 2710 C CA . SER B 1 138 ? 22.109 2.938 5.852 1 60.97 138 SER B CA 1
ATOM 2711 C C . SER B 1 138 ? 20.641 3.271 6.105 1 60.97 138 SER B C 1
ATOM 2713 O O . SER B 1 138 ? 20.328 4.047 7.008 1 60.97 138 SER B O 1
ATOM 2715 N N . PRO B 1 139 ? 19.953 3.021 5.035 1 60.34 139 PRO B N 1
ATOM 2716 C CA . PRO B 1 139 ? 18.547 2.92 5.395 1 60.34 139 PRO B CA 1
ATOM 2717 C C . PRO B 1 139 ? 18.297 2.031 6.613 1 60.34 139 PRO B C 1
ATOM 2719 O O . PRO B 1 139 ? 19.141 1.194 6.945 1 60.34 139 PRO B O 1
ATOM 2722 N N . PHE B 1 140 ? 17.375 2.535 7.309 1 78.94 140 PHE B N 1
ATOM 2723 C CA . PHE B 1 140 ? 17.047 1.773 8.508 1 78.94 140 PHE B CA 1
ATOM 2724 C C . PHE B 1 140 ? 15.969 0.73 8.211 1 78.94 140 PHE B C 1
ATOM 2726 O O . PHE B 1 140 ? 15.047 0.988 7.438 1 78.94 140 PHE B O 1
ATOM 2733 N N . ASN B 1 141 ? 16.266 -0.459 8.508 1 94.44 141 ASN B N 1
ATOM 2734 C CA . ASN B 1 141 ? 15.336 -1.576 8.414 1 94.44 141 ASN B CA 1
ATOM 2735 C C . ASN B 1 141 ? 13.93 -1.164 8.836 1 94.44 141 ASN B C 1
ATOM 2737 O O . ASN B 1 141 ? 13.727 -0.665 9.945 1 94.44 141 ASN B O 1
ATOM 2741 N N . ARG B 1 142 ? 13.008 -1.324 7.82 1 97.38 142 ARG B N 1
ATOM 2742 C CA . ARG B 1 142 ? 11.641 -0.982 8.195 1 97.38 142 ARG B CA 1
ATOM 2743 C C . ARG B 1 142 ? 10.633 -1.704 7.312 1 97.38 142 ARG B C 1
ATOM 2745 O O . ARG B 1 142 ? 10.938 -2.053 6.168 1 97.38 142 ARG B O 1
ATOM 2752 N N . GLY B 1 143 ? 9.531 -1.977 7.832 1 98.38 143 GLY B N 1
ATOM 2753 C CA . GLY B 1 143 ? 8.32 -2.35 7.125 1 98.38 143 GLY B CA 1
ATOM 2754 C C . GLY B 1 143 ? 7.16 -1.409 7.395 1 98.38 143 GLY B C 1
ATOM 2755 O O . GLY B 1 143 ? 7.293 -0.459 8.172 1 98.38 143 GLY B O 1
ATOM 2756 N N . TYR B 1 144 ? 6.09 -1.574 6.641 1 98.69 144 TYR B N 1
ATOM 2757 C CA . TYR B 1 144 ? 4.859 -0.808 6.805 1 98.69 144 TYR B CA 1
ATOM 2758 C C . TYR B 1 144 ? 5.098 0.672 6.527 1 98.69 144 TYR B C 1
ATOM 2760 O O . TYR B 1 144 ? 4.406 1.532 7.078 1 98.69 144 TYR B O 1
ATOM 2768 N N . HIS B 1 145 ? 6.125 0.961 5.762 1 98.44 145 HIS B N 1
ATOM 2769 C CA . HIS B 1 145 ? 6.391 2.291 5.223 1 98.44 145 HIS B CA 1
ATOM 2770 C C . HIS B 1 145 ? 5.711 2.484 3.871 1 98.44 145 HIS B C 1
ATOM 2772 O O . HIS B 1 145 ? 5.23 1.521 3.27 1 98.44 145 HIS B O 1
ATOM 2778 N N . SER B 1 146 ? 5.582 3.693 3.496 1 98.5 146 SER B N 1
ATOM 2779 C CA . SER B 1 146 ? 5.117 3.973 2.143 1 98.5 146 SER B CA 1
ATOM 2780 C C . SER B 1 146 ? 6.281 4.312 1.218 1 98.5 146 SER B C 1
ATOM 2782 O O . SER B 1 146 ? 7.363 4.68 1.682 1 98.5 146 SER B O 1
ATOM 2784 N N . ALA B 1 147 ? 6.105 4.152 0.006 1 98.25 147 ALA B N 1
ATOM 2785 C CA . ALA B 1 147 ? 7.027 4.535 -1.061 1 98.25 147 ALA B CA 1
ATOM 2786 C C . ALA B 1 147 ? 6.27 5.062 -2.277 1 98.25 147 ALA B C 1
ATOM 2788 O O . ALA B 1 147 ? 5.387 4.383 -2.807 1 98.25 147 ALA B O 1
ATOM 2789 N N . ASN B 1 148 ? 6.566 6.273 -2.666 1 98.06 148 ASN B N 1
ATOM 2790 C CA . ASN B 1 148 ? 5.98 6.895 -3.848 1 98.06 148 ASN B CA 1
ATOM 2791 C C . ASN B 1 148 ? 7.055 7.375 -4.82 1 98.06 148 ASN B C 1
ATOM 2793 O O . ASN B 1 148 ? 8.016 8.031 -4.414 1 98.06 148 ASN B O 1
ATOM 2797 N N . LEU B 1 149 ? 6.844 7.035 -6.078 1 97.31 149 LEU B N 1
ATOM 2798 C CA . LEU B 1 149 ? 7.828 7.418 -7.082 1 97.31 149 LEU B CA 1
ATOM 2799 C C . LEU B 1 149 ? 7.5 8.789 -7.668 1 97.31 149 LEU B C 1
ATOM 2801 O O . LEU B 1 149 ? 6.379 9.023 -8.117 1 97.31 149 LEU B O 1
ATOM 2805 N N . VAL B 1 150 ? 8.422 9.719 -7.648 1 96.12 150 VAL B N 1
ATOM 2806 C CA . VAL B 1 150 ? 8.406 11.016 -8.312 1 96.12 150 VAL B CA 1
ATOM 2807 C C . VAL B 1 150 ? 9.648 11.164 -9.195 1 96.12 150 VAL B C 1
ATOM 2809 O O . VAL B 1 150 ? 10.75 11.398 -8.695 1 96.12 150 VAL B O 1
ATOM 2812 N N . GLY B 1 151 ? 9.414 11.109 -10.547 1 95.5 151 GLY B N 1
ATOM 2813 C CA . GLY B 1 151 ? 10.578 10.93 -11.398 1 95.5 151 GLY B CA 1
ATOM 2814 C C . GLY B 1 151 ? 11.328 9.641 -11.109 1 95.5 151 GLY B C 1
ATOM 2815 O O . GLY B 1 151 ? 10.742 8.555 -11.148 1 95.5 151 GLY B O 1
ATOM 2816 N N . SER B 1 152 ? 12.648 9.797 -10.836 1 97.06 152 SER B N 1
ATOM 2817 C CA . SER B 1 152 ? 13.438 8.625 -10.469 1 97.06 152 SER B CA 1
ATOM 2818 C C . SER B 1 152 ? 13.539 8.469 -8.961 1 97.06 152 SER B C 1
ATOM 2820 O O . SER B 1 152 ? 14.133 7.508 -8.469 1 97.06 152 SER B O 1
ATOM 2822 N N . ARG B 1 153 ? 12.898 9.352 -8.25 1 95.62 153 ARG B N 1
ATOM 2823 C CA . ARG B 1 153 ? 13.062 9.383 -6.797 1 95.62 153 ARG B CA 1
ATOM 2824 C C . ARG B 1 153 ? 11.891 8.703 -6.098 1 95.62 153 ARG B C 1
ATOM 2826 O O . ARG B 1 153 ? 10.742 9.078 -6.301 1 95.62 153 ARG B O 1
ATOM 2833 N N . CYS B 1 154 ? 12.258 7.734 -5.355 1 96.06 154 CYS B N 1
ATOM 2834 C CA . CYS B 1 154 ? 11.297 7.078 -4.48 1 96.06 154 CYS B CA 1
ATOM 2835 C C . CYS B 1 154 ? 11.281 7.73 -3.104 1 96.06 154 CYS B C 1
ATOM 2837 O O . CYS B 1 154 ? 12.266 7.66 -2.365 1 96.06 154 CYS B O 1
ATOM 2839 N N . ILE B 1 155 ? 10.203 8.406 -2.775 1 96.31 155 ILE B N 1
ATOM 2840 C CA . ILE B 1 155 ? 10.039 9.055 -1.476 1 96.31 155 ILE B CA 1
ATOM 2841 C C . ILE B 1 155 ? 9.461 8.055 -0.474 1 96.31 155 ILE B C 1
ATOM 2843 O O . ILE B 1 155 ? 8.32 7.609 -0.622 1 96.31 155 ILE B O 1
ATOM 2847 N N . ILE B 1 156 ? 10.219 7.703 0.515 1 96.38 156 ILE B N 1
ATOM 2848 C CA . ILE B 1 156 ? 9.875 6.723 1.537 1 96.38 156 ILE B CA 1
ATOM 2849 C C . ILE B 1 156 ? 9.516 7.438 2.838 1 96.38 156 ILE B C 1
ATOM 2851 O O . ILE B 1 156 ? 10.25 8.32 3.289 1 96.38 156 ILE B O 1
ATOM 2855 N N . PHE B 1 157 ? 8.391 7.066 3.4 1 96.38 157 PHE B N 1
ATOM 2856 C CA . PHE B 1 157 ? 7.953 7.723 4.629 1 96.38 157 PHE B CA 1
ATOM 2857 C C . PHE B 1 157 ? 7.484 6.695 5.652 1 96.38 157 PHE B C 1
ATOM 2859 O O . PHE B 1 157 ? 6.762 5.758 5.312 1 96.38 157 PHE B O 1
ATOM 2866 N N . GLY B 1 158 ? 7.863 6.91 6.887 1 97.12 158 GLY B N 1
ATOM 2867 C CA . GLY B 1 158 ? 7.324 6.188 8.023 1 97.12 158 GLY B CA 1
ATOM 2868 C C . GLY B 1 158 ? 7.785 4.742 8.086 1 97.12 158 GLY B C 1
ATOM 2869 O O . GLY B 1 158 ? 8.891 4.418 7.652 1 97.12 158 GLY B O 1
ATOM 2870 N N . GLY B 1 159 ? 6.98 3.943 8.68 1 97.88 159 GLY B N 1
ATOM 2871 C CA . GLY B 1 159 ? 7.297 2.541 8.891 1 97.88 159 GLY B CA 1
ATOM 2872 C C . GLY B 1 159 ? 7.805 2.25 10.297 1 97.88 159 GLY B C 1
ATOM 2873 O O . GLY B 1 159 ? 7.723 3.104 11.18 1 97.88 159 GLY B O 1
ATOM 2874 N N . SER B 1 160 ? 8.18 1.048 10.414 1 97.69 160 SER B N 1
ATOM 2875 C CA . SER B 1 160 ? 8.664 0.565 11.703 1 97.69 160 SER B CA 1
ATOM 2876 C C . SER B 1 160 ? 9.711 -0.531 11.531 1 97.69 160 SER B C 1
ATOM 2878 O O . SER B 1 160 ? 9.672 -1.278 10.547 1 97.69 160 SER B O 1
ATOM 2880 N N . ASP B 1 161 ? 10.555 -0.624 12.539 1 95.25 161 ASP B N 1
ATOM 2881 C CA . ASP B 1 161 ? 11.5 -1.737 12.539 1 95.25 161 ASP B CA 1
ATOM 2882 C C . ASP B 1 161 ? 11.07 -2.824 13.523 1 95.25 161 ASP B C 1
ATOM 2884 O O . ASP B 1 161 ? 11.836 -3.74 13.82 1 95.25 161 ASP B O 1
ATOM 2888 N N . GLY B 1 162 ? 9.867 -2.727 13.977 1 92.5 162 GLY B N 1
ATOM 2889 C CA . GLY B 1 162 ? 9.367 -3.658 14.977 1 92.5 162 GLY B CA 1
ATOM 2890 C C . GLY B 1 162 ? 9.422 -3.105 16.391 1 92.5 162 GLY B C 1
ATOM 2891 O O . GLY B 1 162 ? 8.539 -3.389 17.203 1 92.5 162 GLY B O 1
ATOM 2892 N N . GLY B 1 163 ? 10.406 -2.324 16.672 1 90.31 163 GLY B N 1
ATOM 2893 C CA . GLY B 1 163 ? 10.555 -1.684 17.969 1 90.31 163 GLY B CA 1
ATOM 2894 C C . GLY B 1 163 ? 10.062 -0.25 17.984 1 90.31 163 GLY B C 1
ATOM 2895 O O . GLY B 1 163 ? 9.359 0.156 18.922 1 90.31 163 GLY B O 1
ATOM 2896 N N . GLU B 1 164 ? 10.344 0.462 17.016 1 93.69 164 GLU B N 1
ATOM 2897 C CA . GLU B 1 164 ? 9.961 1.867 16.906 1 93.69 164 GLU B CA 1
ATOM 2898 C C . GLU B 1 164 ? 9.258 2.156 15.586 1 93.69 164 GLU B C 1
ATOM 2900 O O . GLU B 1 164 ? 9.453 1.439 14.602 1 93.69 164 GLU B O 1
ATOM 2905 N N . CYS B 1 165 ? 8.43 3.174 15.633 1 96.06 165 CYS B N 1
ATOM 2906 C CA . CYS B 1 165 ? 7.887 3.748 14.406 1 96.06 165 CYS B CA 1
ATOM 2907 C C . CYS B 1 165 ? 8.633 5.02 14.016 1 96.06 165 CYS B C 1
ATOM 2909 O O . CYS B 1 165 ? 9.25 5.664 14.867 1 96.06 165 CYS B O 1
ATOM 2911 N N . PHE B 1 166 ? 8.523 5.363 12.766 1 94.19 166 PHE B N 1
ATOM 2912 C CA . PHE B 1 166 ? 9.312 6.473 12.242 1 94.19 166 PHE B CA 1
ATOM 2913 C C . PHE B 1 166 ? 8.414 7.523 11.602 1 94.19 166 PHE B C 1
ATOM 2915 O O . PHE B 1 166 ? 7.297 7.215 11.18 1 94.19 166 PHE B O 1
ATOM 2922 N N . SER B 1 167 ? 8.891 8.75 11.547 1 94.12 167 SER B N 1
ATOM 2923 C CA . SER B 1 167 ? 8.234 9.828 10.82 1 94.12 167 SER B CA 1
ATOM 2924 C C . SER B 1 167 ? 9.195 10.516 9.859 1 94.12 167 SER B C 1
ATOM 2926 O O . SER B 1 167 ? 8.953 11.648 9.43 1 94.12 167 SER B O 1
ATOM 2928 N N . ASP B 1 168 ? 10.289 9.859 9.555 1 92.12 168 ASP B N 1
ATOM 2929 C CA . ASP B 1 168 ? 11.305 10.445 8.688 1 92.12 168 ASP B CA 1
ATOM 2930 C C . ASP B 1 168 ? 11 10.188 7.215 1 92.12 168 ASP B C 1
ATOM 2932 O O . ASP B 1 168 ? 10.148 9.352 6.895 1 92.12 168 ASP B O 1
ATOM 2936 N N . ILE B 1 169 ? 11.625 11 6.383 1 94.31 169 ILE B N 1
ATOM 2937 C CA . ILE B 1 169 ? 11.57 10.859 4.93 1 94.31 169 ILE B CA 1
ATOM 2938 C C . ILE B 1 169 ? 12.938 10.422 4.402 1 94.31 169 ILE B C 1
ATOM 2940 O O . ILE B 1 169 ? 13.961 11.023 4.738 1 94.31 169 ILE B O 1
ATOM 2944 N N . HIS B 1 170 ? 12.953 9.367 3.684 1 94.06 170 HIS B N 1
ATOM 2945 C CA . HIS B 1 170 ? 14.117 8.953 2.906 1 94.06 170 HIS B CA 1
ATOM 2946 C C . HIS B 1 170 ? 13.82 9.008 1.41 1 94.06 170 HIS B C 1
ATOM 2948 O O . HIS B 1 170 ? 12.688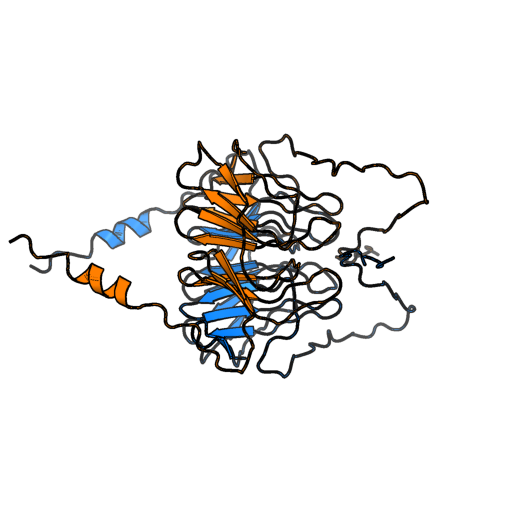 8.781 0.985 1 94.06 170 HIS B O 1
ATOM 2954 N N . ILE B 1 171 ? 14.875 9.305 0.684 1 93.38 171 ILE B N 1
ATOM 2955 C CA . ILE B 1 171 ? 14.758 9.312 -0.771 1 93.38 171 ILE B CA 1
ATOM 2956 C C . ILE B 1 171 ? 15.664 8.242 -1.366 1 93.38 171 ILE B C 1
ATOM 2958 O O . ILE B 1 171 ? 16.891 8.266 -1.172 1 93.38 171 ILE B O 1
ATOM 2962 N N . LEU B 1 172 ? 15.117 7.305 -1.998 1 94.19 172 LEU B N 1
ATOM 2963 C CA . LEU B 1 172 ? 15.844 6.34 -2.809 1 94.19 172 LEU B CA 1
ATOM 2964 C C . LEU B 1 172 ? 15.82 6.73 -4.281 1 94.19 172 LEU B C 1
ATOM 2966 O O . LEU B 1 172 ? 14.766 6.676 -4.922 1 94.19 172 LEU B O 1
ATOM 2970 N N . ASP B 1 173 ? 16.938 7.148 -4.809 1 94.56 173 ASP B N 1
ATOM 2971 C CA . ASP B 1 173 ? 17.031 7.504 -6.223 1 94.56 173 ASP B CA 1
ATOM 2972 C C . ASP B 1 173 ? 17.312 6.273 -7.078 1 94.56 173 ASP B C 1
ATOM 2974 O O . ASP B 1 173 ? 18.391 5.68 -6.977 1 94.56 173 ASP B O 1
ATOM 2978 N N . LEU B 1 174 ? 16.422 5.898 -7.914 1 96.44 174 LEU B N 1
ATOM 2979 C CA . LEU B 1 174 ? 16.531 4.676 -8.703 1 96.44 174 LEU B CA 1
ATOM 2980 C C . LEU B 1 174 ? 17.359 4.918 -9.961 1 96.44 174 LEU B C 1
ATOM 2982 O O . LEU B 1 174 ? 17.688 3.973 -10.68 1 96.44 174 LEU B O 1
ATOM 2986 N N . GLY B 1 175 ? 17.656 6.176 -10.234 1 96.06 175 GLY B N 1
ATOM 2987 C CA . GLY B 1 175 ? 18.594 6.477 -11.297 1 96.06 175 GLY B CA 1
ATOM 2988 C C . GLY B 1 175 ? 20.047 6.254 -10.898 1 96.06 175 GLY B C 1
ATOM 2989 O O . GLY B 1 175 ? 20.844 5.773 -11.703 1 96.06 175 GLY B O 1
ATOM 2990 N N . THR B 1 176 ? 20.344 6.512 -9.648 1 94.62 176 THR B N 1
ATOM 2991 C CA . THR B 1 176 ? 21.719 6.414 -9.18 1 94.62 176 THR B CA 1
ATOM 2992 C C . THR B 1 176 ? 21.875 5.301 -8.148 1 94.62 176 THR B C 1
ATOM 2994 O O . THR B 1 176 ? 22.984 4.973 -7.738 1 94.62 176 THR B O 1
ATOM 2997 N N . PHE B 1 177 ? 20.797 4.766 -7.742 1 94.25 177 PHE B N 1
ATOM 2998 C CA . PHE B 1 177 ? 20.75 3.742 -6.703 1 94.25 177 PHE B CA 1
ATOM 2999 C C . PHE B 1 177 ? 21.422 4.238 -5.426 1 94.25 177 PHE B C 1
ATOM 3001 O O . PH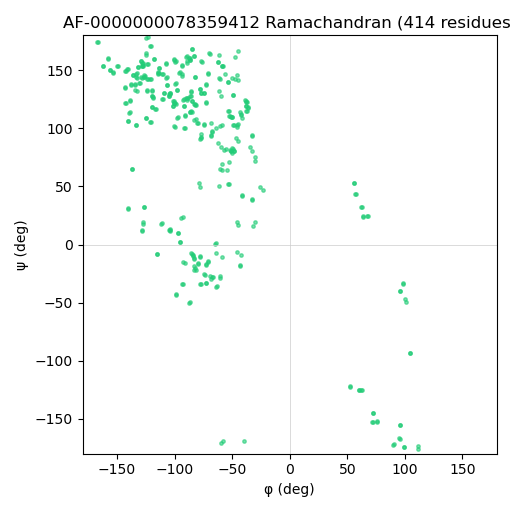E B 1 177 ? 22.266 3.557 -4.859 1 94.25 177 PHE B O 1
ATOM 3008 N N . SER B 1 178 ? 20.953 5.379 -5.031 1 92.88 178 SER B N 1
ATOM 3009 C CA . SER B 1 178 ? 21.422 6 -3.797 1 92.88 178 SER B CA 1
ATOM 3010 C C . SER B 1 178 ? 20.266 6.34 -2.867 1 92.88 178 SER B C 1
ATOM 3012 O O . SER B 1 178 ? 19.188 6.707 -3.328 1 92.88 178 SER B O 1
ATOM 3014 N N . LEU B 1 179 ? 20.562 6.195 -1.599 1 92.75 179 LEU B N 1
ATOM 3015 C CA . LEU B 1 179 ? 19.594 6.477 -0.556 1 92.75 179 LEU B CA 1
ATOM 3016 C C . LEU B 1 179 ? 20.078 7.582 0.371 1 92.75 179 LEU B C 1
ATOM 3018 O O . LEU B 1 179 ? 21.219 7.543 0.835 1 92.75 179 LEU B O 1
ATOM 3022 N N . PHE B 1 180 ? 19.172 8.562 0.636 1 88.62 180 PHE B N 1
ATOM 3023 C CA . PHE B 1 180 ? 19.547 9.594 1.598 1 88.62 180 PHE B CA 1
ATOM 3024 C C . PHE B 1 180 ? 18.344 10 2.453 1 88.62 180 PHE B C 1
ATOM 3026 O O . PHE B 1 180 ? 17.203 9.906 2.01 1 88.62 180 PHE B O 1
ATOM 3033 N N . ARG B 1 181 ? 18.625 10.383 3.668 1 89.5 181 ARG B N 1
ATOM 3034 C CA . ARG B 1 181 ? 17.594 10.867 4.598 1 89.5 181 ARG B CA 1
ATOM 3035 C C . ARG B 1 181 ? 17.344 12.359 4.414 1 89.5 181 ARG B C 1
ATOM 3037 O O . ARG B 1 181 ? 18.297 13.148 4.324 1 89.5 181 ARG B O 1
ATOM 3044 N N . SER B 1 182 ? 15.984 12.57 4.23 1 82.12 182 SER B N 1
ATOM 3045 C CA . SER B 1 182 ? 15.672 13.992 4.137 1 82.12 182 SER B CA 1
ATOM 3046 C C . SER B 1 182 ? 15.555 14.625 5.523 1 82.12 182 SER B C 1
ATOM 3048 O O . SER B 1 182 ? 15.008 14.016 6.445 1 82.12 182 SER B O 1
ATOM 3050 N N . ARG B 1 183 ? 16.328 15.602 5.863 1 62.5 183 ARG B N 1
ATOM 3051 C CA . ARG B 1 183 ? 16.203 16.328 7.125 1 62.5 183 ARG B CA 1
ATOM 3052 C C . ARG B 1 183 ? 15.055 17.312 7.09 1 62.5 183 ARG B C 1
ATOM 3054 O O . ARG B 1 183 ? 14.93 18.094 6.145 1 62.5 183 ARG B O 1
ATOM 3061 N N . SER B 1 184 ? 13.883 16.875 7.508 1 51.75 184 SER B N 1
ATOM 3062 C CA . SER B 1 184 ? 12.805 17.844 7.668 1 51.75 184 SER B CA 1
ATOM 3063 C C . SER B 1 184 ? 13.32 19.172 8.219 1 51.75 184 SER B C 1
ATOM 3065 O O . SER B 1 184 ? 14.219 19.188 9.062 1 51.75 184 SER B O 1
ATOM 3067 N N . GLY B 1 185 ? 13.148 20.453 7.57 1 46.34 185 GLY B N 1
ATOM 3068 C CA . GLY B 1 185 ? 13.43 21.828 7.957 1 46.34 185 GLY B CA 1
ATOM 3069 C C . GLY B 1 185 ? 14.711 22.375 7.344 1 46.34 185 GLY B C 1
ATOM 3070 O O . GLY B 1 185 ? 14.914 23.594 7.285 1 46.34 185 GLY B O 1
ATOM 3071 N N . LYS B 1 186 ? 15.82 21.594 7.469 1 39.91 186 LYS B N 1
ATOM 3072 C CA . LYS B 1 186 ? 16.953 22.266 6.863 1 39.91 186 LYS B CA 1
ATOM 3073 C C . LYS B 1 186 ? 16.984 22.078 5.352 1 39.91 186 LYS B C 1
ATOM 3075 O O . LYS B 1 186 ? 16.703 20.984 4.855 1 39.91 186 LYS B O 1
ATOM 3080 N N . GLU B 1 187 ? 16.688 23.109 4.645 1 39.72 187 GLU B N 1
ATOM 3081 C CA . GLU B 1 187 ? 16.766 23.328 3.201 1 39.72 187 GLU B CA 1
ATOM 3082 C C . GLU B 1 187 ? 17.938 22.547 2.604 1 39.72 187 GLU B C 1
ATOM 3084 O O . GLU B 1 187 ? 19.062 23.047 2.531 1 39.72 187 GLU B O 1
ATOM 3089 N N . ASP B 1 188 ? 18.281 21.5 2.896 1 38.38 188 ASP B N 1
ATOM 3090 C CA . ASP B 1 188 ? 19.234 21.047 1.887 1 38.38 188 ASP B CA 1
ATOM 3091 C C . ASP B 1 188 ? 18.547 20.828 0.54 1 38.38 188 ASP B C 1
ATOM 3093 O O . ASP B 1 188 ? 17.625 20.016 0.426 1 38.38 188 ASP B O 1
ATOM 3097 N N . PRO B 1 189 ? 18.625 21.828 -0.357 1 38.97 189 PRO B N 1
ATOM 3098 C CA . PRO B 1 189 ? 18.062 21.656 -1.699 1 38.97 189 PRO B CA 1
ATOM 3099 C C . PRO B 1 189 ? 18.375 20.281 -2.299 1 38.97 189 PRO B C 1
ATOM 3101 O O . PRO B 1 189 ? 19.453 19.734 -2.043 1 38.97 189 PRO B O 1
ATOM 3104 N N . LEU B 1 190 ? 17.359 19.484 -2.459 1 46 190 LEU B N 1
ATOM 3105 C CA . LEU B 1 190 ? 17.656 18.375 -3.359 1 46 190 LEU B CA 1
ATOM 3106 C C . LEU B 1 190 ? 18.578 18.828 -4.48 1 46 190 LEU B C 1
ATOM 3108 O O . LEU B 1 190 ? 18.484 19.953 -4.961 1 46 190 LEU B O 1
ATOM 3112 N N . PRO B 1 191 ? 19.703 18.391 -4.676 1 41.38 191 PRO B N 1
ATOM 3113 C CA . PRO B 1 191 ? 20.453 18.844 -5.852 1 41.38 191 PRO B CA 1
ATOM 3114 C C . PRO B 1 191 ? 19.562 19.016 -7.086 1 41.38 191 PRO B C 1
ATOM 3116 O O . PRO B 1 191 ? 18.578 18.297 -7.246 1 41.38 191 PRO B O 1
ATOM 3119 N N . PRO B 1 192 ? 19.531 20.266 -7.715 1 34.75 192 PRO B N 1
ATOM 3120 C CA . PRO B 1 192 ? 18.75 20.516 -8.922 1 34.75 192 PRO B CA 1
ATOM 3121 C C . PRO B 1 192 ? 18.75 19.328 -9.883 1 34.75 192 PRO B C 1
ATOM 3123 O O . PRO B 1 192 ? 19.766 18.625 -10.008 1 34.75 192 PRO B O 1
ATOM 3126 N N . GLN B 1 193 ? 17.625 18.766 -10.07 1 35.91 193 GLN B N 1
ATOM 3127 C CA . GLN B 1 193 ? 17.5 17.875 -11.227 1 35.91 193 GLN B CA 1
ATOM 3128 C C . GLN B 1 193 ? 18.109 18.516 -12.477 1 35.91 193 GLN B C 1
ATOM 3130 O O . GLN B 1 193 ? 17.844 19.688 -12.766 1 35.91 193 GLN B O 1
ATOM 3135 N N . ASN B 1 194 ? 19.172 18.266 -12.938 1 31.27 194 ASN B N 1
ATOM 3136 C CA . ASN B 1 194 ? 19.547 18.734 -14.266 1 31.27 194 ASN B CA 1
ATOM 3137 C C . ASN B 1 194 ? 18.344 18.797 -15.203 1 31.27 194 ASN B C 1
ATOM 3139 O O . ASN B 1 194 ? 17.797 17.75 -15.578 1 31.27 194 ASN B O 1
ATOM 3143 N N . ALA B 1 195 ? 17.5 19.797 -15.195 1 33.03 195 ALA B N 1
ATOM 3144 C CA . ALA B 1 195 ? 16.5 20.203 -16.188 1 33.03 195 ALA B CA 1
ATOM 3145 C C . ALA B 1 195 ? 17.078 20.109 -17.594 1 33.03 195 ALA B C 1
ATOM 3147 O O . ALA B 1 195 ? 16.359 20.328 -18.578 1 33.03 195 ALA B O 1
ATOM 3148 N N . ASP B 1 196 ? 18.297 20.047 -17.844 1 30.8 196 ASP B N 1
ATOM 3149 C CA . ASP B 1 196 ? 18.859 20.047 -19.188 1 30.8 196 ASP B CA 1
ATOM 3150 C C . ASP B 1 196 ? 18.359 18.844 -20 1 30.8 196 ASP B C 1
ATOM 3152 O O . ASP B 1 196 ? 18.375 18.875 -21.234 1 30.8 196 ASP B O 1
ATOM 3156 N N . GLN B 1 197 ? 18.016 17.766 -19.375 1 29.02 197 GLN B N 1
ATOM 3157 C CA . GLN B 1 197 ? 17.719 16.703 -20.312 1 29.02 197 GLN B CA 1
ATOM 3158 C C . GLN B 1 197 ? 16.297 16.812 -20.844 1 29.02 197 GLN B C 1
ATOM 3160 O O . GLN B 1 197 ? 15.93 16.125 -21.797 1 29.02 197 GLN B O 1
ATOM 3165 N N . MET B 1 198 ? 15.359 17.562 -20.109 1 27.11 198 MET B N 1
ATOM 3166 C CA . MET B 1 198 ? 14.047 17.594 -20.75 1 27.11 198 MET B CA 1
ATOM 3167 C C . MET B 1 198 ? 14 18.656 -21.859 1 27.11 198 MET B C 1
ATOM 3169 O O . MET B 1 198 ? 13.023 18.75 -22.594 1 27.11 198 MET B O 1
ATOM 3173 N N . LYS B 1 199 ? 14.836 19.656 -21.875 1 27.95 199 LYS B N 1
ATOM 3174 C CA . LYS B 1 199 ? 14.719 20.625 -22.953 1 27.95 199 LYS B CA 1
ATOM 3175 C C . LYS B 1 199 ? 15.016 19.969 -24.297 1 27.95 199 LYS B C 1
ATOM 3177 O O . LYS B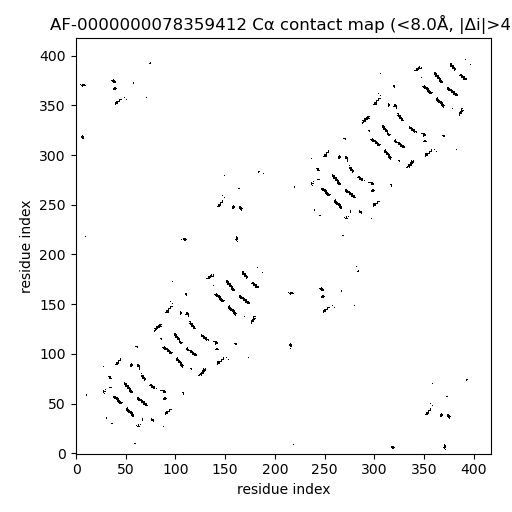 1 199 ? 14.648 20.516 -25.344 1 27.95 199 LYS B O 1
ATOM 3182 N N . LYS B 1 200 ? 15.961 19.047 -24.312 1 27.92 200 LYS B N 1
ATOM 3183 C CA . LYS B 1 200 ? 16.422 18.703 -25.656 1 27.92 200 LYS B CA 1
ATOM 3184 C C . LYS B 1 200 ? 15.367 17.875 -26.391 1 27.92 200 LYS B C 1
ATOM 3186 O O . LYS B 1 200 ? 15.523 17.594 -27.578 1 27.92 200 LYS B O 1
ATOM 3191 N N . ILE B 1 201 ? 14.398 17.312 -25.656 1 25.03 201 ILE B N 1
ATOM 3192 C CA . ILE B 1 201 ? 13.602 16.484 -26.547 1 25.03 201 ILE B CA 1
ATOM 3193 C C . ILE B 1 201 ? 12.625 17.359 -27.328 1 25.03 201 ILE B C 1
ATOM 3195 O O . ILE B 1 201 ? 11.867 16.859 -28.156 1 25.03 201 ILE B O 1
ATOM 3199 N N . LYS B 1 202 ? 12.406 18.641 -26.859 1 27.66 202 LYS B N 1
ATOM 3200 C CA . LYS B 1 202 ? 11.438 19.344 -27.688 1 27.66 202 LYS B CA 1
ATOM 3201 C C . LYS B 1 202 ? 12.008 19.641 -29.078 1 27.66 202 LYS B C 1
ATOM 3203 O O . LYS B 1 202 ? 11.266 19.969 -30 1 27.66 202 LYS B O 1
ATOM 3208 N N . GLN B 1 203 ? 13.328 19.812 -29.125 1 27.69 203 GLN B N 1
ATOM 3209 C CA . GLN B 1 203 ? 13.734 20.422 -30.391 1 27.69 203 GLN B CA 1
ATOM 32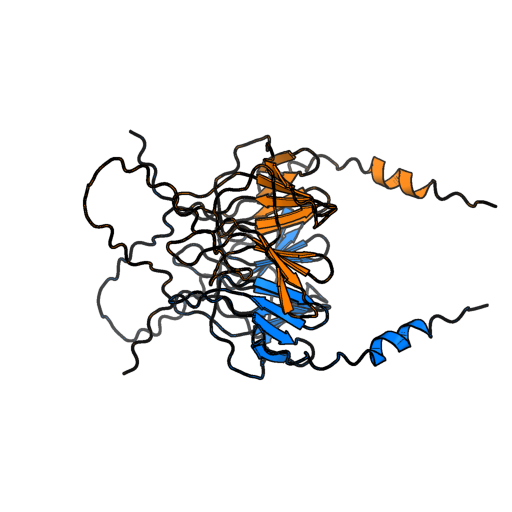10 C C . GLN B 1 203 ? 13.625 19.422 -3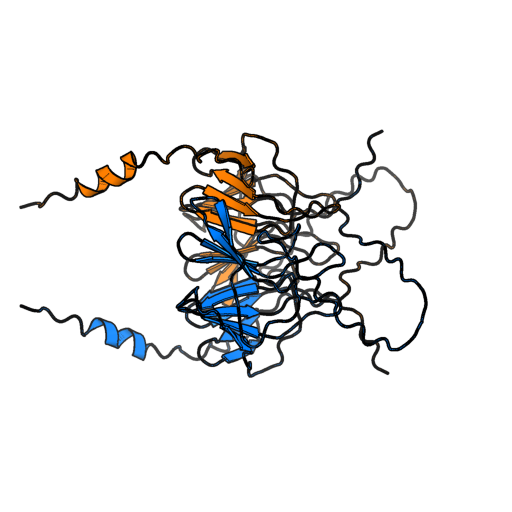1.531 1 27.69 203 GLN B C 1
ATOM 3212 O O . GLN B 1 203 ? 13.625 19.828 -32.719 1 27.69 203 GLN B O 1
ATOM 3217 N N . SER B 1 204 ? 13.859 18.172 -31.25 1 29.41 204 SER B N 1
ATOM 3218 C CA . SER B 1 204 ? 14.18 17.422 -32.469 1 29.41 204 SER B CA 1
ATOM 3219 C C . SER B 1 204 ? 12.922 17.109 -33.25 1 29.41 204 SER B C 1
ATOM 3221 O O . SER B 1 204 ? 12.984 16.453 -34.312 1 29.41 204 SER B O 1
ATOM 3223 N N . MET B 1 205 ? 11.703 17.312 -32.75 1 25.09 205 MET B N 1
ATOM 3224 C CA . MET B 1 205 ? 10.688 16.922 -33.719 1 25.09 205 MET B CA 1
ATOM 3225 C C . MET B 1 205 ? 10.531 18.016 -34.812 1 25.09 205 MET B C 1
ATOM 3227 O O . MET B 1 205 ? 9.938 19.062 -34.531 1 25.09 205 MET B O 1
ATOM 3231 N N . GLY B 1 206 ? 11.75 18.453 -35.406 1 26.11 206 GLY B N 1
ATOM 3232 C CA . GLY B 1 206 ? 11.648 19.234 -36.625 1 26.11 206 GLY B CA 1
ATOM 3233 C C . GLY B 1 206 ? 10.672 18.672 -37.625 1 26.11 206 GLY B C 1
ATOM 3234 O O . GLY B 1 206 ? 10.352 17.469 -37.562 1 26.11 206 GLY B O 1
ATOM 3235 N N . CYS B 1 207 ? 9.914 19.656 -38.312 1 22.81 207 CYS B N 1
ATOM 3236 C CA . CYS B 1 207 ? 8.977 19.734 -39.438 1 22.81 207 CYS B CA 1
ATOM 3237 C C . CYS B 1 207 ? 9.562 19.078 -40.688 1 22.81 207 CYS B C 1
ATOM 3239 O O . CYS B 1 207 ? 10.641 19.453 -41.156 1 22.81 207 CYS B O 1
ATOM 3241 N N . PHE B 1 208 ? 9.664 17.734 -40.688 1 22.03 208 PHE B N 1
ATOM 3242 C CA . PHE B 1 208 ? 9.828 17.266 -42.062 1 22.03 208 PHE B CA 1
ATOM 3243 C C . PHE B 1 208 ? 8.789 17.906 -42.969 1 22.03 208 PHE B C 1
ATOM 3245 O O . PHE B 1 208 ? 7.582 17.719 -42.781 1 22.03 208 PHE B O 1
ATOM 3252 N N . LYS B 1 209 ? 9.188 19.219 -43.344 1 22.14 209 LYS B N 1
ATOM 3253 C CA . LYS B 1 209 ? 8.734 19.672 -44.656 1 22.14 209 LYS B CA 1
ATOM 3254 C C . LYS B 1 209 ? 9.18 18.703 -45.75 1 22.14 209 LYS B C 1
ATOM 3256 O O . LYS B 1 209 ? 10.289 18.172 -45.688 1 22.14 209 LYS B O 1
#

Organism: NCBI:txid1165861